Protein AF-0000000074832351 (afdb_homodimer)

Sequence (742 aa):
MAEGQVRDLWKEARELGLGISGEVERLESPPSPLVFLRDFVAANKPCIISRAATLHWPAVARSLWSDDSYLCQALDGCDVSVHLTPHGRADSLVPIPPGAPGDAPRGLCFASAFVRTMEFQEALRIIYSTGSPSSPVVAYAQQQNDCFRAEYSALSADVEPHIPWATEALGCLPEAVNLWIGNGRSETSFHKDHYENLYVVVTGEKHFLLLPPTEVHRLYVRSYPAAQYVTSSSSEMGELKLEMVEPKILVPWCSVDPYPPSPEVMADQRTSFPLYFNGPKPFQCTVKAGEILYLPSMWLHHVSQTPDSNGRTIAINYWYDMVFDIKYAYFNFLQSISFSHCTNEPSRMICNSCDVSDLSGDSELESTRKGMAEGQVRDLWKEARELGLGISGEVERLESPPSPLVFLRDFVAANKPCIISRAATLHWPAVARSLWSDDSYLCQALDGCDVSVHLTPHGRADSLVPIPPGAPGDAPRGLCFASAFVRTMEFQEALRIIYSTGSPSSPVVAYAQQQNDCFRAEYSALSADVEPHIPWATEALGCLPEAVNLWIGNGRSETSFHKDHYENLYVVVTGEKHFLLLPPTEVHRLYVRSYPAAQYVTSSSSEMGELKLEMVEPKILVPWCSVDPYPPSPEVMADQRTSFPLYFNGPKPFQCTVKAGEILYLPSMWLHHVSQTPDSNGRTIAINYWYDMVFDIKYAYFNFLQSISFSHCTNEPSRMICNSCDVSDLSGDSELESTRKG

Radius of gyration: 32.45 Å; Cα contacts (8 Å, |Δi|>4): 1557; chains: 2; bounding box: 67×102×107 Å

Nearest PDB structures (foldseek):
  5nfn-assembly1_B  TM=9.371E-01  e=6.392E-35  Homo sapiens
  4qu2-assembly1_A  TM=9.379E-01  e=4.381E-34  Mus musculus
  5nfo-assembly1_A  TM=9.381E-01  e=9.576E-34  Homo sapiens
  4qsz-assembly2_B  TM=9.176E-01  e=1.316E-34  Escherichia coli K-12
  4qsz-assembly3_A  TM=9.232E-01  e=8.490E-34  Escherichia coli K-12

Solvent-accessible surface area (backbone atoms only — not comparable to full-atom valu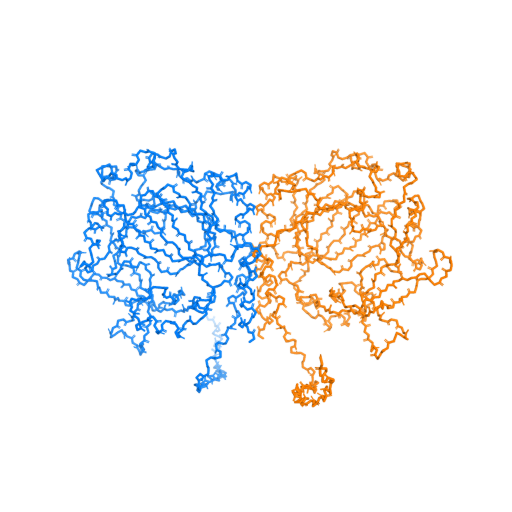es): 39631 Å² total; per-residue (Å²): 119,56,57,64,51,46,53,50,31,44,50,42,34,22,70,54,61,59,47,84,83,28,57,61,50,74,35,78,47,68,59,54,30,56,54,43,35,52,66,20,60,52,38,61,38,53,35,34,30,30,38,68,65,32,51,85,23,45,32,48,60,66,42,41,77,76,32,65,67,56,48,40,60,58,36,59,93,29,52,39,54,34,32,35,26,66,72,19,45,59,48,34,77,40,71,58,57,88,86,53,83,66,90,66,65,101,43,58,21,36,33,36,46,26,74,44,77,39,45,38,60,56,50,55,51,46,22,52,62,23,44,42,88,82,38,67,37,19,37,28,31,59,50,84,74,27,31,27,68,73,45,42,49,74,52,50,84,32,44,71,96,59,55,66,46,57,30,63,34,72,69,48,70,58,75,28,36,28,44,34,44,26,15,52,52,34,31,35,52,46,44,62,48,80,23,36,29,44,38,29,24,54,36,27,34,40,36,38,39,36,39,58,56,78,47,52,74,38,32,51,66,40,77,20,45,35,26,33,34,39,74,71,48,98,49,90,83,52,60,72,37,76,40,76,44,81,77,81,42,74,42,79,41,50,66,56,67,95,73,52,93,38,72,68,53,37,54,51,45,43,69,74,37,42,60,39,71,71,40,77,73,59,30,45,48,71,41,41,52,31,16,31,35,39,42,39,52,45,32,32,35,28,40,41,39,44,38,34,96,86,44,36,23,36,33,40,34,38,31,25,75,53,81,60,29,50,65,52,27,47,49,54,41,57,68,68,56,73,64,75,70,79,62,84,68,82,76,81,76,81,70,79,71,81,73,78,71,79,77,70,80,71,82,78,78,78,70,91,81,79,135,120,56,56,65,52,46,53,50,32,44,50,43,33,23,68,55,61,59,48,84,81,26,56,61,52,74,34,79,46,69,60,53,28,57,54,42,35,52,67,20,60,53,39,60,37,53,34,34,30,30,37,69,66,34,51,83,23,44,33,48,59,64,42,42,78,74,33,66,67,55,48,41,60,59,36,58,91,30,53,36,55,35,32,35,23,64,73,20,42,47,53,35,76,41,70,58,58,88,86,54,84,67,89,67,66,102,44,60,20,36,33,36,40,27,74,45,78,40,43,39,60,58,50,55,51,46,22,51,62,24,43,41,89,81,36,67,38,18,37,28,31,59,50,84,77,28,32,28,68,75,44,43,49,73,52,50,84,32,43,70,95,61,58,66,45,57,30,62,35,71,70,48,70,57,75,29,35,29,46,35,42,25,15,53,50,33,33,41,51,46,44,62,47,80,22,38,30,43,37,31,24,53,36,26,33,40,37,39,40,37,43,57,57,79,47,51,76,36,31,50,67,42,77,20,45,35,27,34,33,39,74,70,48,97,49,91,86,51,59,70,38,76,40,75,45,82,77,80,42,76,42,78,40,52,65,58,66,94,73,52,92,39,72,67,52,37,54,50,45,43,68,76,36,43,60,42,70,74,40,77,74,60,28,44,48,72,41,41,52,32,16,32,36,39,43,40,52,46,32,32,35,28,40,38,38,44,38,33,98,87,42,36,24,36,34,41,35,37,32,24,75,54,80,60,29,50,65,51,28,47,49,54,41,58,70,67,56,73,63,77,69,80,62,83,67,82,73,80,77,79,72,77,70,80,71,77,69,77,75,67,74,66,78,73,78,67,81,81,75,78,128

Structure (mmCIF, N/CA/C/O backbone):
data_AF-0000000074832351-model_v1
#
loop_
_entity.id
_entity.type
_entity.pdbx_description
1 polymer 'JmjC domain-containing protein'
#
loop_
_atom_site.group_PDB
_atom_site.id
_atom_site.type_symbol
_atom_site.label_atom_id
_atom_site.label_alt_id
_atom_site.label_comp_id
_atom_site.label_asym_id
_atom_site.label_entity_id
_atom_site.label_seq_id
_atom_site.pdbx_PDB_ins_code
_atom_site.Cartn_x
_atom_site.Cartn_y
_atom_site.Cartn_z
_atom_site.occupancy
_atom_site.B_iso_or_equiv
_atom_site.auth_seq_id
_atom_site.auth_comp_id
_atom_site.auth_asym_id
_atom_site.auth_atom_id
_atom_site.pdbx_PDB_model_num
ATOM 1 N N . MET A 1 1 ? -24.375 -2.4 9.727 1 53.94 1 MET A N 1
ATOM 2 C CA . MET A 1 1 ? -23.516 -3.457 9.211 1 53.94 1 MET A CA 1
ATOM 3 C C . MET A 1 1 ? -22.141 -2.906 8.844 1 53.94 1 MET A C 1
ATOM 5 O O . MET A 1 1 ? -21.109 -3.467 9.242 1 53.94 1 MET A O 1
ATOM 9 N N . ALA A 1 2 ? -22.109 -1.606 8.375 1 73.94 2 ALA A N 1
ATOM 10 C CA . ALA A 1 2 ? -20.891 -1.043 7.797 1 73.94 2 ALA A CA 1
ATOM 11 C C . ALA A 1 2 ? -19.984 -0.457 8.875 1 73.94 2 ALA A C 1
ATOM 13 O O . ALA A 1 2 ? -18.766 -0.56 8.789 1 73.94 2 ALA A O 1
ATOM 14 N N . GLU A 1 3 ? -20.609 -0.397 10.148 1 82.5 3 GLU A N 1
ATOM 15 C CA . GLU A 1 3 ? -19.781 0.257 11.148 1 82.5 3 GLU A CA 1
ATOM 16 C C . GLU A 1 3 ? -18.828 -0.738 11.812 1 82.5 3 GLU A C 1
ATOM 18 O O . GLU A 1 3 ? -17.672 -0.419 12.07 1 82.5 3 GLU A O 1
ATOM 23 N N . GLY A 1 4 ? -19.328 -1.96 12.125 1 87.06 4 GLY A N 1
ATOM 24 C CA . GLY A 1 4 ? -18.484 -2.988 12.703 1 87.06 4 GLY A CA 1
ATOM 25 C C . GLY A 1 4 ? -17.281 -3.316 11.844 1 87.06 4 GLY A C 1
ATOM 26 O O . GLY A 1 4 ? -16.172 -3.461 12.352 1 87.06 4 GLY A O 1
ATOM 27 N N . GLN A 1 5 ? -17.5 -3.357 10.633 1 90.12 5 GLN A N 1
ATOM 28 C CA . GLN A 1 5 ? -16.438 -3.686 9.695 1 90.12 5 GLN A CA 1
ATOM 29 C C . GLN A 1 5 ? -15.391 -2.572 9.633 1 90.12 5 GLN A C 1
ATOM 31 O O . GLN A 1 5 ? -14.195 -2.84 9.523 1 90.12 5 GLN A O 1
ATOM 36 N N . VAL A 1 6 ? -15.875 -1.4 9.766 1 91.94 6 VAL A N 1
ATOM 37 C CA . VAL A 1 6 ? -14.969 -0.261 9.719 1 91.94 6 VAL A CA 1
ATOM 38 C C . VAL A 1 6 ? -14.133 -0.216 11 1 91.94 6 VAL A C 1
ATOM 40 O O . VAL A 1 6 ? -12.93 0.064 10.961 1 91.94 6 VAL A O 1
ATOM 43 N N . ARG A 1 7 ? -14.75 -0.499 12.094 1 93.88 7 ARG A N 1
ATOM 44 C CA . ARG A 1 7 ? -14.016 -0.536 13.352 1 93.88 7 ARG A CA 1
ATOM 45 C C . ARG A 1 7 ? -12.977 -1.652 13.352 1 93.88 7 ARG A C 1
ATOM 47 O O . ARG A 1 7 ? -11.883 -1.494 13.898 1 93.88 7 ARG A O 1
ATOM 54 N N . ASP A 1 8 ? -13.344 -2.764 12.766 1 94.69 8 ASP A N 1
ATOM 55 C CA . ASP A 1 8 ? -12.383 -3.85 12.609 1 94.69 8 ASP A CA 1
ATOM 56 C C . ASP A 1 8 ? -11.195 -3.416 11.75 1 94.69 8 ASP A C 1
ATOM 58 O O . ASP A 1 8 ? -10.055 -3.807 12.016 1 94.69 8 ASP A O 1
ATOM 62 N N . LEU A 1 9 ? -11.5 -2.658 10.734 1 96 9 LEU A N 1
ATOM 63 C CA . LEU A 1 9 ? -10.445 -2.115 9.875 1 96 9 LEU A CA 1
ATOM 64 C C . LEU A 1 9 ? -9.5 -1.23 10.672 1 96 9 LEU A C 1
ATOM 66 O O . LEU A 1 9 ? -8.281 -1.331 10.531 1 96 9 LEU A O 1
ATOM 70 N N . TRP A 1 10 ? -10.078 -0.337 11.57 1 96.06 10 TRP A N 1
ATOM 71 C CA . TRP A 1 10 ? -9.25 0.516 12.422 1 96.06 10 TRP A CA 1
ATOM 72 C C . TRP A 1 10 ? -8.289 -0.319 13.258 1 96.06 10 TRP A C 1
ATOM 74 O O . TRP A 1 10 ? -7.082 -0.067 13.273 1 96.06 10 TRP A O 1
ATOM 84 N N . LYS A 1 11 ? -8.852 -1.286 13.844 1 95.75 11 LYS A N 1
ATOM 85 C CA . LYS A 1 11 ? -8.102 -2.143 14.758 1 95.75 11 LYS A CA 1
ATOM 86 C C . LYS A 1 11 ? -7 -2.9 14.023 1 95.75 11 LYS A C 1
ATOM 88 O O . LYS A 1 11 ? -5.855 -2.947 14.484 1 95.75 11 LYS A O 1
ATOM 93 N N . GLU A 1 12 ? -7.34 -3.438 12.969 1 96.38 12 GLU A N 1
ATOM 94 C CA . GLU A 1 12 ? -6.387 -4.246 12.211 1 96.38 12 GLU A CA 1
ATOM 95 C C . GLU A 1 12 ? -5.223 -3.402 11.711 1 96.38 12 GLU A C 1
ATOM 97 O O . GLU A 1 12 ? -4.062 -3.812 11.805 1 96.38 12 GLU A O 1
ATOM 102 N N . ALA A 1 13 ? -5.535 -2.273 11.148 1 96.19 13 ALA A N 1
ATOM 103 C CA . ALA A 1 13 ? -4.477 -1.397 10.648 1 96.19 13 ALA A CA 1
ATOM 104 C C . ALA A 1 13 ? -3.502 -1.026 11.766 1 96.19 13 ALA A C 1
ATOM 106 O O . ALA A 1 13 ? -2.287 -1.009 11.555 1 96.19 13 ALA A O 1
ATOM 107 N N . ARG A 1 14 ? -3.977 -0.75 12.922 1 96.31 14 ARG A N 1
ATOM 108 C CA . ARG A 1 14 ? -3.143 -0.378 14.062 1 96.31 14 ARG A CA 1
ATOM 109 C C . ARG A 1 14 ? -2.334 -1.571 14.562 1 96.31 14 ARG A C 1
ATOM 111 O O . ARG A 1 14 ? -1.138 -1.447 14.828 1 96.31 14 ARG A O 1
ATOM 118 N N . GLU A 1 15 ? -2.928 -2.701 14.586 1 94.69 15 GLU A N 1
ATOM 119 C CA . GLU A 1 15 ? -2.281 -3.893 15.125 1 94.69 15 GLU A CA 1
ATOM 120 C C . GLU A 1 15 ? -1.217 -4.422 14.164 1 94.69 15 GLU A C 1
ATOM 122 O O . GLU A 1 15 ? -0.207 -4.98 14.602 1 94.69 15 GLU A O 1
ATOM 127 N N . LEU A 1 16 ? -1.423 -4.309 12.945 1 91.12 16 LEU A N 1
ATOM 128 C CA . LEU A 1 16 ? -0.526 -4.891 11.945 1 91.12 16 LEU A CA 1
ATOM 129 C C . LEU A 1 16 ? 0.753 -4.066 11.828 1 91.12 16 LEU A C 1
ATOM 131 O O . LEU A 1 16 ? 1.849 -4.625 11.734 1 91.12 16 LEU A O 1
ATOM 135 N N . GLY A 1 17 ? 0.599 -2.742 11.906 1 89 17 GLY A N 1
ATOM 136 C CA . GLY A 1 17 ? 1.819 -2.033 11.555 1 89 17 GLY A CA 1
ATOM 137 C C . GLY A 1 17 ? 1.937 -0.678 12.219 1 89 17 GLY A C 1
ATOM 138 O O . GLY A 1 17 ? 3.043 -0.205 12.492 1 89 17 GLY A O 1
ATOM 139 N N . LEU A 1 18 ? 0.911 -0.082 12.516 1 93.5 18 LEU A N 1
ATOM 140 C CA . LEU A 1 18 ? 0.971 1.302 12.969 1 93.5 18 LEU A CA 1
ATOM 141 C C . LEU A 1 18 ? 1.204 1.365 14.477 1 93.5 18 LEU A C 1
ATOM 143 O O . LEU A 1 18 ? 1.721 2.361 14.984 1 93.5 18 LEU A O 1
ATOM 147 N N . GLY A 1 19 ? 0.776 0.333 15.219 1 91.31 19 GLY A N 1
ATOM 148 C CA . GLY A 1 19 ? 0.874 0.318 16.672 1 91.31 19 GLY A CA 1
ATOM 149 C C . GLY A 1 19 ? -0.404 0.761 17.359 1 91.31 19 GLY A C 1
ATOM 150 O O . GLY A 1 19 ? -1.169 1.556 16.797 1 91.31 19 GLY A O 1
ATOM 151 N N . ILE A 1 20 ? -0.54 0.325 18.594 1 89.56 20 ILE A N 1
ATOM 152 C CA . ILE A 1 20 ? -1.771 0.613 19.328 1 89.56 20 ILE A CA 1
ATOM 153 C C . ILE A 1 20 ? -1.503 1.665 20.406 1 89.56 20 ILE A C 1
ATOM 155 O O . ILE A 1 20 ? -2.436 2.176 21.031 1 89.56 20 ILE A O 1
ATOM 159 N N . SER A 1 21 ? -0.298 2.105 20.531 1 88.88 21 SER A N 1
ATOM 160 C CA . SER A 1 21 ? 0.074 3.02 21.594 1 88.88 21 SER A CA 1
ATOM 161 C C . SER A 1 21 ? -0.349 4.449 21.281 1 88.88 21 SER A C 1
ATOM 163 O O . SER A 1 21 ? -0.465 5.285 22.188 1 88.88 21 SER A O 1
ATOM 165 N N . GLY A 1 22 ? -0.481 4.711 20.062 1 92 22 GLY A N 1
ATOM 166 C CA . GLY A 1 22 ? -0.768 6.078 19.672 1 92 22 GLY A CA 1
ATOM 167 C C . GLY A 1 22 ? 0.48 6.926 19.5 1 92 22 GLY A C 1
ATOM 168 O O . GLY A 1 22 ? 0.392 8.141 19.312 1 92 22 GLY A O 1
ATOM 169 N N . GLU A 1 23 ? 1.606 6.305 19.531 1 95.56 23 GLU A N 1
ATOM 170 C CA . GLU A 1 23 ? 2.877 7 19.359 1 95.56 23 GLU A CA 1
ATOM 171 C C . GLU A 1 23 ? 3.408 6.844 17.938 1 95.56 23 GLU A C 1
ATOM 173 O O . GLU A 1 23 ? 3.066 5.883 17.234 1 95.56 23 GLU A O 1
ATOM 178 N N . VAL A 1 24 ? 4.207 7.766 17.562 1 98.06 24 VAL A N 1
ATOM 179 C CA . VAL A 1 24 ? 4.863 7.73 16.25 1 98.06 24 VAL A CA 1
ATOM 180 C C . VAL A 1 24 ? 6.305 7.25 16.406 1 98.06 24 VAL A C 1
ATOM 182 O O . VAL A 1 24 ? 7.023 7.711 17.297 1 98.06 24 VAL A O 1
ATOM 185 N N . GLU A 1 25 ? 6.727 6.359 15.594 1 97.75 25 GLU A N 1
ATOM 186 C CA . GLU A 1 25 ? 8.078 5.797 15.648 1 97.75 25 GLU A CA 1
ATOM 187 C C . GLU A 1 25 ? 9.133 6.883 15.461 1 97.75 25 GLU A C 1
ATOM 189 O O . GLU A 1 25 ? 8.984 7.754 14.602 1 97.75 25 GLU A O 1
ATOM 194 N N . ARG A 1 26 ? 10.219 6.836 16.281 1 98.44 26 ARG A N 1
ATOM 195 C CA . ARG A 1 26 ? 11.312 7.805 16.219 1 98.44 26 ARG A CA 1
ATOM 196 C C . ARG A 1 26 ? 12.602 7.145 15.75 1 98.44 26 ARG A C 1
ATOM 198 O O . ARG A 1 26 ? 12.969 6.07 16.234 1 98.44 26 ARG A O 1
ATOM 205 N N . LEU A 1 27 ? 13.211 7.754 14.781 1 98.69 27 LEU A N 1
ATOM 206 C CA . LEU A 1 27 ? 14.492 7.297 14.273 1 98.69 27 LEU A CA 1
ATOM 207 C C . LEU A 1 27 ? 15.625 8.195 14.766 1 98.69 27 LEU A C 1
ATOM 209 O O . LEU A 1 27 ? 15.516 9.422 14.703 1 98.69 27 LEU A O 1
ATOM 213 N N . GLU A 1 28 ? 16.734 7.625 15.102 1 98 28 GLU A N 1
ATOM 214 C CA . GLU A 1 28 ? 17.859 8.367 15.664 1 98 28 GLU A CA 1
ATOM 215 C C . GLU A 1 28 ? 18.672 9.039 14.562 1 98 28 GLU A C 1
ATOM 217 O O . GLU A 1 28 ? 19.406 10 14.828 1 98 28 GLU A O 1
ATOM 222 N N . SER A 1 29 ? 18.578 8.477 13.43 1 97.88 29 SER A N 1
ATOM 223 C CA . SER A 1 29 ? 19.297 9.008 12.273 1 97.88 29 SER A CA 1
ATOM 224 C C . SER A 1 29 ? 18.469 8.844 11 1 97.88 29 SER A C 1
ATOM 226 O O . SER A 1 29 ? 17.5 8.094 10.969 1 97.88 29 SER A O 1
ATOM 228 N N . PRO A 1 30 ? 18.859 9.609 9.977 1 98.06 30 PRO A N 1
ATOM 229 C CA . PRO A 1 30 ? 18.141 9.438 8.711 1 98.06 30 PRO A CA 1
ATOM 230 C C . PRO A 1 30 ? 18.219 8.008 8.18 1 98.06 30 PRO A C 1
ATOM 232 O O . PRO A 1 30 ? 19.297 7.398 8.195 1 98.06 30 PRO A O 1
ATOM 235 N N . PRO A 1 31 ? 17.156 7.535 7.727 1 98.5 31 PRO A N 1
ATOM 236 C CA . PRO A 1 31 ? 17.203 6.211 7.102 1 98.5 31 PRO A CA 1
ATOM 237 C C . PRO A 1 31 ? 17.844 6.23 5.715 1 98.5 31 PRO A C 1
ATOM 239 O O . PRO A 1 31 ? 17.938 7.289 5.09 1 98.5 31 PRO A O 1
ATOM 242 N N . SER A 1 32 ? 18.344 5.047 5.277 1 98.31 32 SER A N 1
ATOM 243 C CA . SER A 1 32 ? 18.672 4.926 3.863 1 98.31 32 SER A CA 1
ATOM 244 C C . SER A 1 32 ? 17.422 5.055 2.988 1 98.31 32 SER A C 1
ATOM 246 O O . SER A 1 32 ? 16.312 4.848 3.461 1 98.31 32 SER A O 1
ATOM 248 N N . PRO A 1 33 ? 17.625 5.398 1.726 1 98.62 33 PRO A N 1
ATOM 249 C CA . PRO A 1 33 ? 16.469 5.465 0.829 1 98.62 33 PRO A CA 1
ATOM 250 C C . PRO A 1 33 ? 15.648 4.172 0.819 1 98.62 33 PRO A C 1
ATOM 252 O O . PRO A 1 33 ? 14.414 4.215 0.833 1 98.62 33 PRO A O 1
ATOM 255 N N . LEU A 1 34 ? 16.266 3.084 0.844 1 98.5 34 LEU A N 1
ATOM 256 C CA . LEU A 1 34 ? 15.586 1.79 0.792 1 98.5 34 LEU A CA 1
ATOM 257 C C . LEU A 1 34 ? 14.773 1.55 2.059 1 98.5 34 LEU A C 1
ATOM 259 O O . LEU A 1 34 ? 13.625 1.11 1.986 1 98.5 34 LEU A O 1
ATOM 263 N N . VAL A 1 35 ? 15.367 1.8 3.16 1 98.31 35 VAL A N 1
ATOM 264 C CA . VAL A 1 35 ? 14.68 1.603 4.434 1 98.31 35 VAL A CA 1
ATOM 265 C C . VAL A 1 35 ? 13.492 2.559 4.539 1 98.31 35 VAL A C 1
ATOM 267 O O . VAL A 1 35 ? 12.406 2.16 4.953 1 98.31 35 VAL A O 1
ATOM 270 N N . PHE A 1 36 ? 13.688 3.812 4.184 1 98.75 36 PHE A N 1
ATOM 271 C CA . PHE A 1 36 ? 12.617 4.805 4.199 1 98.75 36 PHE A CA 1
ATOM 272 C C . PHE A 1 36 ? 11.453 4.359 3.318 1 98.75 36 PHE A C 1
ATOM 274 O O . PHE A 1 36 ? 10.297 4.406 3.742 1 98.75 36 PHE A O 1
ATOM 281 N N . LEU A 1 37 ? 11.805 3.926 2.113 1 98.62 37 LEU A N 1
ATOM 282 C CA . LEU A 1 37 ? 10.789 3.496 1.161 1 98.62 37 LEU A CA 1
ATOM 283 C C . LEU A 1 37 ? 10.078 2.244 1.656 1 98.62 37 LEU A C 1
ATOM 285 O O . LEU A 1 37 ? 8.844 2.174 1.634 1 98.62 37 LEU A O 1
ATOM 289 N N . ARG A 1 38 ? 10.75 1.279 2.115 1 97.94 38 ARG A N 1
ATOM 290 C CA . ARG A 1 38 ? 10.211 -0.027 2.484 1 97.94 38 ARG A CA 1
ATOM 291 C C . ARG A 1 38 ? 9.383 0.06 3.76 1 97.94 38 ARG A C 1
ATOM 293 O O . ARG A 1 38 ? 8.25 -0.423 3.805 1 97.94 38 ARG A O 1
ATOM 300 N N . ASP A 1 39 ? 9.898 0.746 4.793 1 97.38 39 ASP A N 1
ATOM 301 C CA . ASP A 1 39 ? 9.344 0.618 6.137 1 97.38 39 ASP A CA 1
ATOM 302 C C . ASP A 1 39 ? 8.336 1.728 6.422 1 97.38 39 ASP A C 1
ATOM 304 O O . ASP A 1 39 ? 7.539 1.626 7.359 1 97.38 39 ASP A O 1
ATOM 308 N N . PHE A 1 40 ? 8.359 2.752 5.617 1 98.19 40 PHE A N 1
ATOM 309 C CA . PHE A 1 40 ? 7.512 3.883 5.973 1 98.19 40 PHE A CA 1
ATOM 310 C C . PHE A 1 40 ? 6.629 4.285 4.797 1 98.19 40 PHE A C 1
ATOM 312 O O . PHE A 1 40 ? 5.402 4.281 4.906 1 98.19 40 PHE A O 1
ATOM 319 N N . VAL A 1 41 ? 7.223 4.547 3.621 1 98.31 41 VAL A N 1
ATOM 320 C CA . VAL A 1 41 ? 6.422 4.988 2.486 1 98.31 41 VAL A CA 1
ATOM 321 C C . VAL A 1 41 ? 5.492 3.859 2.039 1 98.31 41 VAL A C 1
ATOM 323 O O . VAL A 1 41 ? 4.277 4.047 1.952 1 98.31 41 VAL A O 1
ATOM 326 N N . ALA A 1 42 ? 6.051 2.637 1.78 1 96.81 42 ALA A N 1
ATOM 327 C CA . ALA A 1 42 ? 5.262 1.502 1.312 1 96.81 42 ALA A CA 1
ATOM 328 C C . ALA A 1 42 ? 4.223 1.09 2.352 1 96.81 42 ALA A C 1
ATOM 330 O O . ALA A 1 42 ? 3.105 0.7 2.004 1 96.81 42 ALA A O 1
ATOM 331 N N . ALA A 1 43 ? 4.578 1.21 3.58 1 96.06 43 ALA A N 1
ATOM 332 C CA . ALA A 1 43 ? 3.699 0.815 4.676 1 96.06 43 ALA A CA 1
ATOM 333 C C . ALA A 1 43 ? 2.736 1.941 5.039 1 96.06 43 ALA A C 1
ATOM 335 O O . ALA A 1 43 ? 1.852 1.764 5.879 1 96.06 43 ALA A O 1
ATOM 336 N N . ASN A 1 44 ? 2.895 3.107 4.465 1 97.44 44 ASN A N 1
ATOM 337 C CA . ASN A 1 44 ? 2.104 4.289 4.793 1 97.44 44 ASN A CA 1
ATOM 338 C C . ASN A 1 44 ? 2.111 4.57 6.293 1 97.44 44 ASN A C 1
ATOM 340 O O . ASN A 1 44 ? 1.054 4.727 6.906 1 97.44 44 ASN A O 1
ATOM 344 N N . LYS A 1 45 ? 3.301 4.645 6.836 1 97.94 45 LYS A N 1
ATOM 345 C CA . LYS A 1 45 ? 3.514 4.785 8.273 1 97.94 45 LYS A CA 1
ATOM 346 C C . LYS A 1 45 ? 4.352 6.02 8.586 1 97.94 45 LYS A C 1
ATOM 348 O O . LYS A 1 45 ? 5.461 6.176 8.07 1 97.94 45 LYS A O 1
ATOM 353 N N . PRO A 1 46 ? 3.846 6.902 9.469 1 98.69 46 PRO A N 1
ATOM 354 C CA . PRO A 1 46 ? 4.633 8.086 9.82 1 98.69 46 PRO A CA 1
ATOM 355 C C . PRO A 1 46 ? 5.828 7.754 10.711 1 98.69 46 PRO A C 1
ATOM 357 O O . PRO A 1 46 ? 5.824 6.727 11.398 1 98.69 46 PRO A O 1
ATOM 360 N N . CYS A 1 47 ? 6.789 8.625 10.695 1 98.81 47 CYS A N 1
ATOM 361 C CA . CYS A 1 47 ? 7.922 8.539 11.617 1 98.81 47 CYS A CA 1
ATOM 362 C C . CYS A 1 47 ? 8.547 9.906 11.844 1 98.81 47 CYS A C 1
ATOM 364 O O . CYS A 1 47 ? 8.312 10.836 11.07 1 98.81 47 CYS A O 1
ATOM 366 N N . ILE A 1 48 ? 9.227 10.055 12.93 1 98.88 48 ILE A N 1
ATOM 367 C CA . ILE A 1 48 ? 9.984 11.258 13.234 1 98.88 48 ILE A CA 1
ATOM 368 C C . ILE A 1 48 ? 11.484 10.961 13.164 1 98.88 48 ILE A C 1
ATOM 370 O O . ILE A 1 48 ? 11.961 10.008 13.781 1 98.88 48 ILE A O 1
ATOM 374 N N . ILE A 1 49 ? 12.188 11.688 12.383 1 98.88 49 ILE A N 1
ATOM 375 C CA . ILE A 1 49 ? 13.641 11.57 12.273 1 98.88 49 ILE A CA 1
ATOM 376 C C . ILE A 1 49 ? 14.312 12.617 13.164 1 98.88 49 ILE A C 1
ATOM 378 O O . ILE A 1 49 ? 13.945 13.789 13.133 1 98.88 49 ILE A O 1
ATOM 382 N N . SER A 1 50 ? 15.336 12.258 13.82 1 98.25 50 SER A N 1
ATOM 383 C CA . SER A 1 50 ? 15.992 13.125 14.789 1 98.25 50 SER A CA 1
ATOM 384 C C . SER A 1 50 ? 16.703 14.289 14.102 1 98.25 50 SER A C 1
ATOM 386 O O . SER A 1 50 ? 16.828 14.312 12.883 1 98.25 50 SER A O 1
ATOM 388 N N . ARG A 1 51 ? 17.172 15.164 14.922 1 97.12 51 ARG A N 1
ATOM 389 C CA . ARG A 1 51 ? 17.828 16.375 14.461 1 97.12 51 ARG A CA 1
ATOM 390 C C . ARG A 1 51 ? 19.125 16.047 13.727 1 97.12 51 ARG A C 1
ATOM 392 O O . ARG A 1 51 ? 19.688 16.891 13.023 1 97.12 51 ARG A O 1
ATOM 399 N N . ALA A 1 52 ? 19.609 14.828 13.844 1 96.88 52 ALA A N 1
ATOM 400 C CA . ALA A 1 52 ? 20.797 14.398 13.102 1 96.88 52 ALA A CA 1
ATOM 401 C C . ALA A 1 52 ? 20.609 14.617 11.602 1 96.88 52 ALA A C 1
ATOM 403 O O . ALA A 1 52 ? 21.578 14.82 10.875 1 96.88 52 ALA A O 1
ATOM 404 N N . ALA A 1 53 ? 19.406 14.672 11.18 1 97.44 53 ALA A N 1
ATOM 405 C CA . ALA A 1 53 ? 19.094 14.797 9.758 1 97.44 53 ALA A CA 1
ATOM 406 C C . ALA A 1 53 ? 19.297 16.234 9.273 1 97.44 53 ALA A C 1
ATOM 408 O O . ALA A 1 53 ? 19.453 16.469 8.078 1 97.44 53 ALA A O 1
ATOM 409 N N . THR A 1 54 ? 19.375 17.219 10.172 1 98.31 54 THR A N 1
ATOM 410 C CA . THR A 1 54 ? 19.359 18.609 9.734 1 98.31 54 THR A CA 1
ATOM 411 C C . THR A 1 54 ? 20.5 19.391 10.383 1 98.31 54 THR A C 1
ATOM 413 O O . THR A 1 54 ? 20.594 20.609 10.227 1 98.31 54 THR A O 1
ATOM 416 N N . LEU A 1 55 ? 21.328 18.766 11.023 1 96.81 55 LEU A N 1
ATOM 417 C CA . LEU A 1 55 ? 22.406 19.406 11.773 1 96.81 55 LEU A CA 1
ATOM 418 C C . LEU A 1 55 ? 23.344 20.156 10.836 1 96.81 55 LEU A C 1
ATOM 420 O O . LEU A 1 55 ? 24.078 21.047 11.266 1 96.81 55 LEU A O 1
ATOM 424 N N . HIS A 1 56 ? 23.375 19.812 9.617 1 97.44 56 HIS A N 1
ATOM 425 C CA . HIS A 1 56 ? 24.281 20.453 8.672 1 97.44 56 HIS A CA 1
ATOM 426 C C . HIS A 1 56 ? 23.625 21.672 8.039 1 97.44 56 HIS A C 1
ATOM 428 O O . HIS A 1 56 ? 24.266 22.422 7.297 1 97.44 56 HIS A O 1
ATOM 434 N N . TRP A 1 57 ? 22.328 21.922 8.273 1 98.56 57 TRP A N 1
ATOM 435 C CA . TRP A 1 57 ? 21.656 23.125 7.785 1 98.56 57 TRP A CA 1
ATOM 436 C C . TRP A 1 57 ? 22.094 24.359 8.57 1 98.56 57 TRP A C 1
ATOM 438 O O . TRP A 1 57 ? 21.969 24.391 9.797 1 98.56 57 TRP A O 1
ATOM 448 N N . PRO A 1 58 ? 22.516 25.406 7.938 1 98.5 58 PRO A N 1
ATOM 449 C CA . PRO A 1 58 ? 22.844 26.625 8.672 1 98.5 58 PRO A CA 1
ATOM 450 C C . PRO A 1 58 ? 21.672 27.141 9.508 1 98.5 58 PRO A C 1
ATOM 452 O O . PRO A 1 58 ? 21.875 27.688 10.594 1 98.5 58 PRO A O 1
ATOM 455 N N . ALA A 1 59 ? 20.453 26.969 9.031 1 98.56 59 ALA A N 1
ATOM 456 C CA . ALA A 1 59 ? 19.281 27.391 9.773 1 98.56 59 ALA A CA 1
ATOM 457 C C . ALA A 1 59 ? 19.203 26.719 11.141 1 98.56 59 ALA A C 1
ATOM 459 O O . ALA A 1 59 ? 18.734 27.312 12.117 1 98.56 59 ALA A O 1
ATOM 460 N N . VAL A 1 60 ? 19.703 25.453 11.211 1 97.56 60 VAL A N 1
ATOM 461 C CA . VAL A 1 60 ? 19.625 24.656 12.43 1 97.56 60 VAL A CA 1
ATOM 462 C C . VAL A 1 60 ? 20.969 24.719 13.172 1 97.56 60 VAL A C 1
ATOM 464 O O . VAL A 1 60 ? 21.016 25.078 14.352 1 97.56 60 VAL A O 1
ATOM 467 N N . ALA A 1 61 ? 22.047 24.5 12.445 1 96.62 61 ALA A N 1
ATOM 468 C CA . ALA A 1 61 ? 23.391 24.406 13.031 1 96.62 61 ALA A CA 1
ATOM 469 C C . ALA A 1 61 ? 23.781 25.734 13.688 1 96.62 61 ALA A C 1
ATOM 471 O O . ALA A 1 61 ? 24.391 25.734 14.766 1 96.62 61 ALA A O 1
ATOM 472 N N . ARG A 1 62 ? 23.438 26.812 13.07 1 96.88 62 ARG A N 1
ATOM 473 C CA . ARG A 1 62 ? 23.812 28.141 13.555 1 96.88 62 ARG A CA 1
ATOM 474 C C . ARG A 1 62 ? 22.594 28.906 14.062 1 96.88 62 ARG A C 1
ATOM 476 O O . ARG A 1 62 ? 22.688 30.094 14.359 1 96.88 62 ARG A O 1
ATOM 483 N N . SER A 1 63 ? 21.469 28.25 14.125 1 96.25 63 SER A N 1
ATOM 484 C CA . SER A 1 63 ? 20.219 28.844 14.594 1 96.25 63 SER A CA 1
ATOM 485 C C . SER A 1 63 ? 19.922 30.156 13.883 1 96.25 63 SER A C 1
ATOM 487 O O . SER A 1 63 ? 19.5 31.125 14.508 1 96.25 63 SER A O 1
ATOM 489 N N . LEU A 1 64 ? 20.172 30.172 12.594 1 97.31 64 LEU A N 1
ATOM 490 C CA . LEU A 1 64 ? 20.031 31.406 11.828 1 97.31 64 LEU A CA 1
ATOM 491 C C . LEU A 1 64 ? 18.578 31.875 11.828 1 97.31 64 LEU A C 1
ATOM 493 O O . LEU A 1 64 ? 18.312 33.062 11.82 1 97.31 64 LEU A O 1
ATOM 497 N N . TRP A 1 65 ? 17.641 30.969 11.805 1 97.88 65 TRP A N 1
ATOM 498 C CA . TRP A 1 65 ? 16.234 31.328 11.68 1 97.88 65 TRP A CA 1
ATOM 499 C C . TRP A 1 65 ? 15.648 31.703 13.039 1 97.88 65 TRP A C 1
ATOM 501 O O . TRP A 1 65 ? 14.484 32.094 13.125 1 97.88 65 TRP A O 1
ATOM 511 N N . SER A 1 66 ? 16.438 31.656 14.086 1 96.19 66 SER A N 1
ATOM 512 C CA . SER A 1 66 ? 16.031 32.188 15.391 1 96.19 66 SER A CA 1
ATOM 513 C C . SER A 1 66 ? 16.422 33.625 15.555 1 96.19 66 SER A C 1
ATOM 515 O O . SER A 1 66 ? 16.031 34.281 16.531 1 96.19 66 SER A O 1
ATOM 517 N N . ASP A 1 67 ? 17.156 34.125 14.641 1 97.25 67 ASP A N 1
ATOM 518 C CA . ASP A 1 67 ? 17.625 35.5 14.656 1 97.25 67 ASP A CA 1
ATOM 519 C C . ASP A 1 67 ? 16.766 36.375 13.742 1 97.25 67 ASP A C 1
ATOM 521 O O . ASP A 1 67 ? 16.969 36.406 12.523 1 97.25 67 ASP A O 1
ATOM 525 N N . ASP A 1 68 ? 16 37.25 14.352 1 97.38 68 ASP A N 1
ATOM 526 C CA . ASP A 1 68 ? 15.102 38.125 13.586 1 97.38 68 ASP A CA 1
ATOM 527 C C . ASP A 1 68 ? 15.891 39.094 12.711 1 97.38 68 ASP A C 1
ATOM 529 O O . ASP A 1 68 ? 15.461 39.438 11.602 1 97.38 68 ASP A O 1
ATOM 533 N N . SER A 1 69 ? 16.953 39.562 13.266 1 97.69 69 SER A N 1
ATOM 534 C CA . SER A 1 69 ? 17.766 40.5 12.5 1 97.69 69 SER A CA 1
ATOM 535 C C . SER A 1 69 ? 18.297 39.844 11.227 1 97.69 69 SER A C 1
ATOM 537 O O . SER A 1 69 ? 18.312 40.469 10.164 1 97.69 69 SER A O 1
ATOM 539 N N . TYR A 1 70 ? 18.766 38.625 11.352 1 98.31 70 TYR A N 1
ATOM 540 C CA . TYR A 1 70 ? 19.25 37.906 10.188 1 98.31 70 TYR A CA 1
ATOM 541 C C . TYR A 1 70 ? 18.141 37.719 9.156 1 98.31 70 TYR A C 1
ATOM 543 O O . TYR A 1 70 ? 18.344 38 7.965 1 98.31 70 TYR A O 1
ATOM 551 N N . LEU A 1 71 ? 16.969 37.312 9.617 1 98.44 71 LEU A N 1
ATOM 552 C CA . LEU A 1 71 ? 15.859 37.062 8.711 1 98.44 71 LEU A CA 1
ATOM 553 C C . LEU A 1 71 ? 15.438 38.344 7.992 1 98.44 71 LEU A C 1
ATOM 555 O O . LEU A 1 71 ? 15.234 38.344 6.777 1 98.44 71 LEU A O 1
ATOM 559 N N . CYS A 1 72 ? 15.344 39.438 8.711 1 98.19 72 CYS A N 1
ATOM 560 C CA . CYS A 1 72 ? 14.922 40.688 8.133 1 98.19 72 CYS A CA 1
ATOM 561 C C . CYS A 1 72 ? 15.945 41.188 7.125 1 98.19 72 CYS A C 1
ATOM 563 O O . CYS A 1 72 ? 15.578 41.781 6.102 1 98.19 72 CYS A O 1
ATOM 565 N N . GLN A 1 73 ? 17.156 41 7.469 1 98.44 73 GLN A N 1
ATOM 566 C CA . GLN A 1 73 ? 18.203 41.406 6.535 1 98.44 73 GLN A CA 1
ATOM 567 C C . GLN A 1 73 ? 18.188 40.531 5.273 1 98.44 73 GLN A C 1
ATOM 569 O O . GLN A 1 73 ? 18.234 41.062 4.156 1 98.44 73 GLN A O 1
ATOM 574 N N . ALA A 1 74 ? 18.141 39.25 5.41 1 98.38 74 ALA A N 1
ATOM 575 C CA . ALA A 1 74 ? 18.156 38.312 4.285 1 98.38 74 ALA A CA 1
ATOM 576 C C . ALA A 1 74 ? 16.953 38.531 3.375 1 98.38 74 ALA A C 1
ATOM 578 O O . ALA A 1 74 ? 17.047 38.406 2.154 1 98.38 74 ALA A O 1
ATOM 579 N N . LEU A 1 75 ? 15.82 38.906 3.957 1 98.62 75 LEU A N 1
ATOM 580 C CA . LEU A 1 75 ? 14.586 39 3.195 1 98.62 75 LEU A CA 1
ATOM 581 C C . LEU A 1 75 ? 14.195 40.469 2.992 1 98.62 75 LEU A C 1
ATOM 583 O O . LEU A 1 75 ? 13.023 40.781 2.779 1 98.62 75 LEU A O 1
ATOM 587 N N . ASP A 1 76 ? 15.156 41.281 3.15 1 97.69 76 ASP A N 1
ATOM 588 C CA . ASP A 1 76 ? 14.906 42.719 2.924 1 97.69 76 ASP A CA 1
ATOM 589 C C . ASP A 1 76 ? 14.383 42.969 1.511 1 97.69 76 ASP A C 1
ATOM 591 O O . ASP A 1 76 ? 14.977 42.5 0.534 1 97.69 76 ASP A O 1
ATOM 595 N N . GLY A 1 77 ? 13.234 43.656 1.452 1 95.62 77 GLY A N 1
ATOM 596 C CA . GLY A 1 77 ? 12.656 43.969 0.162 1 95.62 77 GLY A CA 1
ATOM 597 C C . GLY A 1 77 ? 11.812 42.875 -0.421 1 95.62 77 GLY A C 1
ATOM 598 O O . GLY A 1 77 ? 11.266 43 -1.517 1 95.62 77 GLY A O 1
ATOM 599 N N . CYS A 1 78 ? 11.688 41.719 0.244 1 97.25 78 CYS A N 1
ATOM 600 C CA . CYS A 1 78 ? 10.891 40.594 -0.235 1 97.25 78 CYS A CA 1
ATOM 601 C C . CYS A 1 78 ? 9.461 40.688 0.296 1 97.25 78 CYS A C 1
ATOM 603 O O . CYS A 1 78 ? 9.25 40.938 1.483 1 97.25 78 CYS A O 1
ATOM 605 N N . ASP A 1 79 ? 8.547 40.5 -0.609 1 98.12 79 ASP A N 1
ATOM 606 C CA . ASP A 1 79 ? 7.141 40.438 -0.225 1 98.12 79 ASP A CA 1
ATOM 607 C C . ASP A 1 79 ? 6.711 39 0.073 1 98.12 79 ASP A C 1
ATOM 609 O O . ASP A 1 79 ? 7.121 38.062 -0.619 1 98.12 79 ASP A O 1
ATOM 613 N N . VAL A 1 80 ? 5.906 38.875 1.121 1 98.5 80 VAL A N 1
ATOM 614 C CA . VAL A 1 80 ? 5.402 37.562 1.51 1 98.5 80 VAL A CA 1
ATOM 615 C C . VAL A 1 80 ? 3.893 37.625 1.728 1 98.5 80 VAL A C 1
ATOM 617 O O . VAL A 1 80 ? 3.33 38.719 1.889 1 98.5 80 VAL A O 1
ATOM 620 N N . SER A 1 81 ? 3.25 36.469 1.656 1 98.31 81 SER A N 1
ATOM 621 C CA . SER A 1 81 ? 1.81 36.344 1.865 1 98.31 81 SER A CA 1
ATOM 622 C C . SER A 1 81 ? 1.484 36.031 3.318 1 98.31 81 SER A C 1
ATOM 624 O O . SER A 1 81 ? 1.999 35.031 3.871 1 98.31 81 SER A O 1
ATOM 626 N N . VAL A 1 82 ? 0.643 36.844 3.92 1 97.31 82 VAL A N 1
ATOM 627 C CA . VAL A 1 82 ? 0.224 36.625 5.301 1 97.31 82 VAL A CA 1
ATOM 628 C C . VAL A 1 82 ? -1.276 36.344 5.348 1 97.31 82 VAL A C 1
ATOM 630 O O . VAL A 1 82 ? -2.074 37.125 4.797 1 97.31 82 VAL A O 1
ATOM 633 N N . HIS A 1 83 ? -1.623 35.25 5.949 1 97.12 83 HIS A N 1
ATOM 634 C CA . HIS A 1 83 ? -3.012 34.844 6.125 1 97.12 83 HIS A CA 1
ATOM 635 C C . HIS A 1 83 ? -3.57 35.344 7.457 1 97.12 83 HIS A C 1
ATOM 637 O O . HIS A 1 83 ? -3.023 35.031 8.516 1 97.12 83 HIS A O 1
ATOM 643 N N . LEU A 1 84 ? -4.645 36.094 7.461 1 96.12 84 LEU A N 1
ATOM 644 C CA . LEU A 1 84 ? -5.242 36.688 8.648 1 96.12 84 LEU A CA 1
ATOM 645 C C . LEU A 1 84 ? -6.594 36.062 8.961 1 96.12 84 LEU A C 1
ATOM 647 O O . LEU A 1 84 ? -7.453 35.969 8.078 1 96.12 84 LEU A O 1
ATOM 651 N N . THR A 1 85 ? -6.734 35.562 10.109 1 96 85 THR A N 1
ATOM 652 C CA . THR A 1 85 ? -7.98 35 10.625 1 96 85 THR A CA 1
ATOM 653 C C . THR A 1 85 ? -8.25 35.5 12.047 1 96 85 THR A C 1
ATOM 655 O O . THR A 1 85 ? -7.332 35.969 12.734 1 96 85 THR A O 1
ATOM 658 N N . PRO A 1 86 ? -9.5 35.406 12.484 1 93.31 86 PRO A N 1
ATOM 659 C CA . PRO A 1 86 ? -9.781 35.875 13.836 1 93.31 86 PRO A CA 1
ATOM 660 C C . PRO A 1 86 ? -9.195 34.969 14.914 1 93.31 86 PRO A C 1
ATOM 662 O O . PRO A 1 86 ? -8.922 35.406 16.031 1 93.31 86 PRO A O 1
ATOM 665 N N . HIS A 1 87 ? -8.938 33.688 14.594 1 91.44 87 HIS A N 1
ATOM 666 C CA . HIS A 1 87 ? -8.617 32.75 15.664 1 91.44 87 HIS A CA 1
ATOM 667 C C . HIS A 1 87 ? -7.383 31.938 15.312 1 91.44 87 HIS A C 1
ATOM 669 O O . HIS A 1 87 ? -7.051 30.984 16.031 1 91.44 87 HIS A O 1
ATOM 675 N N . GLY A 1 88 ? -6.746 32.156 14.211 1 93.88 88 GLY A N 1
ATOM 676 C CA . GLY A 1 88 ? -5.48 31.5 13.906 1 93.88 88 GLY A CA 1
ATOM 677 C C . GLY A 1 88 ? -5.641 30.281 13.016 1 93.88 88 GLY A C 1
ATOM 678 O O . GLY A 1 88 ? -4.652 29.672 12.602 1 93.88 88 GLY A O 1
ATOM 679 N N . ARG A 1 89 ? -6.832 29.859 12.695 1 91.44 89 ARG A N 1
ATOM 680 C CA . ARG A 1 89 ? -7.094 28.688 11.867 1 91.44 89 ARG A CA 1
ATOM 681 C C . ARG A 1 89 ? -7.355 29.094 10.414 1 91.44 89 ARG A C 1
ATOM 683 O O . ARG A 1 89 ? -8.453 29.547 10.086 1 91.44 89 ARG A O 1
ATOM 690 N N . ALA A 1 90 ? -6.195 28.797 9.664 1 79.5 90 ALA A N 1
ATOM 691 C CA . ALA A 1 90 ? -6.387 29.047 8.234 1 79.5 90 ALA A CA 1
ATOM 692 C C . ALA A 1 90 ? -7.098 27.875 7.57 1 79.5 90 ALA A C 1
ATOM 694 O O . ALA A 1 90 ? -6.68 26.719 7.715 1 79.5 90 ALA A O 1
ATOM 695 N N . ASP A 1 91 ? -8.312 27.938 7.105 1 87.81 91 ASP A N 1
ATOM 696 C CA . ASP A 1 91 ? -9.18 26.906 6.535 1 87.81 91 ASP A CA 1
ATOM 697 C C . ASP A 1 91 ? -9.867 26.094 7.629 1 87.81 91 ASP A C 1
ATOM 699 O O . ASP A 1 91 ? -9.32 25.094 8.102 1 87.81 91 ASP A O 1
ATOM 703 N N . SER A 1 92 ? -10.82 26.406 8.047 1 93 92 SER A N 1
ATOM 704 C CA . SER A 1 92 ? -11.57 25.75 9.117 1 93 92 SER A CA 1
ATOM 705 C C . SER A 1 92 ? -13.078 25.953 8.945 1 93 92 SER A C 1
ATOM 707 O O . SER A 1 92 ? -13.508 26.75 8.109 1 93 92 SER A O 1
ATOM 709 N N . LEU A 1 93 ? -13.727 25.203 9.727 1 94.62 93 LEU A N 1
ATOM 710 C CA . LEU A 1 93 ? -15.172 25.359 9.758 1 94.62 93 LEU A CA 1
ATOM 711 C C . LEU A 1 93 ? -15.578 26.391 10.812 1 94.62 93 LEU A C 1
ATOM 713 O O . LEU A 1 93 ? -15.078 26.359 11.938 1 94.62 93 LEU A O 1
ATOM 717 N N . VAL A 1 94 ? -16.438 27.281 10.414 1 93.75 94 VAL A N 1
ATOM 718 C CA . VAL A 1 94 ? -16.984 28.281 11.328 1 93.75 94 VAL A CA 1
ATOM 719 C C . VAL A 1 94 ? -18.469 28.484 11.047 1 93.75 94 VAL A C 1
ATOM 721 O O . VAL A 1 94 ? -18.969 28.109 9.977 1 93.75 94 VAL A O 1
ATOM 724 N N . PRO A 1 95 ? -19.172 29 12.016 1 91.62 95 PRO A N 1
ATOM 725 C CA . PRO A 1 95 ? -20.594 29.25 11.781 1 91.62 95 PRO A CA 1
ATOM 726 C C . PRO A 1 95 ? -20.844 30.203 10.609 1 91.62 95 PRO A C 1
ATOM 728 O O . PRO A 1 95 ? -20.094 31.172 10.43 1 91.62 95 PRO A O 1
ATOM 731 N N . ILE A 1 96 ? -21.828 29.906 9.875 1 92.62 96 ILE A N 1
ATOM 732 C CA . ILE A 1 96 ? -22.25 30.812 8.805 1 92.62 96 ILE A CA 1
ATOM 733 C C . ILE A 1 96 ? -22.703 32.156 9.406 1 92.62 96 ILE A C 1
ATOM 735 O O . ILE A 1 96 ? -23.438 32.188 10.398 1 92.62 96 ILE A O 1
ATOM 739 N N . PRO A 1 97 ? -22.203 33.219 8.805 1 88.12 97 PRO A N 1
ATOM 740 C CA . PRO A 1 97 ? -22.562 34.5 9.375 1 88.12 97 PRO A CA 1
ATOM 741 C C . PRO A 1 97 ? -24.062 34.812 9.258 1 88.12 97 PRO A C 1
ATOM 743 O O . PRO A 1 97 ? -24.703 34.375 8.305 1 88.12 97 PRO A O 1
ATOM 746 N N . PRO A 1 98 ? -24.484 35.562 10.297 1 81.19 98 PRO A N 1
ATOM 747 C CA . PRO A 1 98 ? -25.875 35.969 10.211 1 81.19 98 PRO A CA 1
ATOM 748 C C . PRO A 1 98 ? -26.188 36.781 8.938 1 81.19 98 PRO A C 1
ATOM 750 O O . PRO A 1 98 ? -25.359 37.562 8.492 1 81.19 98 PRO A O 1
ATOM 753 N N . GLY A 1 99 ? -27.406 36.625 8.266 1 75.31 99 GLY A N 1
ATOM 754 C CA . GLY A 1 99 ? -27.859 37.375 7.109 1 75.31 99 GLY A CA 1
ATOM 755 C C . GLY A 1 99 ? -27.391 36.781 5.793 1 75.31 99 GLY A C 1
ATOM 756 O O . GLY A 1 99 ? -27.594 37.375 4.73 1 75.31 99 GLY A O 1
ATOM 757 N N . ALA A 1 100 ? -26.562 35.812 5.891 1 70.38 100 ALA A N 1
ATOM 758 C CA . ALA A 1 100 ? -26.172 35.188 4.645 1 70.38 100 ALA A CA 1
ATOM 759 C C . ALA A 1 100 ? -27.391 34.781 3.824 1 70.38 100 ALA A C 1
ATOM 761 O O . ALA A 1 100 ? -28.438 34.438 4.379 1 70.38 100 ALA A O 1
ATOM 762 N N . PRO A 1 101 ? -27.297 35.188 2.418 1 63.78 101 PRO A N 1
ATOM 763 C CA . PRO A 1 101 ? -28.453 34.844 1.584 1 63.78 101 PRO A CA 1
ATOM 764 C C . PRO A 1 101 ? -28.812 33.344 1.646 1 63.78 101 PRO A C 1
ATOM 766 O O . PRO A 1 101 ? -27.922 32.5 1.782 1 63.78 101 PRO A O 1
ATOM 769 N N . GLY A 1 102 ? -30.125 33.125 1.521 1 55.25 102 GLY A N 1
ATOM 770 C CA . GLY A 1 102 ? -30.703 31.797 1.458 1 55.25 102 GLY A CA 1
ATOM 771 C C . GLY A 1 102 ? -31.016 31.219 2.824 1 55.25 102 GLY A C 1
ATOM 772 O O . GLY A 1 102 ? -30.688 31.812 3.85 1 55.25 102 GLY A O 1
ATOM 773 N N . ASP A 1 103 ? -32.031 30.469 2.955 1 48.72 103 ASP A N 1
ATOM 774 C CA . ASP A 1 103 ? -32.531 29.781 4.148 1 48.72 103 ASP A CA 1
ATOM 775 C C . ASP A 1 103 ? -31.391 29.062 4.867 1 48.72 103 ASP A C 1
ATOM 777 O O . ASP A 1 103 ? -31.438 27.844 5.039 1 48.72 103 ASP A O 1
ATOM 781 N N . ALA A 1 104 ? -30.219 29.609 4.727 1 48.97 104 ALA A N 1
ATOM 782 C CA . ALA A 1 104 ? -29.203 28.734 5.281 1 48.97 104 ALA A CA 1
ATOM 783 C C . ALA A 1 104 ? -29.375 28.578 6.789 1 48.97 104 ALA A C 1
ATOM 785 O O . ALA A 1 104 ? -29.391 29.562 7.523 1 48.97 104 ALA A O 1
ATOM 786 N N . PRO A 1 105 ? -30.172 27.672 7.27 1 50.56 105 PRO A N 1
ATOM 787 C CA . PRO A 1 105 ? -30.156 27.359 8.703 1 50.56 105 PRO A CA 1
ATOM 788 C C . PRO A 1 105 ? -28.781 27.531 9.32 1 50.56 105 PRO A C 1
ATOM 790 O O . PRO A 1 105 ? -27.781 27.656 8.602 1 50.56 105 PRO A O 1
ATOM 793 N N . ARG A 1 106 ? -28.75 27.375 10.836 1 63.06 106 ARG A N 1
ATOM 794 C CA . ARG A 1 106 ? -27.703 27.156 11.828 1 63.06 106 ARG A CA 1
ATOM 795 C C . ARG A 1 106 ? -26.688 26.125 11.344 1 63.06 106 ARG A C 1
ATOM 797 O O . ARG A 1 106 ? -27.016 24.938 11.25 1 63.06 106 ARG A O 1
ATOM 804 N N . GLY A 1 107 ? -25.719 26.594 10.359 1 86.06 107 GLY A N 1
ATOM 805 C CA . GLY A 1 107 ? -24.75 25.625 9.867 1 86.06 107 GLY A CA 1
ATOM 806 C C . GLY A 1 107 ? -23.328 26.141 9.836 1 86.06 107 GLY A C 1
ATOM 807 O O . GLY A 1 107 ? -23.047 27.203 10.406 1 86.06 107 GLY A O 1
ATOM 808 N N . LEU A 1 108 ? -22.453 25.312 9.406 1 93.38 108 LEU A N 1
ATOM 809 C CA . LEU A 1 108 ? -21.031 25.641 9.312 1 93.38 108 LEU A CA 1
ATOM 810 C C . LEU A 1 108 ? -20.625 25.906 7.871 1 93.38 108 LEU A C 1
ATOM 812 O O . LEU A 1 108 ? -21.297 25.469 6.938 1 93.38 108 LEU A O 1
ATOM 816 N N . CYS A 1 109 ? -19.672 26.75 7.68 1 95.31 109 CYS A N 1
ATOM 817 C CA . CYS A 1 109 ? -19.047 26.984 6.387 1 95.31 109 CYS A CA 1
ATOM 818 C C . CYS A 1 109 ? -17.531 26.797 6.48 1 95.31 109 CYS A C 1
ATOM 820 O O . CYS A 1 109 ? -16.969 26.828 7.574 1 95.31 109 CYS A O 1
ATOM 822 N N . PHE A 1 110 ? -16.969 26.516 5.32 1 96.81 110 PHE A N 1
ATOM 823 C CA . PHE A 1 110 ? -15.516 26.484 5.203 1 96.81 110 PHE A CA 1
ATOM 824 C C . PHE A 1 110 ? -14.953 27.891 5.02 1 96.81 110 PHE A C 1
ATOM 826 O O . PHE A 1 110 ? -15.156 28.516 3.975 1 96.81 110 PHE A O 1
ATOM 833 N N . ALA A 1 111 ? -14.219 28.375 5.953 1 96.19 111 ALA A N 1
ATOM 834 C CA . ALA A 1 111 ? -13.719 29.75 5.941 1 96.19 111 ALA A CA 1
ATOM 835 C C . ALA A 1 111 ? -12.242 29.797 5.559 1 96.19 111 ALA A C 1
ATOM 837 O O . ALA A 1 111 ? -11.406 29.188 6.227 1 96.19 111 ALA A O 1
ATOM 838 N N . SER A 1 112 ? -11.93 30.5 4.508 1 95.94 112 SER A N 1
ATOM 839 C CA . SER A 1 112 ? -10.539 30.766 4.152 1 95.94 112 SER A CA 1
ATOM 840 C C . SER A 1 112 ? -10.07 32.094 4.695 1 95.94 112 SER A C 1
ATOM 842 O O . SER A 1 112 ? -10.883 33 4.957 1 95.94 112 SER A O 1
ATOM 844 N N . ALA A 1 113 ? -8.844 32.281 4.848 1 96.38 113 ALA A N 1
ATOM 845 C CA . ALA A 1 113 ? -8.234 33.438 5.473 1 96.38 113 ALA A CA 1
ATOM 846 C C . ALA A 1 113 ? -8.281 34.656 4.539 1 96.38 113 ALA A C 1
ATOM 848 O O . ALA A 1 113 ? -8.438 34.5 3.324 1 96.38 113 ALA A O 1
ATOM 849 N N . PHE A 1 114 ? -8.211 35.844 5.125 1 95.62 114 PHE A N 1
ATOM 850 C CA . PHE A 1 114 ? -7.863 37.031 4.375 1 95.62 114 PHE A CA 1
ATOM 851 C C . PHE A 1 114 ? -6.363 37.094 4.113 1 95.62 114 PHE A C 1
ATOM 853 O O . PHE A 1 114 ? -5.562 37.094 5.051 1 95.62 114 PHE A O 1
ATOM 860 N N . VAL A 1 115 ? -5.969 37.156 2.861 1 95.75 115 VAL A N 1
ATOM 861 C CA . VAL A 1 115 ? -4.551 37.094 2.527 1 95.75 115 VAL A CA 1
ATOM 862 C C . VAL A 1 115 ? -4.047 38.469 2.104 1 95.75 115 VAL A C 1
ATOM 864 O O . VAL A 1 115 ? -4.641 39.125 1.237 1 95.75 115 VAL A O 1
ATOM 867 N N . ARG A 1 116 ? -2.967 38.906 2.701 1 94.75 116 ARG A N 1
ATOM 868 C CA . ARG A 1 116 ? -2.307 40.156 2.342 1 94.75 116 ARG A CA 1
ATOM 869 C C . ARG A 1 116 ? -0.843 39.906 1.986 1 94.75 116 ARG A C 1
ATOM 871 O O . ARG A 1 116 ? -0.16 39.125 2.639 1 94.75 116 ARG A O 1
ATOM 878 N N . THR A 1 117 ? -0.442 40.594 0.948 1 96.88 117 THR A N 1
ATOM 879 C CA . THR A 1 117 ? 0.976 40.594 0.604 1 96.88 117 THR A CA 1
ATOM 880 C C . THR A 1 117 ? 1.669 41.812 1.22 1 96.88 117 THR A C 1
ATOM 882 O O . THR A 1 117 ? 1.151 42.938 1.155 1 96.88 117 THR A O 1
ATOM 885 N N . MET A 1 118 ? 2.834 41.625 1.824 1 97.19 118 MET A N 1
ATOM 886 C CA . MET A 1 118 ? 3.555 42.719 2.469 1 97.19 118 MET A CA 1
ATOM 887 C C . MET A 1 118 ? 5.039 42.406 2.586 1 97.19 118 MET A C 1
ATOM 889 O O . MET A 1 118 ? 5.453 41.25 2.359 1 97.19 118 MET A O 1
ATOM 893 N N . GLU A 1 119 ? 5.734 43.406 2.945 1 97.94 119 GLU A N 1
ATOM 894 C CA . GLU A 1 119 ? 7.164 43.188 3.168 1 97.94 119 GLU A CA 1
ATOM 895 C C . GLU A 1 119 ? 7.41 42.281 4.363 1 97.94 119 GLU A C 1
ATOM 897 O O . GLU A 1 119 ? 6.711 42.375 5.371 1 97.94 119 GLU A O 1
ATOM 902 N N . PHE A 1 120 ? 8.461 41.531 4.281 1 98.56 120 PHE A N 1
ATOM 903 C CA . PHE A 1 120 ? 8.703 40.5 5.281 1 98.56 120 PHE A CA 1
ATOM 904 C C . PHE A 1 120 ? 8.812 41.094 6.672 1 98.56 120 PHE A C 1
ATOM 906 O O . PHE A 1 120 ? 8.281 40.562 7.641 1 98.56 120 PHE A O 1
ATOM 913 N N . GLN A 1 121 ? 9.547 42.188 6.832 1 97.81 121 GLN A N 1
ATOM 914 C CA . GLN A 1 121 ? 9.719 42.812 8.141 1 97.81 121 GLN A CA 1
ATOM 915 C C . GLN A 1 121 ? 8.367 43.156 8.758 1 97.81 121 GLN A C 1
ATOM 917 O O . GLN A 1 121 ? 8.156 42.969 9.953 1 97.81 121 GLN A O 1
ATOM 922 N N . GLU A 1 122 ? 7.527 43.688 7.945 1 97.31 122 GLU A N 1
ATOM 923 C CA . GLU A 1 122 ? 6.18 44 8.406 1 97.31 122 GLU A CA 1
ATOM 924 C C . GLU A 1 122 ? 5.41 42.75 8.773 1 97.31 122 GLU A C 1
ATOM 926 O O . GLU A 1 122 ? 4.695 42.719 9.781 1 97.31 122 GLU A O 1
ATOM 931 N N . ALA A 1 123 ? 5.527 41.719 7.977 1 97.88 123 ALA A N 1
ATOM 932 C CA . ALA A 1 123 ? 4.867 40.469 8.242 1 97.88 123 ALA A CA 1
ATOM 933 C C . ALA A 1 123 ? 5.289 39.906 9.594 1 97.88 123 ALA A C 1
ATOM 935 O O . ALA A 1 123 ? 4.441 39.469 10.391 1 97.88 123 ALA A O 1
ATOM 936 N N . LEU A 1 124 ? 6.609 39.906 9.797 1 97.75 124 LEU A N 1
ATOM 937 C CA . LEU A 1 124 ? 7.137 39.375 11.055 1 97.75 124 LEU A CA 1
ATOM 938 C C . LEU A 1 124 ? 6.586 40.156 12.242 1 97.75 124 LEU A C 1
ATOM 940 O O . LEU A 1 124 ? 6.215 39.562 13.258 1 97.75 124 LEU A O 1
ATOM 944 N N . ARG A 1 125 ? 6.523 41.469 12.125 1 96.5 125 ARG A N 1
ATOM 945 C CA . ARG A 1 125 ? 5.992 42.312 13.18 1 96.5 125 ARG A CA 1
ATOM 946 C C . ARG A 1 125 ? 4.539 41.969 13.484 1 96.5 125 ARG A C 1
ATOM 948 O O . ARG A 1 125 ? 4.148 41.875 14.656 1 96.5 125 ARG A O 1
ATOM 955 N N . ILE A 1 126 ? 3.76 41.812 12.492 1 95.88 126 ILE A N 1
ATOM 956 C CA . ILE A 1 126 ? 2.338 41.562 12.672 1 95.88 126 ILE A CA 1
ATOM 957 C C . ILE A 1 126 ? 2.145 40.156 13.273 1 95.88 126 ILE A C 1
ATOM 959 O O . ILE A 1 126 ? 1.261 39.969 14.109 1 95.88 126 ILE A O 1
ATOM 963 N N . ILE A 1 127 ? 2.916 39.219 12.883 1 97.12 127 ILE A N 1
ATOM 964 C CA . ILE A 1 127 ? 2.842 37.875 13.445 1 97.12 127 ILE A CA 1
ATOM 965 C C . ILE A 1 127 ? 3.107 37.938 14.945 1 97.12 127 ILE A C 1
ATOM 967 O O . ILE A 1 127 ? 2.381 37.312 15.734 1 97.12 127 ILE A O 1
ATOM 971 N N . TYR A 1 128 ? 4.086 38.719 15.383 1 96.69 128 TYR A N 1
ATOM 972 C CA . TYR A 1 128 ? 4.395 38.875 16.797 1 96.69 128 TYR A CA 1
ATOM 973 C C . TYR A 1 128 ? 3.254 39.562 17.547 1 96.69 128 TYR A C 1
ATOM 975 O O . TYR A 1 128 ? 2.812 39.062 18.594 1 96.69 128 TYR A O 1
ATOM 983 N N . SER A 1 129 ? 2.783 40.594 16.969 1 94.94 129 SER A N 1
ATOM 984 C CA . SER A 1 129 ? 1.799 41.406 17.672 1 94.94 129 SER A CA 1
ATOM 985 C C . SER A 1 129 ? 0.474 40.656 17.828 1 94.94 129 SER A C 1
ATOM 987 O O . SER A 1 129 ? -0.25 40.844 18.797 1 94.94 129 SER A O 1
ATOM 989 N N . THR A 1 130 ? 0.208 39.812 16.938 1 95.19 130 THR A N 1
ATOM 990 C CA . THR A 1 130 ? -1.087 39.156 16.953 1 95.19 130 THR A CA 1
ATOM 991 C C . THR A 1 130 ? -1.015 37.844 17.734 1 95.19 130 THR A C 1
ATOM 993 O O . THR A 1 130 ? -2.002 37.125 17.828 1 95.19 130 THR A O 1
ATOM 996 N N . GLY A 1 131 ? 0.127 37.562 18.281 1 94.44 131 GLY A N 1
ATOM 997 C CA . GLY A 1 131 ? 0.278 36.406 19.156 1 94.44 131 GLY A CA 1
ATOM 998 C C . GLY A 1 131 ? -0.426 36.562 20.484 1 94.44 131 GLY A C 1
ATOM 999 O O . GLY A 1 131 ? -0.661 35.594 21.188 1 94.44 131 GLY A O 1
ATOM 1000 N N . SER A 1 132 ? -0.729 37.75 20.797 1 92.19 132 SER A N 1
ATOM 1001 C CA . SER A 1 132 ? -1.439 38.031 22.031 1 92.19 132 SER A CA 1
ATOM 1002 C C . SER A 1 132 ? -2.889 37.562 21.953 1 92.19 132 SER A C 1
ATOM 1004 O O . SER A 1 132 ? -3.566 37.781 20.953 1 92.19 132 SER A O 1
ATOM 1006 N N . PRO A 1 133 ? -3.344 36.938 23.047 1 90.31 133 PRO A N 1
ATOM 1007 C CA . PRO A 1 133 ? -4.738 36.5 23.047 1 90.31 133 PRO A CA 1
ATOM 1008 C C . PRO A 1 133 ? -5.73 37.656 22.906 1 90.31 133 PRO A C 1
ATOM 1010 O O . PRO A 1 133 ? -6.891 37.438 22.562 1 90.31 133 PRO A O 1
ATOM 1013 N N . SER A 1 134 ? -5.309 38.812 23.125 1 91.25 134 SER A N 1
ATOM 1014 C CA . SER A 1 134 ? -6.199 39.969 23.062 1 91.25 134 SER A CA 1
ATOM 1015 C C . SER A 1 134 ? -6.348 40.5 21.641 1 91.25 134 SER A C 1
ATOM 1017 O O . SER A 1 134 ? -7.246 41.281 21.359 1 91.25 134 SER A O 1
ATOM 1019 N N . SER A 1 135 ? -5.457 40.094 20.797 1 91.94 135 SER A N 1
ATOM 1020 C CA . SER A 1 135 ? -5.543 40.531 19.406 1 91.94 135 SER A CA 1
ATOM 1021 C C . SER A 1 135 ? -6.773 39.938 18.719 1 91.94 135 SER A C 1
ATOM 1023 O O . SER A 1 135 ? -7.043 38.75 18.828 1 91.94 135 SER A O 1
ATOM 1025 N N . PRO A 1 136 ? -7.504 40.781 18 1 92.06 136 PRO A N 1
ATOM 1026 C CA . PRO A 1 136 ? -8.695 40.281 17.297 1 92.06 136 PRO A CA 1
ATOM 1027 C C . PRO A 1 136 ? -8.359 39.5 16.031 1 92.06 136 PRO A C 1
ATOM 1029 O O . PRO A 1 136 ? -9.242 38.906 15.414 1 92.06 136 PRO A O 1
ATOM 1032 N N . VAL A 1 137 ? -7.148 39.594 15.648 1 93.94 137 VAL A N 1
ATOM 1033 C CA . VAL A 1 137 ? -6.703 38.906 14.43 1 93.94 137 VAL A CA 1
ATOM 1034 C C . VAL A 1 137 ? -5.434 38.125 14.719 1 93.94 137 VAL A C 1
ATOM 1036 O O . VAL A 1 137 ? -4.699 38.406 15.664 1 93.94 137 VAL A O 1
ATOM 1039 N N . VAL A 1 138 ? -5.242 37.062 14.016 1 96.19 138 VAL A N 1
ATOM 1040 C CA . VAL A 1 138 ? -4.035 36.25 14.086 1 96.19 138 VAL A CA 1
ATOM 1041 C C . VAL A 1 138 ? -3.389 36.188 12.703 1 96.19 138 VAL A C 1
ATOM 1043 O O . VAL A 1 138 ? -4.047 35.812 11.719 1 96.19 138 VAL A O 1
ATOM 1046 N N . ALA A 1 139 ? -2.127 36.531 12.609 1 96.56 139 ALA A N 1
ATOM 1047 C CA . ALA A 1 139 ? -1.365 36.469 11.367 1 96.56 139 ALA A CA 1
ATOM 1048 C C . ALA A 1 139 ? -0.55 35.188 11.273 1 96.56 139 ALA A C 1
ATOM 1050 O O . ALA A 1 139 ? 0.071 34.781 12.258 1 96.56 139 ALA A O 1
ATOM 1051 N N . TYR A 1 140 ? -0.59 34.562 10.172 1 97.75 140 TYR A N 1
ATOM 1052 C CA . TYR A 1 140 ? 0.116 33.312 9.898 1 97.75 140 TYR A CA 1
ATOM 1053 C C . TYR A 1 140 ? 0.641 33.312 8.461 1 97.75 140 TYR A C 1
ATOM 1055 O O . TYR A 1 140 ? -0.14 33.312 7.508 1 97.75 140 TYR A O 1
ATOM 1063 N N . ALA A 1 141 ? 1.983 33.344 8.273 1 98 141 ALA A N 1
ATOM 1064 C CA . ALA A 1 141 ? 2.545 33.125 6.938 1 98 141 ALA A CA 1
ATOM 1065 C C . ALA A 1 141 ? 2.504 31.656 6.551 1 98 141 ALA A C 1
ATOM 1067 O O . ALA A 1 141 ? 3.406 30.891 6.898 1 98 141 ALA A O 1
ATOM 1068 N N . GLN A 1 142 ? 1.482 31.281 5.801 1 96 142 GLN A N 1
ATOM 1069 C CA . GLN A 1 142 ? 1.227 29.859 5.555 1 96 142 GLN A CA 1
ATOM 1070 C C . GLN A 1 142 ? 0.764 29.625 4.117 1 96 142 GLN A C 1
ATOM 1072 O O . GLN A 1 142 ? -0.092 28.781 3.867 1 96 142 GLN A O 1
ATOM 1077 N N . GLN A 1 143 ? 1.251 30.469 3.197 1 95.44 143 GLN A N 1
ATOM 1078 C CA . GLN A 1 143 ? 0.941 30.234 1.792 1 95.44 143 GLN A CA 1
ATOM 1079 C C . GLN A 1 143 ? 1.411 28.844 1.353 1 95.44 143 GLN A C 1
ATOM 1081 O O . GLN A 1 143 ? 2.551 28.453 1.618 1 95.44 143 GLN A O 1
ATOM 1086 N N . GLN A 1 144 ? 0.453 28.094 0.748 1 92.81 144 GLN A N 1
ATOM 1087 C CA . GLN A 1 144 ? 0.75 26.703 0.404 1 92.81 144 GLN A CA 1
ATOM 1088 C C . GLN A 1 144 ? 0.819 26.516 -1.109 1 92.81 144 GLN A C 1
ATOM 1090 O O . GLN A 1 144 ? -0.028 25.844 -1.694 1 92.81 144 GLN A O 1
ATOM 1095 N N . ASN A 1 145 ? 1.652 26.953 -1.791 1 95 145 ASN A N 1
ATOM 1096 C CA . ASN A 1 145 ? 1.824 26.828 -3.234 1 95 145 ASN A CA 1
ATOM 1097 C C . ASN A 1 145 ? 3.271 27.078 -3.65 1 95 145 ASN A C 1
ATOM 1099 O O . ASN A 1 145 ? 3.539 27.938 -4.496 1 95 145 ASN A O 1
ATOM 1103 N N . ASP A 1 146 ? 4.121 26.422 -2.932 1 98.38 146 ASP A N 1
ATOM 1104 C CA . ASP A 1 146 ? 5.551 26.516 -3.211 1 98.38 146 ASP A CA 1
ATOM 1105 C C . ASP A 1 146 ? 6.109 27.875 -2.801 1 98.38 146 ASP A C 1
ATOM 1107 O O . ASP A 1 146 ? 6.949 28.438 -3.502 1 98.38 146 ASP A O 1
ATOM 1111 N N . CYS A 1 147 ? 5.699 28.406 -1.729 1 98.44 147 CYS A N 1
ATOM 1112 C CA . CYS A 1 147 ? 6.004 29.781 -1.326 1 98.44 147 CYS A CA 1
ATOM 1113 C C . CYS A 1 147 ? 7.48 29.922 -0.983 1 98.44 147 CYS A C 1
ATOM 1115 O O . CYS A 1 147 ? 8.039 31.016 -1.079 1 98.44 147 CYS A O 1
ATOM 1117 N N . PHE A 1 148 ? 8.156 28.875 -0.567 1 98.69 148 PHE A N 1
ATOM 1118 C CA . PHE A 1 148 ? 9.562 29.016 -0.229 1 98.69 148 PHE A CA 1
ATOM 1119 C C . PHE A 1 148 ? 10.367 29.5 -1.434 1 98.69 148 PHE A C 1
ATOM 1121 O O . PHE A 1 148 ? 11.164 30.438 -1.323 1 98.69 148 PHE A O 1
ATOM 1128 N N . ARG A 1 149 ? 10.117 28.859 -2.502 1 98.31 149 ARG A N 1
ATOM 1129 C CA . ARG A 1 149 ? 10.852 29.219 -3.711 1 98.31 149 ARG A CA 1
ATOM 1130 C C . ARG A 1 149 ? 10.336 30.547 -4.277 1 98.31 149 ARG A C 1
ATOM 1132 O O . ARG A 1 149 ? 11.109 31.328 -4.848 1 98.31 149 ARG A O 1
ATOM 1139 N N . ALA A 1 150 ? 9.078 30.859 -4.047 1 98.25 150 ALA A N 1
ATOM 1140 C CA . ALA A 1 150 ? 8.461 32.031 -4.656 1 98.25 150 ALA A CA 1
ATOM 1141 C C . ALA A 1 150 ? 8.711 33.281 -3.811 1 98.25 150 ALA A C 1
ATOM 1143 O O . ALA A 1 150 ? 8.914 34.375 -4.348 1 98.25 150 ALA A O 1
ATOM 1144 N N . GLU A 1 151 ? 8.734 33.094 -2.477 1 98.5 151 GLU A N 1
ATOM 1145 C CA . GLU A 1 151 ? 8.703 34.281 -1.618 1 98.5 151 GLU A CA 1
ATOM 1146 C C . GLU A 1 151 ? 9.938 34.344 -0.72 1 98.5 151 GLU A C 1
ATOM 1148 O O . GLU A 1 151 ? 10.297 35.406 -0.22 1 98.5 151 GLU A O 1
ATOM 1153 N N . TYR A 1 152 ? 10.594 33.219 -0.532 1 98.62 152 TYR A N 1
ATOM 1154 C CA . TYR A 1 152 ? 11.648 33.156 0.477 1 98.62 152 TYR A CA 1
ATOM 1155 C C . TYR A 1 152 ? 12.945 32.625 -0.117 1 98.62 152 TYR A C 1
ATOM 1157 O O . TYR A 1 152 ? 13.766 32.062 0.593 1 98.62 152 TYR A O 1
ATOM 1165 N N . SER A 1 153 ? 13.164 32.75 -1.328 1 97.81 153 SER A N 1
ATOM 1166 C CA . SER A 1 153 ? 14.297 32.125 -2.02 1 97.81 153 SER A CA 1
ATOM 1167 C C . SER A 1 153 ? 15.625 32.688 -1.489 1 97.81 153 SER A C 1
ATOM 1169 O O . SER A 1 153 ? 16.656 32 -1.607 1 97.81 153 SER A O 1
ATOM 1171 N N . ALA A 1 154 ? 15.633 33.875 -0.867 1 98.25 154 ALA A N 1
ATOM 1172 C CA . ALA A 1 154 ? 16.844 34.469 -0.291 1 98.25 154 ALA A CA 1
ATOM 1173 C C . ALA A 1 154 ? 17.391 33.594 0.839 1 98.25 154 ALA A C 1
ATOM 1175 O O . ALA A 1 154 ? 18.562 33.719 1.201 1 98.25 154 ALA A O 1
ATOM 1176 N N . LEU A 1 155 ? 16.578 32.656 1.382 1 98.69 155 LEU A N 1
ATOM 1177 C CA . LEU A 1 155 ? 16.984 31.812 2.486 1 98.69 155 LEU A CA 1
ATOM 1178 C C . LEU A 1 155 ? 17.422 30.438 1.976 1 98.69 155 LEU A C 1
ATOM 1180 O O . LEU A 1 155 ? 17.672 29.531 2.768 1 98.69 155 LEU A O 1
ATOM 1184 N N . SER A 1 156 ? 17.547 30.266 0.719 1 98.44 156 SER A N 1
ATOM 1185 C CA . SER A 1 156 ? 17.75 28.969 0.101 1 98.44 156 SER A CA 1
ATOM 1186 C C . SER A 1 156 ? 19.062 28.328 0.566 1 98.44 156 SER A C 1
ATOM 1188 O O . SER A 1 156 ? 19.172 27.094 0.621 1 98.44 156 SER A O 1
ATOM 1190 N N . ALA A 1 157 ? 20.031 29.109 0.948 1 98.25 157 ALA A N 1
ATOM 1191 C CA . ALA A 1 157 ? 21.344 28.609 1.359 1 98.25 157 ALA A CA 1
ATOM 1192 C C . ALA A 1 157 ? 21.297 28.062 2.787 1 98.25 157 ALA A C 1
ATOM 1194 O O . ALA A 1 157 ? 22.203 27.359 3.223 1 98.25 157 ALA A O 1
ATOM 1195 N N . ASP A 1 158 ? 20.219 28.344 3.502 1 98.81 158 ASP A N 1
ATOM 1196 C CA . ASP A 1 158 ? 20.141 28 4.922 1 98.81 158 ASP A CA 1
ATOM 1197 C C . ASP A 1 158 ? 19.641 26.578 5.125 1 98.81 158 ASP A C 1
ATOM 1199 O O . ASP A 1 158 ? 19.75 26.016 6.219 1 98.81 158 ASP A O 1
ATOM 1203 N N . VAL A 1 159 ? 19 26.016 4.07 1 98.69 159 VAL A N 1
ATOM 1204 C CA . VAL A 1 159 ? 18.406 24.672 4.152 1 98.69 159 VAL A CA 1
ATOM 1205 C C . VAL A 1 159 ? 18.656 23.922 2.848 1 98.69 159 VAL A C 1
ATOM 1207 O O . VAL A 1 159 ? 19.078 24.516 1.853 1 98.69 159 VAL A O 1
ATOM 1210 N N . GLU A 1 160 ? 18.422 22.625 2.877 1 98.12 160 GLU A N 1
ATOM 1211 C CA . GLU A 1 160 ? 18.484 21.844 1.642 1 98.12 160 GLU A CA 1
ATOM 1212 C C . GLU A 1 160 ? 17.25 22.094 0.773 1 98.12 160 GLU A C 1
ATOM 1214 O O . GLU A 1 160 ? 16.141 22.234 1.286 1 98.12 160 GLU A O 1
ATOM 1219 N N . PRO A 1 161 ? 17.453 22.188 -0.486 1 98.25 161 PRO A N 1
ATOM 1220 C CA . PRO A 1 161 ? 16.328 22.422 -1.382 1 98.25 161 PRO A CA 1
ATOM 1221 C C . PRO A 1 161 ? 15.367 21.219 -1.437 1 98.25 161 PRO A C 1
ATOM 1223 O O . PRO A 1 161 ? 14.25 21.344 -1.938 1 98.25 161 PRO A O 1
ATOM 1226 N N . HIS A 1 162 ? 15.859 20.078 -1.069 1 98.62 162 HIS A N 1
ATOM 1227 C CA . HIS A 1 162 ? 15.102 18.844 -0.912 1 98.62 162 HIS A CA 1
ATOM 1228 C C . HIS A 1 162 ? 15.734 17.953 0.146 1 98.62 162 HIS A C 1
ATOM 1230 O O . HIS A 1 162 ? 16.766 18.297 0.731 1 98.62 162 HIS A O 1
ATOM 1236 N N . ILE A 1 163 ? 15.094 16.859 0.473 1 98.75 163 ILE A N 1
ATOM 1237 C CA . ILE A 1 163 ? 15.633 15.867 1.403 1 98.75 163 ILE A CA 1
ATOM 1238 C C . ILE A 1 163 ? 16.25 14.703 0.626 1 98.75 163 ILE A C 1
ATOM 1240 O O . ILE A 1 163 ? 15.523 13.836 0.128 1 98.75 163 ILE A O 1
ATOM 1244 N N . PRO A 1 164 ? 17.531 14.578 0.546 1 98.31 164 PRO A N 1
ATOM 1245 C CA . PRO A 1 164 ? 18.203 13.711 -0.421 1 98.31 164 PRO A CA 1
ATOM 1246 C C . PRO A 1 164 ? 17.766 12.258 -0.314 1 98.31 164 PRO A C 1
ATOM 1248 O O . PRO A 1 164 ? 17.453 11.625 -1.328 1 98.31 164 PRO A O 1
ATOM 1251 N N . TRP A 1 165 ? 17.781 11.648 0.894 1 98.31 165 TRP A N 1
ATOM 1252 C CA . TRP A 1 165 ? 17.422 10.242 1.037 1 98.31 165 TRP A CA 1
ATOM 1253 C C . TRP A 1 165 ? 15.953 10.023 0.68 1 98.31 165 TRP A C 1
ATOM 1255 O O . TRP A 1 165 ? 15.586 8.969 0.168 1 98.31 165 TRP A O 1
ATOM 1265 N N . ALA A 1 166 ? 15.062 10.969 0.935 1 98.81 166 ALA A N 1
ATOM 1266 C CA . ALA A 1 166 ? 13.664 10.867 0.53 1 98.81 166 ALA A CA 1
ATOM 1267 C C . ALA A 1 166 ? 13.516 11.008 -0.983 1 98.81 166 ALA A C 1
ATOM 1269 O O . ALA A 1 166 ? 12.758 10.266 -1.61 1 98.81 166 ALA A O 1
ATOM 1270 N N . THR A 1 167 ? 14.234 11.977 -1.508 1 98.81 167 THR A N 1
ATOM 1271 C CA . THR A 1 167 ? 14.219 12.195 -2.949 1 98.81 167 THR A CA 1
ATOM 1272 C C . THR A 1 167 ? 14.648 10.93 -3.693 1 98.81 167 THR A C 1
ATOM 1274 O O . THR A 1 167 ? 14.023 10.539 -4.68 1 98.81 167 THR A O 1
ATOM 1277 N N . GLU A 1 168 ? 15.688 10.336 -3.234 1 98.56 168 GLU A N 1
ATOM 1278 C CA . GLU A 1 168 ? 16.156 9.094 -3.846 1 98.56 168 GLU A CA 1
ATOM 1279 C C . GLU A 1 168 ? 15.125 7.98 -3.699 1 98.56 168 GLU A C 1
ATOM 1281 O O . GLU A 1 168 ? 14.859 7.242 -4.648 1 98.56 168 GLU A O 1
ATOM 1286 N N . ALA A 1 169 ? 14.547 7.852 -2.594 1 98.69 169 ALA A N 1
ATOM 1287 C CA . ALA A 1 169 ? 13.547 6.824 -2.316 1 98.69 169 ALA A CA 1
ATOM 1288 C C . ALA A 1 169 ? 12.312 7.016 -3.189 1 98.69 169 ALA A C 1
ATOM 1290 O O . ALA A 1 169 ? 11.82 6.062 -3.799 1 98.69 169 ALA A O 1
ATOM 1291 N N . LEU A 1 170 ? 11.859 8.242 -3.277 1 98.56 170 LEU A N 1
ATOM 1292 C CA . LEU A 1 170 ? 10.586 8.539 -3.934 1 98.56 170 LEU A CA 1
ATOM 1293 C C . LEU A 1 170 ? 10.781 8.695 -5.438 1 98.56 170 LEU A C 1
ATOM 1295 O O . LEU A 1 170 ? 9.812 8.641 -6.199 1 98.56 170 LEU A O 1
ATOM 1299 N N . GLY A 1 171 ? 12.031 8.945 -5.859 1 97.81 171 GLY A N 1
ATOM 1300 C CA . GLY A 1 171 ? 12.367 8.977 -7.273 1 97.81 171 GLY A CA 1
ATOM 1301 C C . GLY A 1 171 ? 11.984 10.281 -7.949 1 97.81 171 GLY A C 1
ATOM 1302 O O . GLY A 1 171 ? 11.805 10.328 -9.164 1 97.81 171 GLY A O 1
ATOM 1303 N N . CYS A 1 172 ? 11.789 11.328 -7.164 1 98 172 CYS A N 1
ATOM 1304 C CA . CYS A 1 172 ? 11.414 12.625 -7.719 1 98 172 CYS A CA 1
ATOM 1305 C C . CYS A 1 172 ? 11.805 13.75 -6.773 1 98 172 CYS A C 1
ATOM 1307 O O . CYS A 1 172 ? 12.148 13.508 -5.613 1 98 172 CYS A O 1
ATOM 1309 N N . LEU A 1 173 ? 11.805 14.93 -7.277 1 98.62 173 LEU A N 1
ATOM 1310 C CA . LEU A 1 173 ? 12.023 16.125 -6.477 1 98.62 173 LEU A CA 1
ATOM 1311 C C . LEU A 1 173 ? 10.711 16.641 -5.895 1 98.62 173 LEU A C 1
ATOM 1313 O O . LEU A 1 173 ? 9.633 16.281 -6.383 1 98.62 173 LEU A O 1
ATOM 1317 N N . PRO A 1 174 ? 10.758 17.438 -4.801 1 98.69 174 PRO A N 1
ATOM 1318 C CA . PRO A 1 174 ? 9.508 17.984 -4.266 1 98.69 174 PRO A CA 1
ATOM 1319 C C . PRO A 1 174 ? 8.781 18.875 -5.277 1 98.69 174 PRO A C 1
ATOM 1321 O O . PRO A 1 174 ? 9.406 19.688 -5.961 1 98.69 174 PRO A O 1
ATOM 1324 N N . GLU A 1 175 ? 7.5 18.641 -5.32 1 98.5 175 GLU A N 1
ATOM 1325 C CA . GLU A 1 175 ? 6.633 19.469 -6.152 1 98.5 175 GLU A CA 1
ATOM 1326 C C . GLU A 1 175 ? 6.504 20.875 -5.586 1 98.5 175 GLU A C 1
ATOM 1328 O O . GLU A 1 175 ? 6.434 21.844 -6.34 1 98.5 175 GLU A O 1
ATOM 1333 N N . ALA A 1 176 ? 6.484 20.953 -4.316 1 98.69 176 ALA A N 1
ATOM 1334 C CA . ALA A 1 176 ? 6.383 22.234 -3.633 1 98.69 176 ALA A CA 1
ATOM 1335 C C . ALA A 1 176 ? 7.168 22.234 -2.324 1 98.69 176 ALA A C 1
ATOM 1337 O O . ALA A 1 176 ? 7.289 21.188 -1.673 1 98.69 176 ALA A O 1
ATOM 1338 N N . VAL A 1 177 ? 7.73 23.312 -2.021 1 98.88 177 VAL A N 1
ATOM 1339 C CA . VAL A 1 177 ? 8.375 23.578 -0.744 1 98.88 177 VAL A CA 1
ATOM 1340 C C . VAL A 1 177 ? 7.75 24.812 -0.102 1 98.88 177 VAL A C 1
ATOM 1342 O O . VAL A 1 177 ? 7.66 25.875 -0.731 1 98.88 177 VAL A O 1
ATOM 1345 N N . ASN A 1 178 ? 7.281 24.656 1.137 1 98.75 178 ASN A N 1
ATOM 1346 C CA . ASN A 1 178 ? 6.578 25.75 1.791 1 98.75 178 ASN A CA 1
ATOM 1347 C C . ASN A 1 178 ? 7.215 26.094 3.133 1 98.75 178 ASN A C 1
ATOM 1349 O O . ASN A 1 178 ? 7.695 25.219 3.846 1 98.75 178 ASN A O 1
ATOM 1353 N N . LEU A 1 179 ? 7.199 27.359 3.371 1 98.69 179 LEU A N 1
ATOM 1354 C CA . LEU A 1 179 ? 7.637 27.891 4.656 1 98.69 179 LEU A CA 1
ATOM 1355 C C . LEU A 1 179 ? 6.445 28.328 5.496 1 98.69 179 LEU A C 1
ATOM 1357 O O . LEU A 1 179 ? 5.496 28.922 4.973 1 98.69 179 LEU A O 1
ATOM 1361 N N . TRP A 1 180 ? 6.523 28.031 6.781 1 98.44 180 TRP A N 1
ATOM 1362 C CA . TRP A 1 180 ? 5.477 28.359 7.734 1 98.44 180 TRP A CA 1
ATOM 1363 C C . TRP A 1 180 ? 6.027 29.219 8.875 1 98.44 180 TRP A C 1
ATOM 1365 O O . TRP A 1 180 ? 6.945 28.797 9.578 1 98.44 180 TRP A O 1
ATOM 1375 N N . ILE A 1 181 ? 5.52 30.391 9.078 1 98.5 181 ILE A N 1
ATOM 1376 C CA . ILE A 1 181 ? 5.891 31.25 10.195 1 98.5 181 ILE A CA 1
ATOM 1377 C C . ILE A 1 181 ? 4.641 31.688 10.945 1 98.5 181 ILE A C 1
ATOM 1379 O O . ILE A 1 181 ? 3.795 32.406 10.398 1 98.5 181 ILE A O 1
ATOM 1383 N N . GLY A 1 182 ? 4.504 31.203 12.133 1 98.25 182 GLY A N 1
ATOM 1384 C CA . GLY A 1 182 ? 3.332 31.547 12.922 1 98.25 182 GLY A CA 1
ATOM 1385 C C . GLY A 1 182 ? 3.645 31.75 14.391 1 98.25 182 GLY A C 1
ATOM 1386 O O . GLY A 1 182 ? 4.797 31.625 14.812 1 98.25 182 GLY A O 1
ATOM 1387 N N . ASN A 1 183 ? 2.662 32.281 15.18 1 97.81 183 ASN A N 1
ATOM 1388 C CA . ASN A 1 183 ? 2.758 32.406 16.625 1 97.81 183 ASN A CA 1
ATOM 1389 C C . ASN A 1 183 ? 1.981 31.328 17.359 1 97.81 183 ASN A C 1
ATOM 1391 O O . ASN A 1 183 ? 1.597 30.328 16.75 1 97.81 183 ASN A O 1
ATOM 1395 N N . GLY A 1 184 ? 1.851 31.422 18.609 1 97.19 184 GLY A N 1
ATOM 1396 C CA . GLY A 1 184 ? 1.282 30.375 19.422 1 97.19 184 GLY A CA 1
ATOM 1397 C C . GLY A 1 184 ? -0.185 30.109 19.141 1 97.19 184 GLY A C 1
ATOM 1398 O O . GLY A 1 184 ? -0.735 29.094 19.547 1 97.19 184 GLY A O 1
ATOM 1399 N N . ARG A 1 185 ? -0.84 30.969 18.422 1 96.81 185 ARG A N 1
ATOM 1400 C CA . ARG A 1 185 ? -2.268 30.859 18.141 1 96.81 185 ARG A CA 1
ATOM 1401 C C . ARG A 1 185 ? -2.512 30.219 16.781 1 96.81 185 ARG A C 1
ATOM 1403 O O . ARG A 1 185 ? -3.654 29.922 16.422 1 96.81 185 ARG A O 1
ATOM 1410 N N . SER A 1 186 ? -1.441 29.953 15.984 1 96.69 186 SER A N 1
ATOM 1411 C CA . SER A 1 186 ? -1.562 29.375 14.656 1 96.69 186 SER A CA 1
ATOM 1412 C C . SER A 1 186 ? -1.924 27.891 14.734 1 96.69 186 SER A C 1
ATOM 1414 O O . SER A 1 186 ? -1.236 27.109 15.406 1 96.69 186 SER A O 1
ATOM 1416 N N . GLU A 1 187 ? -2.965 27.562 14.078 1 95.31 187 GLU A N 1
ATOM 1417 C CA . GLU A 1 187 ? -3.486 26.203 14.086 1 95.31 187 GLU A CA 1
ATOM 1418 C C . GLU A 1 187 ? -4.082 25.828 12.734 1 95.31 187 GLU A C 1
ATOM 1420 O O . GLU A 1 187 ? -4.566 26.688 12 1 95.31 187 GLU A O 1
ATOM 1425 N N . THR A 1 188 ? -3.982 24.594 12.367 1 95.19 188 THR A N 1
ATOM 1426 C CA . THR A 1 188 ? -4.652 24.078 11.18 1 95.19 188 THR A CA 1
ATOM 1427 C C . THR A 1 188 ? -5.555 22.906 11.539 1 95.19 188 THR A C 1
ATOM 1429 O O . THR A 1 188 ? -5.117 21.953 12.195 1 95.19 188 THR A O 1
ATOM 1432 N N . SER A 1 189 ? -6.84 23 11.117 1 96.12 189 SER A N 1
ATOM 1433 C CA . SER A 1 189 ? -7.832 21.969 11.438 1 96.12 189 SER A CA 1
ATOM 1434 C C . SER A 1 189 ? -7.551 20.672 10.688 1 96.12 189 SER A C 1
ATOM 1436 O O . SER A 1 189 ? -6.707 20.641 9.789 1 96.12 189 SER A O 1
ATOM 1438 N N . PHE A 1 190 ? -8.227 19.594 11.102 1 97.5 190 PHE A N 1
ATOM 1439 C CA . PHE A 1 190 ? -8.016 18.297 10.492 1 97.5 190 PHE A CA 1
ATOM 1440 C C . PHE A 1 190 ? -8.18 18.375 8.977 1 97.5 190 PHE A C 1
ATOM 1442 O O . PHE A 1 190 ? -9.148 18.953 8.484 1 97.5 190 PHE A O 1
ATOM 1449 N N . HIS A 1 191 ? -7.273 17.797 8.266 1 97.12 191 HIS A N 1
ATOM 1450 C CA . HIS A 1 191 ? -7.305 17.656 6.816 1 97.12 191 HIS A CA 1
ATOM 1451 C C . HIS A 1 191 ? -6.309 16.609 6.34 1 97.12 191 HIS A C 1
ATOM 1453 O O . HIS A 1 191 ? -5.613 16 7.152 1 97.12 191 HIS A O 1
ATOM 1459 N N . LYS A 1 192 ? -6.344 16.281 5.105 1 97.06 192 LYS A N 1
ATOM 1460 C CA . LYS A 1 192 ? -5.363 15.383 4.496 1 97.06 192 LYS A CA 1
ATOM 1461 C C . LYS A 1 192 ? -4.719 16.016 3.273 1 97.06 192 LYS A C 1
ATOM 1463 O O . LYS A 1 192 ? -5.297 16.922 2.656 1 97.06 192 LYS A O 1
ATOM 1468 N N . ASP A 1 193 ? -3.543 15.648 3.014 1 95.94 193 ASP A N 1
ATOM 1469 C CA . ASP A 1 193 ? -2.83 16.109 1.827 1 95.94 193 ASP A CA 1
ATOM 1470 C C . ASP A 1 193 ? -2.582 14.953 0.854 1 95.94 193 ASP A C 1
ATOM 1472 O O . ASP A 1 193 ? -2.527 13.789 1.261 1 95.94 193 ASP A O 1
ATOM 1476 N N . HIS A 1 194 ? -2.395 15.297 -0.432 1 96.88 194 HIS A N 1
ATOM 1477 C CA . HIS A 1 194 ? -2.094 14.32 -1.475 1 96.88 194 HIS A CA 1
ATOM 1478 C C . HIS A 1 194 ? -0.606 14.312 -1.81 1 96.88 194 HIS A C 1
ATOM 1480 O O . HIS A 1 194 ? -0.23 14.305 -2.982 1 96.88 194 HIS A O 1
ATOM 1486 N N . TYR A 1 195 ? 0.231 14.375 -0.744 1 98.31 195 TYR A N 1
ATOM 1487 C CA . TYR A 1 195 ? 1.681 14.398 -0.9 1 98.31 195 TYR A CA 1
ATOM 1488 C C . TYR A 1 195 ? 2.359 13.516 0.136 1 98.31 195 TYR A C 1
ATOM 1490 O O . TYR A 1 195 ? 1.838 13.328 1.238 1 98.31 195 TYR A O 1
ATOM 1498 N N . GLU A 1 196 ? 3.455 12.93 -0.285 1 98.81 196 GLU A N 1
ATOM 1499 C CA . GLU A 1 196 ? 4.422 12.516 0.727 1 98.81 196 GLU A CA 1
ATOM 1500 C C . GLU A 1 196 ? 5.117 13.727 1.348 1 98.81 196 GLU A C 1
ATOM 1502 O O . GLU A 1 196 ? 5.852 14.445 0.666 1 98.81 196 GLU A O 1
ATOM 1507 N N . ASN A 1 197 ? 4.828 13.945 2.648 1 98.88 197 ASN A N 1
ATOM 1508 C CA . ASN A 1 197 ? 5.223 15.195 3.287 1 98.88 197 ASN A CA 1
ATOM 1509 C C . ASN A 1 197 ? 6.383 14.992 4.254 1 98.88 197 ASN A C 1
ATOM 1511 O O . ASN A 1 197 ? 6.293 14.18 5.176 1 98.88 197 ASN A O 1
ATOM 1515 N N . LEU A 1 198 ? 7.496 15.641 4.023 1 98.94 198 LEU A N 1
ATOM 1516 C CA . LEU A 1 198 ? 8.562 15.758 5.008 1 98.94 198 LEU A CA 1
ATOM 1517 C C . LEU A 1 198 ? 8.562 17.141 5.652 1 98.94 198 LEU A C 1
ATOM 1519 O O . LEU A 1 198 ? 8.977 18.125 5.027 1 98.94 198 LEU A O 1
ATOM 1523 N N . TYR A 1 199 ? 8.109 17.156 6.883 1 98.88 199 TYR A N 1
ATOM 1524 C CA . TYR A 1 199 ? 7.859 18.391 7.617 1 98.88 199 TYR A CA 1
ATOM 1525 C C . TYR A 1 199 ? 8.953 18.641 8.648 1 98.88 199 TYR A C 1
ATOM 1527 O O . TYR A 1 199 ? 9.109 17.875 9.594 1 98.88 199 TYR A O 1
ATOM 1535 N N . VAL A 1 200 ? 9.648 19.75 8.508 1 98.88 200 VAL A N 1
ATOM 1536 C CA . VAL A 1 200 ? 10.781 20.062 9.375 1 98.88 200 VAL A CA 1
ATOM 1537 C C . VAL A 1 200 ? 10.469 21.281 10.234 1 98.88 200 VAL A C 1
ATOM 1539 O O . VAL A 1 200 ? 10.141 22.344 9.703 1 98.88 200 VAL A O 1
ATOM 1542 N N . VAL A 1 201 ? 10.617 21.109 11.492 1 98.88 201 VAL A N 1
ATOM 1543 C CA . VAL A 1 201 ? 10.555 22.281 12.359 1 98.88 201 VAL A CA 1
ATOM 1544 C C . VAL A 1 201 ? 11.953 22.859 12.555 1 98.88 201 VAL A C 1
ATOM 1546 O O . VAL A 1 201 ? 12.883 22.141 12.914 1 98.88 201 VAL A O 1
ATOM 1549 N N . VAL A 1 202 ? 12.086 24.156 12.32 1 98.69 202 VAL A N 1
ATOM 1550 C CA . VAL A 1 202 ? 13.398 24.781 12.422 1 98.69 202 VAL A CA 1
ATOM 1551 C C . VAL A 1 202 ? 13.516 25.516 13.75 1 98.69 202 VAL A C 1
ATOM 1553 O O . VAL A 1 202 ? 14.578 25.516 14.383 1 98.69 202 VAL A O 1
ATOM 1556 N N . THR A 1 203 ? 12.484 26.234 14.211 1 97.88 203 THR A N 1
ATOM 1557 C CA . THR A 1 203 ? 12.398 26.828 15.539 1 97.88 203 THR A CA 1
ATOM 1558 C C . THR A 1 203 ? 11.008 26.625 16.141 1 97.88 203 THR A C 1
ATOM 1560 O O . THR A 1 203 ? 10.016 26.578 15.406 1 97.88 203 THR A O 1
ATOM 1563 N N . GLY A 1 204 ? 10.977 26.5 17.484 1 98.38 204 GLY A N 1
ATOM 1564 C CA . GLY A 1 204 ? 9.727 26.172 18.141 1 98.38 204 GLY A CA 1
ATOM 1565 C C . GLY A 1 204 ? 9.375 24.703 18.047 1 98.38 204 GLY A C 1
ATOM 1566 O O . GLY A 1 204 ? 10.266 23.844 17.984 1 98.38 204 GLY A O 1
ATOM 1567 N N . GLU A 1 205 ? 8.016 24.469 18.219 1 98.75 205 GLU A N 1
ATOM 1568 C CA . GLU A 1 205 ? 7.5 23.109 18.156 1 98.75 205 GLU A CA 1
ATOM 1569 C C . GLU A 1 205 ? 6.168 23.047 17.422 1 98.75 205 GLU A C 1
ATOM 1571 O O . GLU A 1 205 ? 5.379 23.984 17.484 1 98.75 205 GLU A O 1
ATOM 1576 N N . LYS A 1 206 ? 5.957 22 16.703 1 98.81 206 LYS A N 1
ATOM 1577 C CA . LYS A 1 206 ? 4.652 21.672 16.125 1 98.81 206 LYS A CA 1
ATOM 1578 C C . LYS A 1 206 ? 4.059 20.422 16.766 1 98.81 206 LYS A C 1
ATOM 1580 O O . LYS A 1 206 ? 4.777 19.453 17.031 1 98.81 206 LYS A O 1
ATOM 1585 N N . HIS A 1 207 ? 2.791 20.469 17.078 1 98.69 207 HIS A N 1
ATOM 1586 C CA . HIS A 1 207 ? 2.047 19.375 17.672 1 98.69 207 HIS A CA 1
ATOM 1587 C C . HIS A 1 207 ? 1.031 18.797 16.703 1 98.69 207 HIS A C 1
ATOM 1589 O O . HIS A 1 207 ? 0.159 19.516 16.203 1 98.69 207 HIS A O 1
ATOM 1595 N N . PHE A 1 208 ? 1.134 17.484 16.469 1 98.75 208 PHE A N 1
ATOM 1596 C CA . PHE A 1 208 ? 0.281 16.828 15.477 1 98.75 208 PHE A CA 1
ATOM 1597 C C . PHE A 1 208 ? -0.649 15.82 16.141 1 98.75 208 PH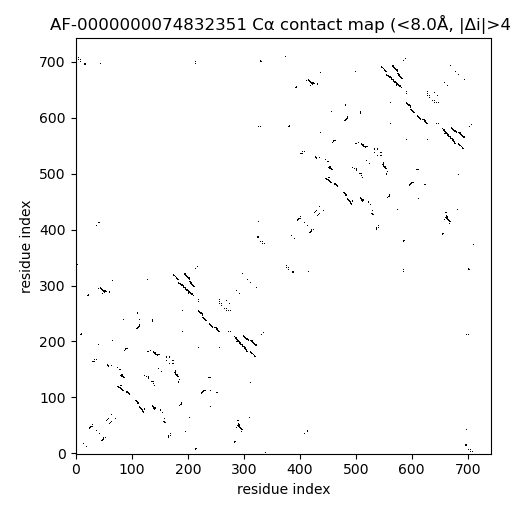E A C 1
ATOM 1599 O O . PHE A 1 208 ? -0.24 15.094 17.047 1 98.75 208 PHE A O 1
ATOM 1606 N N . LEU A 1 209 ? -1.892 15.852 15.742 1 98.44 209 LEU A N 1
ATOM 1607 C CA . LEU A 1 209 ? -2.791 14.711 15.82 1 98.44 209 LEU A CA 1
ATOM 1608 C C . LEU A 1 209 ? -2.902 14.008 14.469 1 98.44 209 LEU A C 1
ATOM 1610 O O . LEU A 1 209 ? -3.123 14.664 13.445 1 98.44 209 LEU A O 1
ATOM 1614 N N . LEU A 1 210 ? -2.725 12.719 14.477 1 98.69 210 LEU A N 1
ATOM 1615 C CA . LEU A 1 210 ? -2.68 11.977 13.219 1 98.69 210 LEU A CA 1
ATOM 1616 C C . LEU A 1 210 ? -3.68 10.828 13.234 1 98.69 210 LEU A C 1
ATOM 1618 O O . LEU A 1 210 ? -3.82 10.133 14.242 1 98.69 210 LEU A O 1
ATOM 1622 N N . LEU A 1 211 ? -4.391 10.641 12.18 1 98.38 211 LEU A N 1
ATOM 1623 C CA . LEU A 1 211 ? -5.215 9.469 11.914 1 98.38 211 LEU A CA 1
ATOM 1624 C C . LEU A 1 211 ? -4.863 8.852 10.562 1 98.38 211 LEU A C 1
ATOM 1626 O O . LEU A 1 211 ? -4.703 9.562 9.57 1 98.38 211 LEU A O 1
ATOM 1630 N N . PRO A 1 212 ? -4.703 7.52 10.539 1 98.19 212 PRO A N 1
ATOM 1631 C CA . PRO A 1 212 ? -4.457 6.891 9.242 1 98.19 212 PRO A CA 1
ATOM 1632 C C . PRO A 1 212 ? -5.648 7.012 8.289 1 98.19 212 PRO A C 1
ATOM 1634 O O . PRO A 1 212 ? -6.777 7.234 8.734 1 98.19 212 PRO A O 1
ATOM 1637 N N . PRO A 1 213 ? -5.367 6.902 6.988 1 98 213 PRO A N 1
ATOM 1638 C CA . PRO A 1 213 ? -6.457 7.004 6.016 1 98 213 PRO A CA 1
ATOM 1639 C C . PRO A 1 213 ? -7.562 5.98 6.266 1 98 213 PRO A C 1
ATOM 1641 O O . PRO A 1 213 ? -8.727 6.234 5.941 1 98 213 PRO A O 1
ATOM 1644 N N . THR A 1 214 ? -7.277 4.848 6.891 1 97.25 214 THR A N 1
ATOM 1645 C CA . THR A 1 214 ? -8.258 3.811 7.176 1 97.25 214 THR A CA 1
ATOM 1646 C C . THR A 1 214 ? -9.312 4.312 8.164 1 97.25 214 THR A C 1
ATOM 1648 O O . THR A 1 214 ? -10.352 3.682 8.344 1 97.25 214 THR A O 1
ATOM 1651 N N . GLU A 1 215 ? -9.078 5.465 8.797 1 96.75 215 GLU A N 1
ATOM 1652 C CA . GLU A 1 215 ? -9.977 5.977 9.836 1 96.75 215 GLU A CA 1
ATOM 1653 C C . GLU A 1 215 ? -10.664 7.258 9.383 1 96.75 215 GLU A C 1
ATOM 1655 O O . GLU A 1 215 ? -11.133 8.039 10.211 1 96.75 215 GLU A O 1
ATOM 1660 N N . VAL A 1 216 ? -10.797 7.457 8.117 1 96.38 216 VAL A N 1
ATOM 1661 C CA . VAL A 1 216 ? -11.289 8.703 7.539 1 96.38 216 VAL A CA 1
ATOM 1662 C C . VAL A 1 216 ? -12.719 8.969 8.016 1 96.38 216 VAL A C 1
ATOM 1664 O O . VAL A 1 216 ? -13.102 10.117 8.234 1 96.38 216 VAL A O 1
ATOM 1667 N N . HIS A 1 217 ? -13.531 7.973 8.234 1 94.5 217 HIS A N 1
ATOM 1668 C CA . HIS A 1 217 ? -14.922 8.133 8.617 1 94.5 217 HIS A CA 1
ATOM 1669 C C . HIS A 1 217 ? -15.047 8.766 10 1 94.5 217 HIS A C 1
ATOM 1671 O O . HIS A 1 217 ? -16.094 9.328 10.336 1 94.5 217 HIS A O 1
ATOM 1677 N N . ARG A 1 218 ? -14.031 8.664 10.734 1 95.94 218 ARG A N 1
ATOM 1678 C CA . ARG A 1 218 ? -14.055 9.211 12.086 1 95.94 218 ARG A CA 1
ATOM 1679 C C . ARG A 1 218 ? -14.109 10.734 12.062 1 95.94 218 ARG A C 1
ATOM 1681 O O . ARG A 1 218 ? -14.445 11.367 13.062 1 95.94 218 ARG A O 1
ATOM 1688 N N . LEU A 1 219 ? -13.844 11.312 10.898 1 96.81 219 LEU A N 1
ATOM 1689 C CA . LEU A 1 219 ? -13.75 12.766 10.852 1 96.81 219 LEU A CA 1
ATOM 1690 C C . LEU A 1 219 ? -14.977 13.367 10.18 1 96.81 219 LEU A C 1
ATOM 1692 O O . LEU A 1 219 ? -15.094 14.594 10.07 1 96.81 219 LEU A O 1
ATOM 1696 N N . TYR A 1 220 ? -15.883 12.562 9.758 1 94.5 220 TYR A N 1
ATOM 1697 C CA . TYR A 1 220 ? -17.172 13.016 9.234 1 94.5 220 TYR A CA 1
ATOM 1698 C C . TYR A 1 220 ? -16.984 14.086 8.172 1 94.5 220 TYR A C 1
ATOM 1700 O O . TYR A 1 220 ? -17.547 15.18 8.273 1 94.5 220 TYR A O 1
ATOM 1708 N N . VAL A 1 221 ? -16.281 13.742 7.133 1 95.31 221 VAL A N 1
ATOM 1709 C CA . VAL A 1 221 ? -16.062 14.68 6.031 1 95.31 221 VAL A CA 1
ATOM 1710 C C . VAL A 1 221 ? -17.406 14.992 5.363 1 95.31 221 VAL A C 1
ATOM 1712 O O . VAL A 1 221 ? -18.141 14.078 4.984 1 95.31 221 VAL A O 1
ATOM 1715 N N . ARG A 1 222 ? -17.734 16.25 5.262 1 93.88 222 ARG A N 1
ATOM 1716 C CA . ARG A 1 222 ? -18.953 16.734 4.641 1 93.88 222 ARG A CA 1
ATOM 1717 C C . ARG A 1 222 ? -18.688 17.938 3.736 1 93.88 222 ARG A C 1
ATOM 1719 O O . ARG A 1 222 ? -17.578 18.484 3.742 1 93.88 222 ARG A O 1
ATOM 1726 N N . SER A 1 223 ? -19.703 18.188 2.902 1 95.5 223 SER A N 1
ATOM 1727 C CA . SER A 1 223 ? -19.594 19.344 2.02 1 95.5 223 SER A CA 1
ATOM 1728 C C . SER A 1 223 ? -20.109 20.609 2.699 1 95.5 223 SER A C 1
ATOM 1730 O O . SER A 1 223 ? -21.25 20.656 3.172 1 95.5 223 SER A O 1
ATOM 1732 N N . TYR A 1 224 ? -19.297 21.641 2.715 1 95.5 224 TYR A N 1
ATOM 1733 C CA . TYR A 1 224 ? -19.625 22.906 3.352 1 95.5 224 TYR A CA 1
ATOM 1734 C C . TYR A 1 224 ? -19.547 24.062 2.355 1 95.5 224 TYR A C 1
ATOM 1736 O O . TYR A 1 224 ? -18.641 24.078 1.506 1 95.5 224 TYR A O 1
ATOM 1744 N N . PRO A 1 225 ? -20.469 25 2.473 1 95.5 225 PRO A N 1
ATOM 1745 C CA . PRO A 1 225 ? -20.297 26.172 1.619 1 95.5 225 PRO A CA 1
ATOM 1746 C C . PRO A 1 225 ? -19.047 26.969 1.95 1 95.5 225 PRO A C 1
ATOM 1748 O O . PRO A 1 225 ? -18.688 27.109 3.123 1 95.5 225 PRO A O 1
ATOM 1751 N N . ALA A 1 226 ? -18.469 27.547 0.937 1 96.25 226 ALA A N 1
ATOM 1752 C CA . ALA A 1 226 ? -17.203 28.266 1.117 1 96.25 226 ALA A CA 1
ATOM 1753 C C . ALA A 1 226 ? -17.453 29.719 1.513 1 96.25 226 ALA A C 1
ATOM 1755 O O . ALA A 1 226 ? -18.391 30.344 1.017 1 96.25 226 ALA A O 1
ATOM 1756 N N . ALA A 1 227 ? -16.672 30.25 2.375 1 95.88 227 ALA A N 1
ATOM 1757 C CA . ALA A 1 227 ? -16.625 31.656 2.781 1 95.88 227 ALA A CA 1
ATOM 1758 C C . ALA A 1 227 ? -15.195 32.156 2.896 1 95.88 227 ALA A C 1
ATOM 1760 O O . ALA A 1 227 ? -14.25 31.344 2.883 1 95.88 227 ALA A O 1
ATOM 1761 N N . GLN A 1 228 ? -15.039 33.406 2.947 1 95.88 228 GLN A N 1
ATOM 1762 C CA . GLN A 1 228 ? -13.711 34 3.043 1 95.88 228 GLN A CA 1
ATOM 1763 C C . GLN A 1 228 ? -13.711 35.219 3.965 1 95.88 228 GLN A C 1
ATOM 1765 O O . GLN A 1 228 ? -14.648 36.031 3.939 1 95.88 228 GLN A O 1
ATOM 1770 N N . TYR A 1 229 ? -12.742 35.281 4.836 1 95.38 229 TYR A N 1
ATOM 1771 C CA . TYR A 1 229 ? -12.562 36.5 5.633 1 95.38 229 TYR A CA 1
ATOM 1772 C C . TYR A 1 229 ? -12.086 37.656 4.766 1 95.38 229 TYR A C 1
ATOM 1774 O O . TYR A 1 229 ? -11.25 37.469 3.881 1 95.38 229 TYR A O 1
ATOM 1782 N N . VAL A 1 230 ? -12.648 38.812 5.043 1 93.06 230 VAL A N 1
ATOM 1783 C CA . VAL A 1 230 ? -12.266 40.062 4.363 1 93.06 230 VAL A CA 1
ATOM 1784 C C . VAL A 1 230 ? -12.109 41.188 5.379 1 93.06 230 VAL A C 1
ATOM 1786 O O . VAL A 1 230 ? -12.562 41.062 6.523 1 93.06 230 VAL A O 1
ATOM 1789 N N . THR A 1 231 ? -11.43 42.188 5.02 1 87.19 231 THR A N 1
ATOM 1790 C CA . THR A 1 231 ? -11.25 43.312 5.93 1 87.19 231 THR A CA 1
ATOM 1791 C C . THR A 1 231 ? -12.484 44.219 5.926 1 87.19 231 THR A C 1
ATOM 1793 O O . THR A 1 231 ? -13.117 44.406 4.887 1 87.19 231 THR A O 1
ATOM 1796 N N . SER A 1 232 ? -13.125 44.531 7.102 1 71.62 232 SER A N 1
ATOM 1797 C CA . SER A 1 232 ? -14.242 45.469 7.199 1 71.62 232 SER A CA 1
ATOM 1798 C C . SER A 1 232 ? -13.789 46.906 6.953 1 71.62 232 SER A C 1
ATOM 1800 O O . SER A 1 232 ? -14.586 47.75 6.543 1 71.62 232 SER A O 1
ATOM 1802 N N . SER A 1 233 ? -12.719 47.281 7.648 1 63.66 233 SER A N 1
ATOM 1803 C CA . SER A 1 233 ? -12.297 48.688 7.594 1 63.66 233 SER A CA 1
ATOM 1804 C C . SER A 1 233 ? -10.992 48.844 6.824 1 63.66 233 SER A C 1
ATOM 1806 O O . SER A 1 233 ? -10.289 47.875 6.574 1 63.66 233 SER A O 1
ATOM 1808 N N . SER A 1 234 ? -10.922 50.062 6.234 1 52.38 234 SER A N 1
ATOM 1809 C CA . SER A 1 234 ? -9.719 50.531 5.559 1 52.38 234 SER A CA 1
ATOM 1810 C C . SER A 1 234 ? -8.477 50.281 6.406 1 52.38 234 SER A C 1
ATOM 1812 O O . SER A 1 234 ? -7.352 50.438 5.926 1 52.38 234 SER A O 1
ATOM 1814 N N . SER A 1 235 ? -8.75 49.938 7.695 1 54.25 235 SER A N 1
ATOM 1815 C CA . SER A 1 235 ? -7.516 49.781 8.461 1 54.25 235 SER A CA 1
ATOM 1816 C C . SER A 1 235 ? -7 48.344 8.391 1 54.25 235 SER A C 1
ATOM 1818 O O . SER A 1 235 ? -7.785 47.406 8.438 1 54.25 235 SER A O 1
ATOM 1820 N N . GLU A 1 236 ? -5.852 48.094 8.023 1 54.38 236 GLU A N 1
ATOM 1821 C CA . GLU A 1 236 ? -5.109 46.906 7.66 1 54.38 236 GLU A CA 1
ATOM 1822 C C . GLU A 1 236 ? -5.176 45.844 8.766 1 54.38 236 GLU A C 1
ATOM 1824 O O . GLU A 1 236 ? -5.145 44.656 8.492 1 54.38 236 GLU A O 1
ATOM 1829 N N . MET A 1 237 ? -5.219 46.281 10.008 1 60.69 237 MET A N 1
ATOM 1830 C CA . MET A 1 237 ? -5.148 45.281 11.094 1 60.69 237 MET A CA 1
ATOM 1831 C C . MET A 1 237 ? -6.441 45.25 11.891 1 60.69 237 MET A C 1
ATOM 1833 O O . MET A 1 237 ? -6.438 44.906 13.078 1 60.69 237 MET A O 1
ATOM 1837 N N . GLY A 1 238 ? -7.547 45.656 11.258 1 69.06 238 GLY A N 1
ATOM 1838 C CA . GLY A 1 238 ? -8.812 45.75 11.969 1 69.06 238 GLY A CA 1
ATOM 1839 C C . GLY A 1 238 ? -9.586 44.469 12.008 1 69.06 238 GLY A C 1
ATOM 1840 O O . GLY A 1 238 ? -9.031 43.375 11.734 1 69.06 238 GLY A O 1
ATOM 1841 N N . GLU A 1 239 ? -10.828 44.438 12.438 1 83.75 239 GLU A N 1
ATOM 1842 C CA . GLU A 1 239 ? -11.758 43.344 12.562 1 83.75 239 GLU A CA 1
ATOM 1843 C C . GLU A 1 239 ? -12.094 42.719 11.203 1 83.75 239 GLU A C 1
ATOM 1845 O O . GLU A 1 239 ? -12.195 43.469 10.211 1 83.75 239 GLU A O 1
ATOM 1850 N N . LEU A 1 240 ? -12 41.406 11.148 1 92.19 240 LEU A N 1
ATOM 1851 C CA . LEU A 1 240 ? -12.312 40.688 9.914 1 92.19 240 LEU A CA 1
ATOM 1852 C C . LEU A 1 240 ? -13.797 40.344 9.859 1 92.19 240 LEU A C 1
ATOM 1854 O O . LEU A 1 240 ? -14.438 40.156 10.898 1 92.19 240 LEU A O 1
ATOM 1858 N N . LYS A 1 241 ? -14.258 40.438 8.688 1 91.75 241 LYS A N 1
ATOM 1859 C CA . LYS A 1 241 ? -15.625 40 8.43 1 91.75 241 LYS A CA 1
ATOM 1860 C C . LYS A 1 241 ? -15.625 38.75 7.531 1 91.75 241 LYS A C 1
ATOM 1862 O O . LYS A 1 241 ? -14.789 38.625 6.637 1 91.75 241 LYS A O 1
ATOM 1867 N N . LEU A 1 242 ? -16.609 37.906 7.82 1 93.88 242 LEU A N 1
ATOM 1868 C CA . LEU A 1 242 ? -16.734 36.688 7.016 1 93.88 242 LEU A CA 1
ATOM 1869 C C . LEU A 1 242 ? -17.797 36.875 5.938 1 93.88 242 LEU A C 1
ATOM 1871 O O . LEU A 1 242 ? -18.922 37.281 6.23 1 93.88 242 LEU A O 1
ATOM 1875 N N . GLU A 1 243 ? -17.391 36.562 4.684 1 93.69 243 GLU A N 1
ATOM 1876 C CA . GLU A 1 243 ? -18.328 36.688 3.561 1 93.69 243 GLU A CA 1
ATOM 1877 C C . GLU A 1 243 ? -18.438 35.375 2.805 1 93.69 243 GLU A C 1
ATOM 1879 O O . GLU A 1 243 ? -17.422 34.719 2.521 1 93.69 243 GLU A O 1
ATOM 1884 N N . MET A 1 244 ? -19.625 35.094 2.502 1 94.38 244 MET A N 1
ATOM 1885 C CA . MET A 1 244 ? -19.844 33.875 1.71 1 94.38 244 MET A CA 1
ATOM 1886 C C . MET A 1 244 ? -19.281 34.031 0.302 1 94.38 244 MET A C 1
ATOM 1888 O O . MET A 1 244 ? -19.391 35.125 -0.292 1 94.38 244 MET A O 1
ATOM 1892 N N . VAL A 1 245 ? -18.719 32.969 -0.254 1 93.69 245 VAL A N 1
ATOM 1893 C CA . VAL A 1 245 ? -18.234 33 -1.63 1 93.69 245 VAL A CA 1
ATOM 1894 C C . VAL A 1 245 ? -19.406 32.844 -2.596 1 93.69 245 VAL A C 1
ATOM 1896 O O . VAL A 1 245 ? -20.266 31.984 -2.416 1 93.69 245 VAL A O 1
ATOM 1899 N N . GLU A 1 246 ? -19.438 33.75 -3.639 1 90.75 246 GLU A N 1
ATOM 1900 C CA . GLU A 1 246 ? -20.453 33.719 -4.68 1 90.75 246 GLU A CA 1
ATOM 1901 C C . GLU A 1 246 ? -19.828 33.531 -6.062 1 90.75 246 GLU A C 1
ATOM 1903 O O . GLU A 1 246 ? -18.891 34.25 -6.41 1 90.75 246 GLU A O 1
ATOM 1908 N N . PRO A 1 247 ? -20.328 32.625 -6.984 1 92.94 247 PRO A N 1
ATOM 1909 C CA . PRO A 1 247 ? -21.406 31.688 -6.715 1 92.94 247 PRO A CA 1
ATOM 1910 C C . PRO A 1 247 ? -21.016 30.625 -5.695 1 92.94 247 PRO A C 1
ATOM 1912 O O . PRO A 1 247 ? -19.828 30.375 -5.484 1 92.94 247 PRO A O 1
ATOM 1915 N N . LYS A 1 248 ? -21.969 30.047 -5.086 1 91.88 248 LYS A N 1
ATOM 1916 C CA . LYS A 1 248 ? -21.781 29.078 -4.023 1 91.88 248 LYS A CA 1
ATOM 1917 C C . LYS A 1 248 ? -20.875 27.922 -4.48 1 91.88 248 LYS A C 1
ATOM 1919 O O . LYS A 1 248 ? -21.094 27.359 -5.551 1 91.88 248 LYS A O 1
ATOM 1924 N N . ILE A 1 249 ? -19.906 27.688 -3.676 1 95.5 249 ILE A N 1
ATOM 1925 C CA . ILE A 1 249 ? -19.016 26.547 -3.881 1 95.5 249 ILE A CA 1
ATOM 1926 C C . ILE A 1 249 ? -19 25.672 -2.635 1 95.5 249 ILE A C 1
ATOM 1928 O O . ILE A 1 249 ? -18.953 26.172 -1.51 1 95.5 249 ILE A O 1
ATOM 1932 N N . LEU A 1 250 ? -19.062 24.359 -2.85 1 96.19 250 LEU A N 1
ATOM 1933 C CA . LEU A 1 250 ? -19 23.422 -1.734 1 96.19 250 LEU A CA 1
ATOM 1934 C C . LEU A 1 250 ? -17.609 22.828 -1.605 1 96.19 250 LEU A C 1
ATOM 1936 O O . LEU A 1 250 ? -16.984 22.484 -2.609 1 96.19 250 LEU A O 1
ATOM 1940 N N . VAL A 1 251 ? -17.125 22.719 -0.339 1 96.12 251 VAL A N 1
ATOM 1941 C CA . VAL A 1 251 ? -15.789 22.188 -0.051 1 96.12 251 VAL A CA 1
ATOM 1942 C C . VAL A 1 251 ? -15.898 21.031 0.93 1 96.12 251 VAL A C 1
ATOM 1944 O O . VAL A 1 251 ? -16.453 21.172 2.021 1 96.12 251 VAL A O 1
ATOM 1947 N N . PRO A 1 252 ? -15.438 19.859 0.488 1 95.31 252 PRO A N 1
ATOM 1948 C CA . PRO A 1 252 ? -15.367 18.781 1.478 1 95.31 252 PRO A CA 1
ATOM 1949 C C . PRO A 1 252 ? -14.344 19.062 2.578 1 95.31 252 PRO A C 1
ATOM 1951 O O . PRO A 1 252 ? -13.203 19.422 2.287 1 95.31 252 PRO A O 1
ATOM 1954 N N . TRP A 1 253 ? -14.797 18.953 3.865 1 96.62 253 TRP A N 1
ATOM 1955 C CA . TRP A 1 253 ? -13.875 19.234 4.961 1 96.62 253 TRP A CA 1
ATOM 1956 C C . TRP A 1 253 ? -14.227 18.391 6.188 1 96.62 253 TRP A C 1
ATOM 1958 O O . TRP A 1 253 ? -15.367 17.953 6.348 1 96.62 253 TRP A O 1
ATOM 1968 N N . CYS A 1 254 ? -13.211 18.109 6.988 1 96.62 254 CYS A N 1
ATOM 1969 C CA . CYS A 1 254 ? -13.398 17.375 8.234 1 96.62 254 CYS A CA 1
ATOM 1970 C C . CYS A 1 254 ? -14.266 18.156 9.203 1 96.62 254 CYS A C 1
ATOM 1972 O O . CYS A 1 254 ? -14.016 19.344 9.453 1 96.62 254 CYS A O 1
ATOM 1974 N N . SER A 1 255 ? -15.164 17.531 9.844 1 96.06 255 SER A N 1
ATOM 1975 C CA . SER A 1 255 ? -16.156 18.219 10.664 1 96.06 255 SER A CA 1
ATOM 1976 C C . SER A 1 255 ? -15.727 18.266 12.125 1 96.06 255 SER A C 1
ATOM 1978 O O . SER A 1 255 ? -16.266 19.062 12.906 1 96.06 255 SER A O 1
ATOM 1980 N N . VAL A 1 256 ? -14.766 17.469 12.469 1 96.81 256 VAL A N 1
ATOM 1981 C CA . VAL A 1 256 ? -14.453 17.25 13.875 1 96.81 256 VAL A CA 1
ATOM 1982 C C . VAL A 1 256 ? -13.453 18.297 14.359 1 96.81 256 VAL A C 1
ATOM 1984 O O . VAL A 1 256 ? -12.445 18.562 13.695 1 96.81 256 VAL A O 1
ATOM 1987 N N . ASP A 1 257 ? -13.75 18.906 15.453 1 95.56 257 ASP A N 1
ATOM 1988 C CA . ASP A 1 257 ? -12.797 19.688 16.219 1 95.56 257 ASP A CA 1
ATOM 1989 C C . ASP A 1 257 ? -12.273 18.891 17.422 1 95.56 257 ASP A C 1
ATOM 1991 O O . ASP A 1 257 ? -13.016 18.641 18.375 1 95.56 257 ASP A O 1
ATOM 1995 N N . PRO A 1 258 ? -11.031 18.578 17.375 1 95.88 258 PRO A N 1
ATOM 1996 C CA . PRO A 1 258 ? -10.5 17.75 18.469 1 95.88 258 PRO A CA 1
ATOM 1997 C C . PRO A 1 258 ? -10.336 18.547 19.781 1 95.88 258 PRO A C 1
ATOM 1999 O O . PRO A 1 258 ? -10.195 17.938 20.844 1 95.88 258 PRO A O 1
ATOM 2002 N N . TYR A 1 259 ? -10.344 19.859 19.656 1 93.12 259 TYR A N 1
ATOM 2003 C CA . TYR A 1 259 ? -10.156 20.719 20.828 1 93.12 259 TYR A CA 1
ATOM 2004 C C . TYR A 1 259 ? -11.25 21.781 20.906 1 93.12 259 TYR A C 1
ATOM 2006 O O . TYR A 1 259 ? -10.969 22.969 20.844 1 93.12 259 TYR A O 1
ATOM 2014 N N . PRO A 1 260 ? -12.414 21.312 21.266 1 91.06 260 PRO A N 1
ATOM 2015 C CA . PRO A 1 260 ? -13.477 22.312 21.391 1 91.06 260 PRO A CA 1
ATOM 2016 C C . PRO A 1 260 ? -13.211 23.328 22.5 1 91.06 260 PRO A C 1
ATOM 2018 O O . PRO A 1 260 ? -12.641 22.984 23.531 1 91.06 260 PRO A O 1
ATOM 2021 N N . PRO A 1 261 ? -13.688 24.516 22.359 1 87.88 261 PRO A N 1
ATOM 2022 C CA . PRO A 1 261 ? -13.273 25.625 23.219 1 87.88 261 PRO A CA 1
ATOM 2023 C C . PRO A 1 261 ? -13.945 25.594 24.594 1 87.88 261 PRO A C 1
ATOM 2025 O O . PRO A 1 261 ? -13.484 26.266 25.531 1 87.88 261 PRO A O 1
ATOM 2028 N N . SER A 1 262 ? -15.039 24.891 24.75 1 91.88 262 SER A N 1
ATOM 2029 C CA . SER A 1 262 ? -15.766 24.844 26.016 1 91.88 262 SER A CA 1
ATOM 2030 C C . SER A 1 262 ? -16.328 23.453 26.281 1 91.88 262 SER A C 1
ATOM 2032 O O . SER A 1 262 ? -16.453 22.656 25.359 1 91.88 262 SER A O 1
ATOM 2034 N N . PRO A 1 263 ? -16.578 23.234 27.516 1 94.62 263 PRO A N 1
ATOM 2035 C CA . PRO A 1 263 ? -17.188 21.953 27.844 1 94.62 263 PRO A CA 1
ATOM 2036 C C . PRO A 1 263 ? -18.516 21.719 27.125 1 94.62 263 PRO A C 1
ATOM 2038 O O . PRO A 1 263 ? -18.844 20.578 26.766 1 94.62 263 PRO A O 1
ATOM 2041 N N . GLU A 1 264 ? -19.203 22.75 27 1 93.81 264 GLU A N 1
ATOM 2042 C CA . GLU A 1 264 ? -20.5 22.641 26.312 1 93.81 264 GLU A CA 1
ATOM 2043 C C . GLU A 1 264 ? -20.312 22.234 24.859 1 93.81 264 GLU A C 1
ATOM 2045 O O . GLU A 1 264 ? -21.016 21.359 24.344 1 93.81 264 GLU A O 1
ATOM 2050 N N . VAL A 1 265 ? -19.375 22.906 24.219 1 91.62 265 VAL A N 1
ATOM 2051 C CA . VAL A 1 265 ? -19.094 22.578 22.812 1 91.62 265 VAL A CA 1
ATOM 2052 C C . VAL A 1 265 ? -18.516 21.172 22.719 1 91.62 265 VAL A C 1
ATOM 2054 O O . VAL A 1 265 ? -18.797 20.438 21.766 1 91.62 265 VAL A O 1
ATOM 2057 N N . MET A 1 266 ? -17.766 20.812 23.734 1 94.81 266 MET A N 1
ATOM 2058 C CA . MET A 1 266 ? -17.219 19.469 23.781 1 94.81 266 MET A CA 1
ATOM 2059 C C . MET A 1 266 ? -18.328 18.422 23.859 1 94.81 266 MET A C 1
ATOM 2061 O O . MET A 1 266 ? -18.281 17.406 23.156 1 94.81 266 MET A O 1
ATOM 2065 N N . ALA A 1 267 ? -19.266 18.688 24.688 1 95.19 267 ALA A N 1
ATOM 2066 C CA . ALA A 1 267 ? -20.406 17.766 24.812 1 95.19 267 ALA A CA 1
ATOM 2067 C C . ALA A 1 267 ? -21.141 17.641 23.484 1 95.19 267 ALA A C 1
ATOM 2069 O O . ALA A 1 267 ? -21.531 16.531 23.094 1 95.19 267 ALA A O 1
ATOM 2070 N N . ASP A 1 268 ? -21.281 18.734 22.828 1 93.5 268 ASP A N 1
ATOM 2071 C CA . ASP A 1 268 ? -21.938 18.734 21.531 1 93.5 268 ASP A CA 1
ATOM 2072 C C . ASP A 1 268 ? -21.125 17.953 20.5 1 93.5 268 ASP A C 1
ATOM 2074 O O . ASP A 1 268 ? -21.688 17.188 19.719 1 93.5 268 ASP A O 1
ATOM 2078 N N . GLN A 1 269 ? -19.859 18.188 20.469 1 94.31 269 GLN A N 1
ATOM 2079 C CA . GLN A 1 269 ? -18.953 17.469 19.562 1 94.31 269 GLN A CA 1
ATOM 2080 C C . GLN A 1 269 ? -19 15.969 19.812 1 94.31 269 GLN A C 1
ATOM 2082 O O . GLN A 1 269 ? -19.062 15.18 18.875 1 94.31 269 GLN A O 1
ATOM 2087 N N . ARG A 1 270 ? -18.969 15.57 21.016 1 95.56 270 ARG A N 1
ATOM 2088 C CA . ARG A 1 270 ? -18.984 14.156 21.391 1 95.56 270 ARG A CA 1
ATOM 2089 C C . ARG A 1 270 ? -20.266 13.477 20.922 1 95.56 270 ARG A C 1
ATOM 2091 O O . ARG A 1 270 ? -20.234 12.328 20.469 1 95.56 270 ARG A O 1
ATOM 2098 N N . THR A 1 271 ? -21.312 14.18 21.062 1 95.56 271 THR A N 1
ATOM 2099 C CA . THR A 1 271 ? -22.609 13.648 20.656 1 95.56 271 THR A CA 1
ATOM 2100 C C . THR A 1 271 ? -22.703 13.57 19.125 1 95.56 271 THR A C 1
ATOM 2102 O O . THR A 1 271 ? -23.234 12.602 18.578 1 95.56 271 THR A O 1
ATOM 2105 N N . SER A 1 272 ? -22.172 14.586 18.469 1 93.94 272 SER A N 1
ATOM 2106 C CA . SER A 1 272 ? -22.297 14.711 17.031 1 93.94 272 SER A CA 1
ATOM 2107 C C . SER A 1 272 ? -21.328 13.797 16.297 1 93.94 272 SER A C 1
ATOM 2109 O O . SER A 1 272 ? -21.594 13.359 15.18 1 93.94 272 SER A O 1
ATOM 2111 N N . PHE A 1 273 ? -20.219 13.531 16.953 1 96.25 273 PHE A N 1
ATOM 2112 C CA . PHE A 1 273 ? -19.156 12.805 16.266 1 96.25 273 PHE A CA 1
ATOM 2113 C C . PHE A 1 273 ? -18.625 11.664 17.125 1 96.25 273 PHE A C 1
ATOM 2115 O O . PHE A 1 273 ? -17.438 11.594 17.422 1 96.25 273 PHE A O 1
ATOM 2122 N N . PRO A 1 274 ? -19.422 10.688 17.406 1 95.12 274 PRO A N 1
ATOM 2123 C CA . PRO A 1 274 ? -19.047 9.602 18.312 1 95.12 274 PRO A CA 1
ATOM 2124 C C . PRO A 1 274 ? -17.938 8.703 17.75 1 95.12 274 PRO A C 1
ATOM 2126 O O . PRO A 1 274 ? -17.188 8.102 18.5 1 95.12 274 PRO A O 1
ATOM 2129 N N . LEU A 1 275 ? -17.797 8.562 16.422 1 94.5 275 LEU A N 1
ATOM 2130 C CA . LEU A 1 275 ? -16.75 7.703 15.859 1 94.5 275 LEU A CA 1
ATOM 2131 C C . LEU A 1 275 ? -15.367 8.227 16.219 1 94.5 275 LEU A C 1
ATOM 2133 O O . LEU A 1 275 ? -14.43 7.445 16.375 1 94.5 275 LEU A O 1
ATOM 2137 N N . TYR A 1 276 ? -15.297 9.539 16.297 1 96.88 276 TYR A N 1
ATOM 2138 C CA . TYR A 1 276 ? -14.016 10.117 16.688 1 96.88 276 TYR A CA 1
ATOM 2139 C C . TYR A 1 276 ? -13.797 10.016 18.188 1 96.88 276 TYR A C 1
ATOM 2141 O O . TYR A 1 276 ? -12.789 9.469 18.641 1 96.88 276 TYR A O 1
ATOM 2149 N N . PHE A 1 277 ? -14.758 10.453 18.938 1 96.81 277 PHE A N 1
ATOM 2150 C CA . PHE A 1 277 ? -14.555 10.648 20.375 1 96.81 277 PHE A CA 1
ATOM 2151 C C . PHE A 1 277 ? -14.672 9.328 21.125 1 96.81 277 PHE A C 1
ATOM 2153 O O . PHE A 1 277 ? -14.141 9.18 22.234 1 96.81 277 PHE A O 1
ATOM 2160 N N . ASN A 1 278 ? -15.352 8.328 20.547 1 94.5 278 ASN A N 1
ATOM 2161 C CA . ASN A 1 278 ? -15.438 7.012 21.172 1 94.5 278 ASN A CA 1
ATOM 2162 C C . ASN A 1 278 ? -14.5 6.008 20.516 1 94.5 278 ASN A C 1
ATOM 2164 O O . ASN A 1 278 ? -14.539 4.816 20.828 1 94.5 278 ASN A O 1
ATOM 2168 N N . GLY A 1 279 ? -13.773 6.492 19.531 1 93.75 279 GLY A N 1
ATOM 2169 C CA . GLY A 1 279 ? -12.805 5.629 18.875 1 93.75 279 GLY A CA 1
ATOM 2170 C C . GLY A 1 279 ? -11.438 5.645 19.547 1 93.75 279 GLY A C 1
ATOM 2171 O O . GLY A 1 279 ? -11.266 6.273 20.594 1 93.75 279 GLY A O 1
ATOM 2172 N N . PRO A 1 280 ? -10.531 4.844 18.938 1 95.19 280 PRO A N 1
ATOM 2173 C CA . PRO A 1 280 ? -9.172 4.852 19.484 1 95.19 280 PRO A CA 1
ATOM 2174 C C . PRO A 1 280 ? -8.547 6.246 19.484 1 95.19 280 PRO A C 1
ATOM 2176 O O . PRO A 1 280 ? -8.82 7.051 18.594 1 95.19 280 PRO A O 1
ATOM 2179 N N . LYS A 1 281 ? -7.676 6.473 20.438 1 95.62 281 LYS A N 1
ATOM 2180 C CA . LYS A 1 281 ? -6.988 7.758 20.5 1 95.62 281 LYS A CA 1
ATOM 2181 C C . LYS A 1 281 ? -6.184 8.016 19.234 1 95.62 281 LYS A C 1
ATOM 2183 O O . LYS A 1 281 ? -5.539 7.105 18.703 1 95.62 281 LYS A O 1
ATOM 2188 N N . PRO A 1 282 ? -6.246 9.234 18.734 1 97.44 282 PRO A N 1
ATOM 2189 C CA . PRO A 1 282 ? -5.363 9.555 17.609 1 97.44 282 PRO A CA 1
ATOM 2190 C C . PRO A 1 282 ? -3.885 9.383 17.953 1 97.44 282 PRO A C 1
ATOM 2192 O O . PRO A 1 282 ? -3.51 9.438 19.141 1 97.44 282 PRO A O 1
ATOM 2195 N N . PHE A 1 283 ? -3.094 9.125 16.922 1 98.31 283 PHE A N 1
ATOM 2196 C CA . PHE A 1 283 ? -1.654 9.234 17.125 1 98.31 283 PHE A CA 1
ATOM 2197 C C . PHE A 1 283 ? -1.262 10.672 17.438 1 98.31 283 PHE A C 1
ATOM 2199 O O . PHE A 1 283 ? -1.869 11.609 16.906 1 98.31 283 PHE A O 1
ATOM 2206 N N . GLN A 1 284 ? -0.326 10.828 18.297 1 98.06 284 GLN A N 1
ATOM 2207 C CA . GLN A 1 284 ? 0.127 12.156 18.688 1 98.06 284 GLN A CA 1
ATOM 2208 C C . GLN A 1 284 ? 1.65 12.25 18.672 1 98.06 284 GLN A C 1
ATOM 2210 O O . GLN A 1 284 ? 2.338 11.305 19.062 1 98.06 284 GLN A O 1
ATOM 2215 N N . CYS A 1 285 ? 2.121 13.391 18.172 1 98.44 285 CYS A N 1
ATOM 2216 C CA . CYS A 1 285 ? 3.561 13.617 18.25 1 98.44 285 CYS A CA 1
ATOM 2217 C C . CYS A 1 285 ? 3.879 15.109 18.266 1 98.44 285 CYS A C 1
ATOM 2219 O O . CYS A 1 285 ? 3.059 15.93 17.844 1 98.44 285 CYS A O 1
ATOM 2221 N N . THR A 1 286 ? 4.945 15.391 18.859 1 98.81 286 THR A N 1
ATOM 2222 C CA . THR A 1 286 ? 5.555 16.719 18.812 1 98.81 286 THR A CA 1
ATOM 2223 C C . THR A 1 286 ? 6.828 16.703 17.969 1 98.81 286 THR A C 1
ATOM 2225 O O . THR A 1 286 ? 7.703 15.859 18.172 1 98.81 286 THR A O 1
ATOM 2228 N N . VAL A 1 287 ? 6.859 17.547 17.016 1 98.88 287 VAL A N 1
ATOM 2229 C CA . VAL A 1 287 ? 8.062 17.734 16.219 1 98.88 287 VAL A CA 1
ATOM 2230 C C . VAL A 1 287 ? 8.859 18.922 16.734 1 98.88 287 VAL A C 1
ATOM 2232 O O . VAL A 1 287 ? 8.383 20.062 16.719 1 98.88 287 VAL A O 1
ATOM 2235 N N . LYS A 1 288 ? 10.07 18.656 17.219 1 98.56 288 LYS A N 1
ATOM 2236 C CA . LYS A 1 288 ? 10.914 19.688 17.797 1 98.56 288 LYS A CA 1
ATOM 2237 C C . LYS A 1 288 ? 11.875 20.266 16.766 1 98.56 288 LYS A C 1
ATOM 2239 O O . LYS A 1 288 ? 12.008 19.734 15.664 1 98.56 288 LYS A O 1
ATOM 2244 N N . ALA A 1 289 ? 12.508 21.406 17.203 1 98.38 289 ALA A N 1
ATOM 2245 C CA . ALA A 1 289 ? 13.445 22.078 16.312 1 98.38 289 ALA A CA 1
ATOM 2246 C C . ALA A 1 289 ? 14.523 21.125 15.812 1 98.38 289 ALA A C 1
ATOM 2248 O O . ALA A 1 289 ? 15.172 20.438 16.609 1 98.38 289 ALA A O 1
ATOM 2249 N N . GLY A 1 290 ? 14.602 21.031 14.492 1 98.44 290 GLY A N 1
ATOM 2250 C CA . GLY A 1 290 ? 15.609 20.188 13.867 1 98.44 290 GLY A CA 1
ATOM 2251 C C . GLY A 1 290 ? 15.078 18.828 13.461 1 98.44 290 GLY A C 1
ATOM 2252 O O . GLY A 1 290 ? 15.711 18.125 12.68 1 98.44 290 GLY A O 1
ATOM 2253 N N . GLU A 1 291 ? 13.945 18.453 13.961 1 98.81 291 GLU A N 1
ATOM 2254 C CA . GLU A 1 291 ? 13.375 17.141 13.656 1 98.81 291 GLU A CA 1
ATOM 2255 C C . GLU A 1 291 ? 12.547 17.188 12.375 1 98.81 291 GLU A C 1
ATOM 2257 O O . GLU A 1 291 ? 12.109 18.25 11.945 1 98.81 291 GLU A O 1
ATOM 2262 N N . ILE A 1 292 ? 12.414 16.016 11.758 1 98.94 292 ILE A N 1
ATOM 2263 C CA . ILE A 1 292 ? 11.609 15.852 10.555 1 98.94 292 ILE A CA 1
ATOM 2264 C C . ILE A 1 292 ? 10.469 14.875 10.82 1 98.94 292 ILE A C 1
ATOM 2266 O O . ILE A 1 292 ? 10.695 13.766 11.305 1 98.94 292 ILE A O 1
ATOM 2270 N N . LEU A 1 293 ? 9.266 15.266 10.57 1 98.94 293 LEU A N 1
ATOM 2271 C CA . LEU A 1 293 ? 8.141 14.344 10.516 1 98.94 293 LEU A CA 1
ATOM 2272 C C . LEU A 1 293 ? 7.879 13.891 9.086 1 98.94 293 LEU A C 1
ATOM 2274 O O . LEU A 1 293 ? 7.637 14.719 8.203 1 98.94 293 LEU A O 1
ATOM 2278 N N . TYR A 1 294 ? 8.039 12.656 8.844 1 98.94 294 TYR A N 1
ATOM 2279 C CA . TYR A 1 294 ? 7.441 12.109 7.633 1 98.94 294 TYR A CA 1
ATOM 2280 C C . TYR A 1 294 ? 5.949 11.852 7.824 1 98.94 294 TYR A C 1
ATOM 2282 O O . TYR A 1 294 ? 5.559 11.016 8.648 1 98.94 294 TYR A O 1
ATOM 2290 N N . LEU A 1 295 ? 5.172 12.539 7.148 1 98.88 295 LEU A N 1
ATOM 2291 C CA . LEU A 1 295 ? 3.719 12.398 7.125 1 98.88 295 LEU A CA 1
ATOM 2292 C C . LEU A 1 295 ? 3.254 11.789 5.809 1 98.88 295 LEU A C 1
ATOM 2294 O O . LEU A 1 295 ? 3.252 12.453 4.773 1 98.88 295 LEU A O 1
ATOM 2298 N N . PRO A 1 296 ? 2.85 10.508 5.82 1 98.62 296 PRO A N 1
ATOM 2299 C CA . PRO A 1 296 ? 2.49 9.852 4.559 1 98.62 296 PRO A CA 1
ATOM 2300 C C . PRO A 1 296 ? 1.263 10.477 3.9 1 98.62 296 PRO A C 1
ATOM 2302 O O . PRO A 1 296 ? 0.42 11.062 4.582 1 98.62 296 PRO A O 1
ATOM 2305 N N . SER A 1 297 ? 1.237 10.305 2.627 1 98.38 297 SER A N 1
ATOM 2306 C CA . SER A 1 297 ? 0.098 10.797 1.864 1 98.38 297 SER A CA 1
ATOM 2307 C C . SER A 1 297 ? -1.219 10.289 2.441 1 98.38 297 SER A C 1
ATOM 2309 O O . SER A 1 297 ? -1.303 9.148 2.896 1 98.38 297 SER A O 1
ATOM 2311 N N . MET A 1 298 ? -2.219 11.172 2.498 1 98 298 MET A N 1
ATOM 2312 C CA . MET A 1 298 ? -3.621 10.898 2.795 1 98 298 MET A CA 1
ATOM 2313 C C . MET A 1 298 ? -3.842 10.75 4.297 1 98 298 MET A C 1
ATOM 2315 O O . MET A 1 298 ? -4.977 10.594 4.75 1 98 298 MET A O 1
ATOM 2319 N N . TRP A 1 299 ? -2.809 10.766 5.125 1 98.75 299 TRP A N 1
ATOM 2320 C CA . TRP A 1 299 ? -3.027 10.789 6.566 1 98.75 299 TRP A CA 1
ATOM 2321 C C . TRP A 1 299 ? -3.762 12.062 6.98 1 98.75 299 TRP A C 1
ATOM 2323 O O . TRP A 1 299 ? -3.451 13.156 6.492 1 98.75 299 TRP A O 1
ATOM 2333 N N . LEU A 1 300 ? -4.742 11.906 7.816 1 98.5 300 LEU A N 1
ATOM 2334 C CA . LEU A 1 300 ? -5.434 13.055 8.398 1 98.5 300 LEU A CA 1
ATOM 2335 C C . LEU A 1 300 ? -4.633 13.641 9.555 1 98.5 300 LEU A C 1
ATOM 2337 O O . LEU A 1 300 ? -4.051 12.906 10.352 1 98.5 300 LEU A O 1
ATOM 2341 N N . HIS A 1 301 ? -4.637 14.984 9.602 1 98.56 301 HIS A N 1
ATOM 2342 C CA . HIS A 1 301 ? -3.818 15.562 10.664 1 98.56 301 HIS A CA 1
ATOM 2343 C C . HIS A 1 301 ? -4.344 16.938 11.078 1 98.56 301 HIS A C 1
ATOM 2345 O O . HIS A 1 301 ? -4.949 17.641 10.273 1 98.56 301 HIS A O 1
ATOM 2351 N N . HIS A 1 302 ? -4.254 17.203 12.289 1 98.12 302 HIS A N 1
ATOM 2352 C CA . HIS A 1 302 ? -4.438 18.469 12.969 1 98.12 302 HIS A CA 1
ATOM 2353 C C . HIS A 1 302 ? -3.115 19 13.523 1 98.12 302 HIS A C 1
ATOM 2355 O O . HIS A 1 302 ? -2.324 18.234 14.078 1 98.12 302 HIS A O 1
ATOM 2361 N N . VAL A 1 303 ? -2.885 20.312 13.344 1 98 303 VAL A N 1
ATOM 2362 C CA . VAL A 1 303 ? -1.568 20.828 13.711 1 98 303 VAL A CA 1
ATOM 2363 C C . VAL A 1 303 ? -1.722 22.078 14.586 1 98 303 VAL A C 1
ATOM 2365 O O . VAL A 1 303 ? -2.459 23 14.234 1 98 303 VAL A O 1
ATOM 2368 N N . SER A 1 304 ? -1.146 22.094 15.68 1 97.56 304 SER A N 1
ATOM 2369 C CA . SER A 1 304 ? -0.931 23.266 16.531 1 97.56 304 SER A CA 1
ATOM 2370 C C . SER A 1 304 ? 0.553 23.484 16.797 1 97.56 304 SER A C 1
ATOM 2372 O O . SER A 1 304 ? 1.4 22.75 16.281 1 97.56 304 SER A O 1
ATOM 2374 N N . GLN A 1 305 ? 0.882 24.625 17.469 1 97.94 305 GLN A N 1
ATOM 2375 C CA . GLN A 1 305 ? 2.311 24.875 17.625 1 97.94 305 GLN A CA 1
ATOM 2376 C C . GLN A 1 305 ? 2.594 25.672 18.891 1 97.94 305 GLN A C 1
ATOM 2378 O O . GLN A 1 305 ? 1.694 26.312 19.453 1 97.94 305 GLN A O 1
ATOM 2383 N N . THR A 1 306 ? 3.801 25.5 19.406 1 98.19 306 THR A N 1
ATOM 2384 C CA . THR A 1 306 ? 4.379 26.281 20.5 1 98.19 306 THR A CA 1
ATOM 2385 C C . THR A 1 306 ? 5.562 27.109 20 1 98.19 306 THR A C 1
ATOM 2387 O O . THR A 1 306 ? 6.535 26.562 19.484 1 98.19 306 THR A O 1
ATOM 2390 N N . PRO A 1 307 ? 5.473 28.438 20.219 1 97.5 307 PRO A N 1
ATOM 2391 C CA . PRO A 1 307 ? 6.543 29.297 19.719 1 97.5 307 PRO A CA 1
ATOM 2392 C C . PRO A 1 307 ? 7.844 29.141 20.5 1 97.5 307 PRO A C 1
ATOM 2394 O O . PRO A 1 307 ? 7.828 28.641 21.625 1 97.5 307 PRO A O 1
ATOM 2397 N N . ASP A 1 308 ? 8.93 29.547 19.875 1 96.62 308 ASP A N 1
ATOM 2398 C CA . ASP A 1 308 ? 10.219 29.609 20.562 1 96.62 308 ASP A CA 1
ATOM 2399 C C . ASP A 1 308 ? 10.273 30.812 21.5 1 96.62 308 ASP A C 1
ATOM 2401 O O . ASP A 1 308 ? 9.242 31.422 21.812 1 96.62 308 ASP A O 1
ATOM 2405 N N . SER A 1 309 ? 11.477 31.109 22 1 93.5 309 SER A N 1
ATOM 2406 C CA . SER A 1 309 ? 11.641 32.188 22.984 1 93.5 309 SER A CA 1
ATOM 2407 C C . SER A 1 309 ? 11.328 33.531 22.375 1 93.5 309 SER A C 1
ATOM 2409 O O . SER A 1 309 ? 11.008 34.5 23.109 1 93.5 309 SER A O 1
ATOM 2411 N N . ASN A 1 310 ? 11.391 33.625 21.078 1 91.75 310 ASN A N 1
ATOM 2412 C CA . ASN A 1 310 ? 11.086 34.906 20.422 1 91.75 310 ASN A CA 1
ATOM 2413 C C . ASN A 1 310 ? 9.594 35.062 20.141 1 91.75 310 ASN A C 1
ATOM 2415 O O . ASN A 1 310 ? 9.133 36.125 19.781 1 91.75 310 ASN A O 1
ATOM 2419 N N . GLY A 1 311 ? 8.859 34.031 20.234 1 94.12 311 GLY A N 1
ATOM 2420 C CA . GLY A 1 311 ? 7.414 34.125 20.109 1 94.12 311 GLY A CA 1
ATOM 2421 C C . GLY A 1 311 ? 6.891 33.594 18.781 1 94.12 311 GLY A C 1
ATOM 2422 O O . GLY A 1 311 ? 5.742 33.844 18.406 1 94.12 311 GLY A O 1
ATOM 2423 N N . ARG A 1 312 ? 7.711 32.906 18.016 1 95.44 312 ARG A N 1
ATOM 2424 C CA . ARG A 1 312 ? 7.242 32.375 16.75 1 95.44 312 ARG A CA 1
ATOM 2425 C C . ARG A 1 312 ? 7.73 30.953 16.531 1 95.44 312 ARG A C 1
ATOM 2427 O O . ARG A 1 312 ? 8.648 30.484 17.203 1 95.44 312 ARG A O 1
ATOM 2434 N N . THR A 1 313 ? 7.086 30.25 15.672 1 98.25 313 THR A N 1
ATOM 2435 C CA . THR A 1 313 ? 7.473 28.953 15.133 1 98.25 313 THR A CA 1
ATOM 2436 C C . THR A 1 313 ? 7.727 29.031 13.633 1 98.25 313 THR A C 1
ATOM 2438 O O . THR A 1 313 ? 6.957 29.656 12.906 1 98.25 313 THR A O 1
ATOM 2441 N N . ILE A 1 314 ? 8.875 28.531 13.195 1 98.81 314 ILE A N 1
ATOM 2442 C CA . ILE A 1 314 ? 9.188 28.469 11.773 1 98.81 314 ILE A CA 1
ATOM 2443 C C . ILE A 1 314 ? 9.391 27.016 11.352 1 98.81 314 ILE A C 1
ATOM 2445 O O . ILE A 1 314 ? 10.148 26.281 11.977 1 98.81 314 ILE A O 1
ATOM 2449 N N . ALA A 1 315 ? 8.672 26.594 10.352 1 98.81 315 ALA A N 1
ATOM 2450 C CA . ALA A 1 315 ? 8.812 25.25 9.789 1 98.81 315 ALA A CA 1
ATOM 2451 C C . ALA A 1 315 ? 8.906 25.312 8.266 1 98.81 315 ALA A C 1
ATOM 2453 O O . ALA A 1 315 ? 8.523 26.312 7.652 1 98.81 315 ALA A O 1
ATOM 2454 N N . ILE A 1 316 ? 9.477 24.359 7.723 1 98.88 316 ILE A N 1
ATOM 2455 C CA . ILE A 1 316 ? 9.539 24.172 6.273 1 98.88 316 ILE A CA 1
ATOM 2456 C C . ILE A 1 316 ? 9.125 22.75 5.906 1 98.88 316 ILE A C 1
ATOM 2458 O O . ILE A 1 316 ? 9.461 21.797 6.609 1 98.88 316 ILE A O 1
ATOM 2462 N N . ASN A 1 317 ? 8.305 22.578 4.906 1 98.75 317 ASN A N 1
ATOM 2463 C CA . ASN A 1 317 ? 7.969 21.219 4.5 1 98.75 317 ASN A CA 1
ATOM 2464 C C . ASN A 1 317 ? 8.219 21 3.012 1 98.75 317 ASN A C 1
ATOM 2466 O O . ASN A 1 317 ? 8.227 21.953 2.232 1 98.75 317 ASN A O 1
ATOM 2470 N N . TYR A 1 318 ? 8.531 19.844 2.68 1 98.88 318 TYR A N 1
ATOM 2471 C CA . TYR A 1 318 ? 8.773 19.359 1.325 1 98.88 318 TYR A CA 1
ATOM 2472 C C . TYR A 1 318 ? 7.664 18.422 0.876 1 98.88 318 TYR A C 1
ATOM 2474 O O . TYR A 1 318 ? 7.5 17.328 1.433 1 98.88 318 TYR A O 1
ATOM 2482 N N . TRP A 1 319 ? 6.867 18.859 -0.139 1 98.81 319 TRP A N 1
ATOM 2483 C CA . TRP A 1 319 ? 5.773 18.062 -0.681 1 98.81 319 TRP A CA 1
ATOM 2484 C C . TRP A 1 319 ? 6.215 17.312 -1.928 1 98.81 319 TRP A C 1
ATOM 2486 O O . TRP A 1 319 ? 6.457 17.906 -2.977 1 98.81 319 TRP A O 1
ATOM 2496 N N . TYR A 1 320 ? 6.32 16.031 -1.765 1 98.81 320 TYR A N 1
ATOM 2497 C CA . TYR A 1 320 ? 6.562 15.148 -2.9 1 98.81 320 TYR A CA 1
ATOM 2498 C C . TYR A 1 320 ? 5.254 14.57 -3.432 1 98.81 320 TYR A C 1
ATOM 2500 O O . TYR A 1 320 ? 4.402 14.133 -2.658 1 98.81 320 TYR A O 1
ATOM 2508 N N . ASP A 1 321 ? 5.102 14.562 -4.715 1 97.44 321 ASP A N 1
ATOM 2509 C CA . ASP A 1 321 ? 3.883 14 -5.289 1 97.44 321 ASP A CA 1
ATOM 2510 C C . ASP A 1 321 ? 3.699 12.547 -4.863 1 97.44 321 ASP A C 1
ATOM 2512 O O . ASP A 1 321 ? 4.652 11.766 -4.879 1 97.44 321 ASP A O 1
ATOM 2516 N N . MET A 1 322 ? 2.482 12.211 -4.504 1 95.88 322 MET A N 1
ATOM 2517 C CA . MET A 1 322 ? 2.205 10.82 -4.164 1 95.88 322 MET A CA 1
ATOM 2518 C C . MET A 1 322 ? 1.954 9.992 -5.426 1 95.88 322 MET A C 1
ATOM 2520 O O . MET A 1 322 ? 1.659 10.547 -6.484 1 95.88 322 MET A O 1
ATOM 2524 N N . VAL A 1 323 ? 2.094 8.711 -5.238 1 93.56 323 VAL A N 1
ATOM 2525 C CA . VAL A 1 323 ? 1.695 7.773 -6.285 1 93.56 323 VAL A CA 1
ATOM 2526 C C . VAL A 1 323 ? 0.261 7.309 -6.047 1 93.56 323 VAL A C 1
ATOM 2528 O O . VAL A 1 323 ? -0.079 6.867 -4.945 1 93.56 323 VAL A O 1
ATOM 2531 N N . PHE A 1 324 ? -0.541 7.508 -7.07 1 94.56 324 PHE A N 1
ATOM 2532 C CA . PHE A 1 324 ? -1.894 6.973 -6.992 1 94.56 324 PHE A CA 1
ATOM 2533 C C . PHE A 1 324 ? -1.911 5.492 -7.355 1 94.56 324 PHE A C 1
ATOM 2535 O O . PHE A 1 324 ? -1.923 5.137 -8.531 1 94.56 324 PHE A O 1
ATOM 2542 N N . ASP A 1 325 ? -1.87 4.723 -6.312 1 94 325 ASP A N 1
ATOM 2543 C CA . ASP A 1 325 ? -1.794 3.277 -6.504 1 94 325 ASP A CA 1
ATOM 2544 C C . ASP A 1 325 ? -2.963 2.57 -5.816 1 94 325 ASP A C 1
ATOM 2546 O O . ASP A 1 325 ? -4.031 3.158 -5.645 1 94 325 ASP A O 1
ATOM 2550 N N . ILE A 1 326 ? -2.742 1.317 -5.5 1 95.19 326 ILE A N 1
ATOM 2551 C CA . ILE A 1 326 ? -3.803 0.46 -4.98 1 95.19 326 ILE A CA 1
ATOM 2552 C C . ILE A 1 326 ? -4.285 0.995 -3.635 1 95.19 326 ILE A C 1
ATOM 2554 O O . ILE A 1 326 ? -5.465 0.868 -3.295 1 95.19 326 ILE A O 1
ATOM 2558 N N . LYS A 1 327 ? -3.451 1.619 -2.82 1 96.31 327 LYS A N 1
ATOM 2559 C CA . LYS A 1 327 ? -3.855 2.199 -1.542 1 96.31 327 LYS A CA 1
ATOM 2560 C C . LYS A 1 327 ? -4.91 3.287 -1.741 1 96.31 327 LYS A C 1
ATOM 2562 O O . LYS A 1 327 ? -5.887 3.354 -0.995 1 96.31 327 LYS A O 1
ATOM 2567 N N . TYR A 1 328 ? -4.672 4.098 -2.777 1 97.19 328 TYR A N 1
ATOM 2568 C CA . TYR A 1 328 ? -5.629 5.156 -3.074 1 97.19 328 TYR A CA 1
ATOM 2569 C C . TYR A 1 328 ? -6.965 4.578 -3.527 1 97.19 328 TYR A C 1
ATOM 2571 O O . TYR A 1 328 ? -8.023 5.074 -3.148 1 97.19 328 TYR A O 1
ATOM 2579 N N . ALA A 1 329 ? -6.906 3.547 -4.355 1 96.81 329 ALA A N 1
ATOM 2580 C CA . ALA A 1 329 ? -8.125 2.883 -4.805 1 96.81 329 ALA A CA 1
ATOM 2581 C C . ALA A 1 329 ? -8.922 2.334 -3.621 1 96.81 329 ALA A C 1
ATOM 2583 O O . ALA A 1 329 ? -10.141 2.512 -3.547 1 96.81 329 ALA A O 1
ATOM 2584 N N . TYR A 1 330 ? -8.258 1.696 -2.691 1 96.75 330 TYR A N 1
ATOM 2585 C CA . TYR A 1 330 ? -8.891 1.174 -1.487 1 96.75 330 TYR A CA 1
ATOM 2586 C C . TYR A 1 330 ? -9.492 2.299 -0.657 1 96.75 330 TYR A C 1
ATOM 2588 O O . TYR A 1 330 ? -10.594 2.162 -0.125 1 96.75 330 TYR A O 1
ATOM 2596 N N . PHE A 1 331 ? -8.742 3.338 -0.543 1 97.06 331 PHE A N 1
ATOM 2597 C CA . PHE A 1 331 ? -9.203 4.484 0.229 1 97.06 331 PHE A CA 1
ATOM 2598 C C . PHE A 1 331 ? -10.508 5.031 -0.347 1 97.06 331 PHE A C 1
ATOM 2600 O O . PHE A 1 331 ? -11.453 5.297 0.394 1 97.06 331 PHE A O 1
ATOM 2607 N N . ASN A 1 332 ? -10.516 5.211 -1.67 1 95.44 332 ASN A N 1
ATOM 2608 C CA . ASN A 1 332 ? -11.719 5.699 -2.33 1 95.44 332 ASN A CA 1
ATOM 2609 C C . ASN A 1 332 ? -12.891 4.734 -2.15 1 95.44 332 ASN A C 1
ATOM 2611 O O . ASN A 1 332 ? -14.023 5.16 -1.954 1 95.44 332 ASN A O 1
ATOM 2615 N N . PHE A 1 333 ? -12.656 3.492 -2.205 1 95.31 333 PHE A N 1
ATOM 2616 C CA . PHE A 1 333 ? -13.68 2.488 -1.958 1 95.31 333 PHE A CA 1
ATOM 2617 C C . PHE A 1 333 ? -14.234 2.619 -0.545 1 95.31 333 PHE A C 1
ATOM 2619 O O . PHE A 1 333 ? -15.453 2.611 -0.349 1 95.31 333 PHE A O 1
ATOM 2626 N N . LEU A 1 334 ? -13.336 2.748 0.42 1 94.19 334 LEU A N 1
ATOM 2627 C CA . LEU A 1 334 ? -13.75 2.922 1.811 1 94.19 334 LEU A CA 1
ATOM 2628 C C . LEU A 1 334 ? -14.68 4.117 1.957 1 94.19 334 LEU A C 1
ATOM 2630 O O . LEU A 1 334 ? -15.719 4.023 2.615 1 94.19 334 LEU A O 1
ATOM 2634 N N . GLN A 1 335 ? -14.336 5.199 1.283 1 92.62 335 GLN A N 1
ATOM 2635 C CA . GLN A 1 335 ? -15.125 6.426 1.386 1 92.62 335 GLN A CA 1
ATOM 2636 C C . GLN A 1 335 ? -16.5 6.254 0.734 1 92.62 335 GLN A C 1
ATOM 2638 O O . GLN A 1 335 ? -17.453 6.945 1.095 1 92.62 335 GLN A O 1
ATOM 2643 N N . SER A 1 336 ? -16.594 5.367 -0.191 1 89.69 336 SER A N 1
ATOM 2644 C CA . SER A 1 336 ? -17.828 5.191 -0.947 1 89.69 336 SER A CA 1
ATOM 2645 C C . SER A 1 336 ? -18.859 4.391 -0.15 1 89.69 336 SER A C 1
ATOM 2647 O O . SER A 1 336 ? -20.047 4.363 -0.499 1 89.69 336 SER A O 1
ATOM 2649 N N . ILE A 1 337 ? -18.453 3.727 0.864 1 83.75 337 ILE A N 1
ATOM 2650 C CA . ILE A 1 337 ? -19.344 2.906 1.674 1 83.75 337 ILE A CA 1
ATOM 2651 C C . ILE A 1 337 ? -20.062 3.783 2.701 1 83.75 337 ILE A C 1
ATOM 2653 O O . ILE A 1 337 ? -19.406 4.535 3.438 1 83.75 337 ILE A O 1
ATOM 2657 N N . SER A 1 338 ? -21.438 3.92 2.574 1 72.94 338 SER A N 1
ATOM 2658 C CA . SER A 1 338 ? -22.234 4.75 3.463 1 72.94 338 SER A CA 1
ATOM 2659 C C . SER A 1 338 ? -22.391 4.102 4.832 1 72.94 338 SER A C 1
ATOM 2661 O O . SER A 1 338 ? -22.562 2.885 4.934 1 72.94 338 SER A O 1
ATOM 2663 N N . PHE A 1 339 ? -22.047 4.891 5.773 1 65.06 339 PHE A N 1
ATOM 2664 C CA . PHE A 1 339 ? -22.203 4.445 7.152 1 65.06 339 PHE A CA 1
ATOM 2665 C C . PHE A 1 339 ? -23.547 4.887 7.719 1 65.06 339 PHE A C 1
ATOM 2667 O O . PHE A 1 339 ? -23.969 6.031 7.52 1 65.06 339 PHE A O 1
ATOM 2674 N N . SER A 1 340 ? -24.609 4.172 7.402 1 51.03 340 SER A N 1
ATOM 2675 C CA . SER A 1 340 ? -25.875 4.602 7.984 1 51.03 340 SER A CA 1
ATOM 2676 C C . SER A 1 340 ? -25.734 4.844 9.484 1 51.03 340 SER A C 1
ATOM 2678 O O . SER A 1 340 ? -25.266 3.975 10.219 1 51.03 340 SER A O 1
ATOM 2680 N N . HIS A 1 341 ? -25.391 5.969 9.82 1 46.47 341 HIS A N 1
ATOM 2681 C CA . HIS A 1 341 ? -25.594 6.254 11.234 1 46.47 341 HIS A CA 1
ATOM 2682 C C . HIS A 1 341 ? -27.016 5.902 11.672 1 46.47 341 HIS A C 1
ATOM 2684 O O . HIS A 1 341 ? -27.984 6.383 11.086 1 46.47 341 HIS A O 1
ATOM 2690 N N . CYS A 1 342 ? -27.281 4.738 11.945 1 40.06 342 CYS A N 1
ATOM 2691 C CA . CYS A 1 342 ? -28.562 4.512 12.609 1 40.06 342 CYS A CA 1
ATOM 2692 C C . CYS A 1 342 ? -28.844 5.605 13.633 1 40.06 342 CYS A C 1
ATOM 2694 O O . CYS A 1 342 ? -28.328 5.551 14.758 1 40.06 342 CYS A O 1
ATOM 2696 N N . THR A 1 343 ? -28.797 6.926 13.258 1 39.25 343 THR A N 1
ATOM 2697 C CA . THR A 1 343 ? -29.438 7.785 14.242 1 39.25 343 THR A CA 1
ATOM 2698 C C . THR A 1 343 ? -30.891 7.371 14.469 1 39.25 343 THR A C 1
ATOM 2700 O O . THR A 1 343 ? -31.625 7.145 13.508 1 39.25 343 THR A O 1
ATOM 2703 N N . ASN A 1 344 ? -31.219 6.703 15.508 1 35.12 344 ASN A N 1
ATOM 2704 C CA . ASN A 1 344 ? -32.562 6.555 16.078 1 35.12 344 ASN A CA 1
ATOM 2705 C C . ASN A 1 344 ? -33.375 7.844 15.945 1 35.12 344 ASN A C 1
ATOM 2707 O O . ASN A 1 344 ? -34.344 8.047 16.672 1 35.12 344 ASN A O 1
ATOM 2711 N N . GLU A 1 345 ? -32.969 8.977 15.383 1 35.41 345 GLU A N 1
ATOM 2712 C CA . GLU A 1 345 ? -34.062 9.93 15.352 1 35.41 345 GLU A CA 1
ATOM 2713 C C . GLU A 1 345 ? -35.094 9.555 14.273 1 35.41 345 GLU A C 1
ATOM 2715 O O . GLU A 1 345 ? -34.719 9.156 13.172 1 35.41 345 GLU A O 1
ATOM 2720 N N . PRO A 1 346 ? -36.5 9.461 14.602 1 32.12 346 PRO A N 1
ATOM 2721 C CA . PRO A 1 346 ? -37.688 9.289 13.742 1 32.12 346 PRO A CA 1
ATOM 2722 C C . PRO A 1 346 ? -37.688 10.266 12.57 1 32.12 346 PRO A C 1
ATOM 2724 O O . PRO A 1 346 ? -38.75 10.453 11.945 1 32.12 346 PRO A O 1
ATOM 2727 N N . SER A 1 347 ? -36.781 10.82 12.047 1 28.05 347 SER A N 1
ATOM 2728 C CA . SER A 1 347 ? -37.219 11.75 11 1 28.05 347 SER A CA 1
ATOM 2729 C C . SER A 1 347 ? -37.844 11.008 9.828 1 28.05 347 SER A C 1
ATOM 2731 O O . SER A 1 347 ? -37.438 9.891 9.492 1 28.05 347 SER A O 1
ATOM 2733 N N . ARG A 1 348 ? -39.094 11.555 9.234 1 27.77 348 ARG A N 1
ATOM 2734 C CA . ARG A 1 348 ? -39.875 11.383 8.008 1 27.77 348 ARG A CA 1
ATOM 2735 C C . ARG A 1 348 ? -38.969 11.406 6.777 1 27.77 348 ARG A C 1
ATOM 2737 O O . ARG A 1 348 ? -38.25 12.383 6.539 1 27.77 348 ARG A O 1
ATOM 2744 N N . MET A 1 349 ? -38.594 10.336 6.227 1 26.98 349 MET A N 1
ATOM 2745 C CA . MET A 1 349 ? -38.031 10.047 4.914 1 26.98 349 MET A CA 1
ATOM 2746 C C . MET A 1 349 ? -38.75 10.836 3.824 1 26.98 349 MET A C 1
ATOM 2748 O O . MET A 1 349 ? -39.906 10.562 3.521 1 26.98 349 MET A O 1
ATOM 2752 N N . ILE A 1 350 ? -38.656 12.188 3.676 1 25.66 350 ILE A N 1
ATOM 2753 C CA . ILE A 1 350 ? -39.125 12.703 2.402 1 25.66 350 ILE A CA 1
ATOM 2754 C C . ILE A 1 350 ? -38.406 12.031 1.252 1 25.66 350 ILE A C 1
ATOM 2756 O O . ILE A 1 350 ? -37.188 12.203 1.1 1 25.66 350 ILE A O 1
ATOM 2760 N N . CYS A 1 351 ? -38.688 10.812 0.96 1 24.31 351 CYS A N 1
ATOM 2761 C CA . CYS A 1 351 ? -38.344 10.055 -0.243 1 24.31 351 CYS A CA 1
ATOM 2762 C C . CYS A 1 351 ? -38.719 10.836 -1.498 1 24.31 351 CYS A C 1
ATOM 2764 O O . CYS A 1 351 ? -39.906 10.992 -1.809 1 24.31 351 CYS A O 1
ATOM 2766 N N . ASN A 1 352 ? -38.031 11.93 -1.771 1 23.48 352 ASN A N 1
ATOM 2767 C CA . ASN A 1 352 ? -38.25 12.578 -3.055 1 23.48 352 ASN A CA 1
ATOM 2768 C C . ASN A 1 352 ? -38.25 11.578 -4.203 1 23.48 352 ASN A C 1
ATOM 2770 O O . ASN A 1 352 ? -37.25 10.906 -4.434 1 23.48 352 ASN A O 1
ATOM 2774 N N . SER A 1 353 ? -39.344 10.945 -4.5 1 23.7 353 SER A N 1
ATOM 2775 C CA . SER A 1 353 ? -39.781 10.234 -5.691 1 23.7 353 SER A CA 1
ATOM 2776 C C . SER A 1 353 ? -39.438 11 -6.961 1 23.7 353 SER A C 1
ATOM 2778 O O . SER A 1 353 ? -39.719 12.195 -7.066 1 23.7 353 SER A O 1
ATOM 2780 N N . CYS A 1 354 ? -38.25 10.688 -7.613 1 22.06 354 CYS A N 1
ATOM 2781 C CA . CYS A 1 354 ? -37.906 11.07 -8.977 1 22.06 354 CYS A CA 1
ATOM 2782 C C . CYS A 1 354 ? -39.094 10.977 -9.898 1 22.06 354 CYS A C 1
ATOM 2784 O O . CYS A 1 354 ? -39.625 9.883 -10.156 1 22.06 354 CYS A O 1
ATOM 2786 N N . ASP A 1 355 ? -40.031 11.844 -9.805 1 21.03 355 ASP A N 1
ATOM 2787 C CA . ASP A 1 355 ? -41.031 12 -10.852 1 21.03 355 ASP A CA 1
ATOM 2788 C C . ASP A 1 355 ? -40.375 12.195 -12.219 1 21.03 355 ASP A C 1
ATOM 2790 O O . ASP A 1 355 ? -39.656 13.172 -12.43 1 21.03 355 ASP A O 1
ATOM 2794 N N . VAL A 1 356 ? -39.969 11.125 -12.93 1 23.64 356 VAL A N 1
ATOM 2795 C CA . VAL A 1 356 ? -39.688 11.008 -14.352 1 23.64 356 VAL A CA 1
ATOM 2796 C C . VAL A 1 356 ? -40.75 11.75 -15.164 1 23.64 356 VAL A C 1
ATOM 2798 O O . VAL A 1 356 ? -41.875 11.312 -15.258 1 23.64 356 VAL A O 1
ATOM 2801 N N . SER A 1 357 ? -41 13.008 -14.844 1 19.67 357 SER A N 1
ATOM 2802 C CA . SER A 1 357 ? -41.875 13.633 -15.828 1 19.67 357 SER A CA 1
ATOM 2803 C C . SER A 1 357 ? -41.281 13.5 -17.234 1 19.67 357 SER A C 1
ATOM 2805 O O . SER A 1 357 ? -40.094 13.609 -17.438 1 19.67 357 SER A O 1
ATOM 2807 N N . ASP A 1 358 ? -42 12.719 -18.109 1 22.19 358 ASP A N 1
ATOM 2808 C CA . ASP A 1 358 ? -42.062 12.453 -19.531 1 22.19 358 ASP A CA 1
ATOM 2809 C C . ASP A 1 358 ? -42.031 13.758 -20.344 1 22.19 358 ASP A C 1
ATOM 2811 O O . ASP A 1 358 ? -43.031 14.43 -20.484 1 22.19 358 ASP A O 1
ATOM 2815 N N . LEU A 1 359 ? -41.125 14.711 -20.078 1 20.5 359 LEU A N 1
ATOM 2816 C CA . LEU A 1 359 ? -41.188 15.867 -20.953 1 20.5 359 LEU A CA 1
ATOM 2817 C C . LEU A 1 359 ? -40.938 15.461 -22.406 1 20.5 359 LEU A C 1
ATOM 2819 O O . LEU A 1 359 ? -39.844 15.031 -22.766 1 20.5 359 LEU A O 1
ATOM 2823 N N . SER A 1 360 ? -41.906 14.766 -23.078 1 21.59 360 SER A N 1
ATOM 2824 C CA . SER A 1 360 ? -42.094 14.539 -24.5 1 21.59 360 SER A CA 1
ATOM 2825 C C . SER A 1 360 ? -42 15.844 -25.297 1 21.59 360 SER A C 1
ATOM 2827 O O . SER A 1 360 ? -42.344 15.883 -26.469 1 21.59 360 SER A O 1
ATOM 2829 N N . GLY A 1 361 ? -41.312 16.922 -24.812 1 19.44 361 GLY A N 1
ATOM 2830 C CA . GLY A 1 361 ? -41.531 18.047 -25.719 1 19.44 361 GLY A CA 1
ATOM 2831 C C . GLY A 1 361 ? -41.062 17.766 -27.141 1 19.44 361 GLY A C 1
ATOM 2832 O O . GLY A 1 361 ? -40 17.172 -27.328 1 19.44 361 GLY A O 1
ATOM 2833 N N . ASP A 1 362 ? -41.906 17.672 -28.219 1 21.11 362 ASP A N 1
ATOM 2834 C CA . ASP A 1 362 ? -42.062 17.578 -29.656 1 21.11 362 ASP A CA 1
ATOM 2835 C C . ASP A 1 362 ? -41.25 18.656 -30.359 1 21.11 362 ASP A C 1
ATOM 2837 O O . ASP A 1 362 ? -41.594 19.094 -31.469 1 21.11 362 ASP A O 1
ATOM 2841 N N . SER A 1 363 ? -40.094 19.141 -29.891 1 20.31 363 SER A N 1
ATOM 2842 C CA . SER A 1 363 ? -39.719 20.266 -30.734 1 20.31 363 SER A CA 1
ATOM 2843 C C . SER A 1 363 ? -39.469 19.812 -32.156 1 20.31 363 SER A C 1
ATOM 2845 O O . SER A 1 363 ? -38.938 18.734 -32.406 1 20.31 363 SER A O 1
ATOM 2847 N N . GLU A 1 364 ? -40.25 20.422 -33.188 1 19.8 364 GLU A N 1
ATOM 2848 C CA . GLU A 1 364 ? -40.406 20.547 -34.625 1 19.8 364 GLU A CA 1
ATOM 2849 C C . GLU A 1 364 ? -39.062 20.891 -35.312 1 19.8 364 GLU A C 1
ATOM 2851 O O . GLU A 1 364 ? -38.406 21.859 -34.938 1 19.8 364 GLU A O 1
ATOM 2856 N N . LEU A 1 365 ? -38.25 19.859 -35.781 1 19.2 365 LEU A N 1
ATOM 2857 C CA . LEU A 1 365 ? -37.156 19.922 -36.719 1 19.2 365 LEU A CA 1
ATOM 2858 C C . LEU A 1 365 ? -37.562 20.672 -38 1 19.2 365 LEU A C 1
ATOM 2860 O O . LEU A 1 365 ? -38.312 20.141 -38.812 1 19.2 365 LEU A O 1
ATOM 2864 N N . GLU A 1 366 ? -38.125 21.891 -37.969 1 19.28 366 GLU A N 1
ATOM 2865 C CA . GLU A 1 366 ? -38.406 22.453 -39.281 1 19.28 366 GLU A CA 1
ATOM 2866 C C . GLU A 1 366 ? -37.219 22.328 -40.219 1 19.28 366 GLU A C 1
ATOM 2868 O O . GLU A 1 366 ? -36.062 22.516 -39.781 1 19.28 366 GLU A O 1
ATOM 2873 N N . SER A 1 367 ? -37.344 21.531 -41.375 1 20.78 367 SER A N 1
ATOM 2874 C CA . SER A 1 367 ? -36.781 21.156 -42.688 1 20.78 367 SER A CA 1
ATOM 2875 C C . SER A 1 367 ? -36.312 22.391 -43.438 1 20.78 367 SER A C 1
ATOM 2877 O O . SER A 1 367 ? -35.938 22.281 -44.625 1 20.78 367 SER A O 1
ATOM 2879 N N . THR A 1 368 ? -35.844 23.531 -42.844 1 19.55 368 THR A N 1
ATOM 2880 C CA . THR A 1 368 ? -35.688 24.547 -43.906 1 19.55 368 THR A CA 1
ATOM 2881 C C . THR A 1 368 ? -34.844 24.031 -45.062 1 19.55 368 THR A C 1
ATOM 2883 O O . THR A 1 368 ? -33.75 23.5 -44.844 1 19.55 368 THR A O 1
ATOM 2886 N N . ARG A 1 369 ? -35.5 23.844 -46.312 1 18.22 369 ARG A N 1
ATOM 2887 C CA . ARG A 1 369 ? -35.375 23.656 -47.75 1 18.22 369 ARG A CA 1
ATOM 2888 C C . ARG A 1 369 ? -34.219 24.453 -48.312 1 18.22 369 ARG A C 1
ATOM 2890 O O . ARG A 1 369 ? -33.344 23.906 -49.031 1 18.22 369 ARG A O 1
ATOM 2897 N N . LYS A 1 370 ? -34.625 25.531 -49.188 1 19.22 370 LYS A N 1
ATOM 2898 C CA . LYS A 1 370 ? -34.281 25.969 -50.531 1 19.22 370 LYS A CA 1
ATOM 2899 C C . LYS A 1 370 ? -32.969 26.766 -50.5 1 19.22 370 LYS A C 1
ATOM 2901 O O . LYS A 1 370 ? -32.094 26.531 -51.312 1 19.22 370 LYS A O 1
ATOM 2906 N N . GLY A 1 371 ? -33.031 28.172 -50.219 1 20.03 371 GLY A N 1
ATOM 2907 C CA . GLY A 1 371 ? -32.031 29 -50.906 1 20.03 371 GLY A CA 1
ATOM 2908 C C . GLY A 1 371 ? -30.625 28.812 -50.406 1 20.03 371 GLY A C 1
ATOM 2909 O O . GLY A 1 371 ? -30.438 28.391 -49.25 1 20.03 371 GLY A O 1
ATOM 2910 N N . MET B 1 1 ? -26.141 -2.307 -3.555 1 54.09 1 MET B N 1
ATOM 2911 C CA . MET B 1 1 ? -25.375 -1.095 -3.248 1 54.09 1 MET B CA 1
ATOM 2912 C C . MET B 1 1 ? -23.875 -1.37 -3.254 1 54.09 1 MET B C 1
ATOM 2914 O O . MET B 1 1 ? -23.109 -0.642 -3.885 1 54.09 1 MET B O 1
ATOM 2918 N N . ALA B 1 2 ? -23.484 -2.619 -2.838 1 74.31 2 ALA B N 1
ATOM 2919 C CA . ALA B 1 2 ? -22.078 -2.926 -2.598 1 74.31 2 ALA B CA 1
ATOM 2920 C C . ALA B 1 2 ? -21.391 -3.363 -3.885 1 74.31 2 ALA B C 1
ATOM 2922 O O . ALA B 1 2 ? -20.219 -3.037 -4.109 1 74.31 2 ALA B O 1
ATOM 2923 N N . GLU B 1 3 ? -22.281 -3.562 -4.961 1 82.69 3 GLU B N 1
ATOM 2924 C CA . GLU B 1 3 ? -21.625 -4.078 -6.156 1 82.69 3 GLU B CA 1
ATOM 2925 C C . GLU B 1 3 ? -21.062 -2.945 -7.016 1 82.69 3 GLU B C 1
ATOM 2927 O O . GLU B 1 3 ? -19.969 -3.057 -7.57 1 82.69 3 GLU B O 1
ATOM 2932 N N . GLY B 1 4 ? -21.859 -1.842 -7.168 1 87.12 4 GLY B N 1
ATOM 2933 C CA . GLY B 1 4 ? -21.375 -0.69 -7.918 1 87.12 4 GLY B CA 1
ATOM 2934 C C . GLY B 1 4 ? -20.078 -0.131 -7.383 1 87.12 4 GLY B C 1
ATOM 2935 O O . GLY B 1 4 ? -19.172 0.202 -8.156 1 87.12 4 GLY B O 1
ATOM 2936 N N . GLN B 1 5 ? -19.984 -0.1 -6.148 1 90.12 5 GLN B N 1
ATOM 2937 C CA . GLN B 1 5 ? -18.797 0.437 -5.508 1 90.12 5 GLN B CA 1
ATOM 2938 C C . GLN B 1 5 ? -17.594 -0.471 -5.742 1 90.12 5 GLN B C 1
ATOM 2940 O O . GLN B 1 5 ? -16.469 0.01 -5.934 1 90.12 5 GLN B O 1
ATOM 2945 N N . VAL B 1 6 ? -17.875 -1.712 -5.77 1 92 6 VAL B N 1
ATOM 2946 C CA . VAL B 1 6 ? -16.797 -2.668 -5.984 1 92 6 VAL B CA 1
ATOM 2947 C C . VAL B 1 6 ? -16.328 -2.596 -7.434 1 92 6 VAL B C 1
ATOM 2949 O O . VAL B 1 6 ? -15.117 -2.656 -7.703 1 92 6 VAL B O 1
ATOM 2952 N N . ARG B 1 7 ? -17.234 -2.457 -8.328 1 93.94 7 ARG B N 1
ATOM 2953 C CA . ARG B 1 7 ? -16.859 -2.318 -9.734 1 93.94 7 ARG B CA 1
ATOM 2954 C C . ARG B 1 7 ? -16.078 -1.035 -9.969 1 93.94 7 ARG B C 1
ATOM 2956 O O . ARG B 1 7 ? -15.148 -1.009 -10.781 1 93.94 7 ARG B O 1
ATOM 2963 N N . ASP B 1 8 ? -16.469 0.011 -9.281 1 94.69 8 ASP B N 1
ATOM 2964 C CA . ASP B 1 8 ? -15.711 1.256 -9.352 1 94.69 8 ASP B CA 1
ATOM 2965 C C . ASP B 1 8 ? -14.289 1.062 -8.828 1 94.69 8 ASP B C 1
ATOM 2967 O O . ASP B 1 8 ? -13.344 1.643 -9.367 1 94.69 8 ASP B O 1
ATOM 2971 N N . LEU B 1 9 ? -14.188 0.3 -7.781 1 96 9 LEU B N 1
ATOM 2972 C CA . LEU B 1 9 ? -12.875 -0.028 -7.234 1 96 9 LEU B CA 1
ATOM 2973 C C . LEU B 1 9 ? -12.016 -0.75 -8.266 1 96 9 LEU B C 1
ATOM 2975 O O . LEU B 1 9 ? -10.836 -0.43 -8.438 1 96 9 LEU B O 1
ATOM 2979 N N . TRP B 1 10 ? -12.633 -1.761 -9.008 1 96.12 10 TRP B N 1
ATOM 2980 C CA . TRP B 1 10 ? -11.906 -2.473 -10.055 1 96.12 10 TRP B CA 1
ATOM 2981 C C . TRP B 1 10 ? -11.359 -1.501 -11.094 1 96.12 10 TRP B C 1
ATOM 2983 O O . TRP B 1 10 ? -10.164 -1.535 -11.414 1 96.12 10 TRP B O 1
ATOM 2993 N N . LYS B 1 11 ? -12.211 -0.663 -11.492 1 95.81 11 LYS B N 1
ATOM 2994 C CA . LYS B 1 11 ? -11.883 0.291 -12.547 1 95.81 11 LYS B CA 1
ATOM 2995 C C . LYS B 1 11 ? -10.781 1.25 -12.102 1 95.81 11 LYS B C 1
ATOM 2997 O O . LYS B 1 11 ? -9.82 1.493 -12.836 1 95.81 11 LYS B O 1
ATOM 3002 N N . GLU B 1 12 ? -10.938 1.745 -10.977 1 96.44 12 GLU B N 1
ATOM 3003 C CA . GLU B 1 12 ? -9.984 2.727 -10.469 1 96.44 12 GLU B CA 1
ATOM 3004 C C . GLU B 1 12 ? -8.594 2.115 -10.297 1 96.44 12 GLU B C 1
ATOM 3006 O O . GLU B 1 12 ? -7.59 2.725 -10.672 1 96.44 12 GLU B O 1
ATOM 3011 N N . ALA B 1 13 ? -8.547 0.966 -9.703 1 96.31 13 ALA B N 1
ATOM 3012 C CA . ALA B 1 13 ? -7.258 0.305 -9.508 1 96.31 13 ALA B CA 1
ATOM 3013 C C . ALA B 1 13 ? -6.547 0.086 -10.844 1 96.31 13 ALA B C 1
ATOM 3015 O O . ALA B 1 13 ? -5.336 0.286 -10.945 1 96.31 13 ALA B O 1
ATOM 3016 N N . ARG B 1 14 ? -7.246 -0.301 -11.844 1 96.38 14 ARG B N 1
ATOM 3017 C CA . ARG B 1 14 ? -6.676 -0.547 -13.164 1 96.38 14 ARG B CA 1
ATOM 3018 C C . ARG B 1 14 ? -6.246 0.758 -13.82 1 96.38 14 ARG B C 1
ATOM 3020 O O . ARG B 1 14 ? -5.156 0.841 -14.391 1 96.38 14 ARG B O 1
ATOM 3027 N N . GLU B 1 15 ? -7.016 1.766 -13.672 1 94.69 15 GLU B N 1
ATOM 3028 C CA . GLU B 1 15 ? -6.746 3.043 -14.328 1 94.69 15 GLU B CA 1
ATOM 3029 C C . GLU B 1 15 ? -5.586 3.773 -13.664 1 94.69 15 GLU B C 1
ATOM 3031 O O . GLU B 1 15 ? -4.836 4.492 -14.32 1 94.69 15 GLU B O 1
ATOM 3036 N N . LEU B 1 16 ? -5.453 3.648 -12.43 1 91.19 16 LEU B N 1
ATOM 3037 C CA . LEU B 1 16 ? -4.449 4.398 -11.68 1 91.19 16 LEU B CA 1
ATOM 3038 C C . LEU B 1 16 ? -3.059 3.818 -11.906 1 91.19 16 LEU B C 1
ATOM 3040 O O . LEU B 1 16 ? -2.094 4.562 -12.094 1 91.19 16 LEU B O 1
ATOM 3044 N N . GLY B 1 17 ? -2.994 2.492 -11.969 1 89.06 17 GLY B N 1
ATOM 3045 C CA . GLY B 1 17 ? -1.618 2.02 -11.953 1 89.06 17 GLY B CA 1
ATOM 3046 C C . GLY B 1 17 ? -1.438 0.69 -12.664 1 89.06 17 GLY B C 1
ATOM 3047 O O . GLY B 1 17 ? -0.365 0.41 -13.203 1 89.06 17 GLY B O 1
ATOM 3048 N N . LEU B 1 18 ? -2.375 -0.083 -12.695 1 93.56 18 LEU B N 1
ATOM 3049 C CA . LEU B 1 18 ? -2.189 -1.445 -13.188 1 93.56 18 LEU B CA 1
ATOM 3050 C C . LEU B 1 18 ? -2.338 -1.506 -14.703 1 93.56 18 LEU B C 1
ATOM 3052 O O . LEU B 1 18 ? -1.799 -2.408 -15.344 1 93.56 18 LEU B O 1
ATOM 3056 N N . GLY B 1 19 ? -3.113 -0.577 -15.281 1 91.38 19 GLY B N 1
ATOM 3057 C CA . GLY B 1 19 ? -3.391 -0.582 -16.719 1 91.38 19 GLY B CA 1
ATOM 3058 C C . GLY B 1 19 ? -4.703 -1.259 -17.062 1 91.38 19 GLY B C 1
ATOM 3059 O O . GLY B 1 19 ? -5.148 -2.164 -16.359 1 91.38 19 GLY B O 1
ATOM 3060 N N . ILE B 1 20 ? -5.227 -0.88 -18.234 1 89.4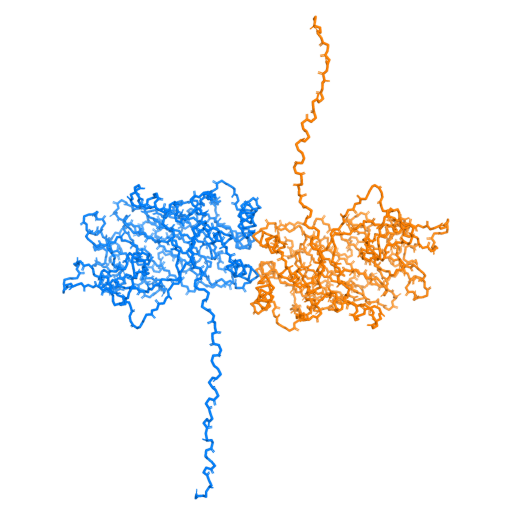4 20 ILE B N 1
ATOM 3061 C CA . ILE B 1 20 ? -6.531 -1.398 -18.625 1 89.44 20 ILE B CA 1
ATOM 3062 C C . ILE B 1 20 ? -6.363 -2.414 -19.75 1 89.44 20 ILE B C 1
ATOM 3064 O O . ILE B 1 20 ? -7.316 -3.102 -20.125 1 89.44 20 ILE B O 1
ATOM 3068 N N . SER B 1 21 ? -5.18 -2.629 -20.203 1 88.81 21 SER B N 1
ATOM 3069 C CA . SER B 1 21 ? -4.938 -3.49 -21.344 1 88.81 21 SER B CA 1
ATOM 3070 C C . SER B 1 21 ? -5 -4.965 -20.969 1 88.81 21 SER B C 1
ATOM 3072 O O . SER B 1 21 ? -5.191 -5.828 -21.828 1 88.81 21 SER B O 1
ATOM 3074 N N . GLY B 1 22 ? -4.773 -5.215 -19.766 1 92 22 GLY B N 1
ATOM 3075 C CA . GLY B 1 22 ? -4.703 -6.602 -19.328 1 92 22 GLY B CA 1
ATOM 3076 C C . GLY B 1 22 ? -3.326 -7.215 -19.516 1 92 22 GLY B C 1
ATOM 3077 O O . GLY B 1 22 ? -3.148 -8.422 -19.328 1 92 22 GLY B O 1
ATOM 3078 N N . GLU B 1 23 ? -2.365 -6.406 -19.797 1 95.56 23 GLU B N 1
ATOM 3079 C CA . GLU B 1 23 ? -0.99 -6.863 -19.984 1 95.56 23 GLU B CA 1
ATOM 3080 C C . GLU B 1 23 ? -0.15 -6.586 -18.734 1 95.56 23 GLU B C 1
ATOM 3082 O O . GLU B 1 23 ? -0.466 -5.684 -17.953 1 95.56 23 GLU B O 1
ATOM 3087 N N . VAL B 1 24 ? 0.868 -7.34 -18.594 1 98.06 24 VAL B N 1
ATOM 3088 C CA . VAL B 1 24 ? 1.818 -7.164 -17.516 1 98.06 24 VAL B CA 1
ATOM 3089 C C . VAL B 1 24 ? 3.064 -6.445 -18.016 1 98.06 24 VAL B C 1
ATOM 3091 O O . VAL B 1 24 ? 3.6 -6.789 -19.078 1 98.06 24 VAL B O 1
ATOM 3094 N N . GLU B 1 25 ? 3.521 -5.473 -17.312 1 97.75 25 GLU B N 1
ATOM 3095 C CA . GLU B 1 25 ? 4.688 -4.684 -17.703 1 97.75 25 GLU B CA 1
ATOM 3096 C C . GLU B 1 25 ? 5.934 -5.559 -17.812 1 97.75 25 GLU B C 1
ATOM 3098 O O . GLU B 1 25 ? 6.172 -6.422 -16.953 1 97.75 25 GLU B O 1
ATOM 3103 N N . ARG B 1 26 ? 6.75 -5.344 -18.891 1 98.44 26 ARG B N 1
ATOM 3104 C CA . ARG B 1 26 ? 7.973 -6.102 -19.109 1 98.44 26 ARG B CA 1
ATOM 3105 C C . ARG B 1 26 ? 9.203 -5.211 -18.984 1 98.44 26 ARG B C 1
ATOM 3107 O O . ARG B 1 26 ? 9.234 -4.102 -19.516 1 98.44 26 ARG B O 1
ATOM 3114 N N . LEU B 1 27 ? 10.125 -5.688 -18.203 1 98.69 27 LEU B N 1
ATOM 3115 C CA . LEU B 1 27 ? 11.398 -4.992 -18.031 1 98.69 27 LEU B CA 1
ATOM 3116 C C . LEU B 1 27 ? 12.508 -5.688 -18.812 1 98.69 27 LEU B C 1
ATOM 3118 O O . LEU B 1 27 ? 12.641 -6.914 -18.766 1 98.69 27 LEU B O 1
ATOM 3122 N N . GLU B 1 28 ? 13.375 -4.93 -19.422 1 98 28 GLU B N 1
ATOM 3123 C CA . GLU B 1 28 ? 14.438 -5.473 -20.25 1 98 28 GLU B CA 1
ATOM 3124 C C . GLU B 1 28 ? 15.617 -5.965 -19.422 1 98 28 GLU B C 1
ATOM 3126 O O . GLU B 1 28 ? 16.422 -6.781 -19.875 1 98 28 GLU B O 1
ATOM 3131 N N . SER B 1 29 ? 15.711 -5.398 -18.281 1 97.88 29 SER B N 1
ATOM 3132 C CA . SER B 1 29 ? 16.781 -5.758 -17.344 1 97.88 29 SER B CA 1
ATOM 3133 C C . SER B 1 29 ? 16.281 -5.727 -15.906 1 97.88 29 SER B C 1
ATOM 3135 O O . SER B 1 29 ? 15.234 -5.156 -15.609 1 97.88 29 SER B O 1
ATOM 3137 N N . PRO B 1 30 ? 17.047 -6.391 -15.039 1 98.06 30 PRO B N 1
ATOM 3138 C CA . PRO B 1 30 ? 16.656 -6.316 -13.625 1 98.06 30 PRO B CA 1
ATOM 3139 C C . PRO B 1 30 ? 16.625 -4.883 -13.102 1 98.06 30 PRO B C 1
ATOM 3141 O O . PRO B 1 30 ? 17.531 -4.094 -13.375 1 98.06 30 PRO B O 1
ATOM 3144 N N . PRO B 1 31 ? 15.641 -4.59 -12.375 1 98.5 31 PRO B N 1
ATOM 3145 C CA . PRO B 1 31 ? 15.609 -3.262 -11.758 1 98.5 31 PRO B CA 1
ATOM 3146 C C . PRO B 1 31 ? 16.578 -3.133 -10.578 1 98.5 31 PRO B C 1
ATOM 3148 O O . PRO B 1 31 ? 17 -4.141 -10.023 1 98.5 31 PRO B O 1
ATOM 3151 N N . SER B 1 32 ? 16.938 -1.872 -10.258 1 98.31 32 SER B N 1
ATOM 3152 C CA . SER B 1 32 ? 17.594 -1.659 -8.977 1 98.31 32 SER B CA 1
ATOM 3153 C C . SER B 1 32 ? 16.656 -1.981 -7.816 1 98.31 32 SER B C 1
ATOM 3155 O O . SER B 1 32 ? 15.438 -1.988 -7.98 1 98.31 32 SER B O 1
ATOM 3157 N N . PRO B 1 33 ? 17.219 -2.258 -6.648 1 98.62 33 PRO B N 1
ATOM 3158 C CA . PRO B 1 33 ? 16.359 -2.508 -5.488 1 98.62 33 PRO B CA 1
ATOM 3159 C C . PRO B 1 33 ? 15.359 -1.38 -5.242 1 98.62 33 PRO B C 1
ATOM 3161 O O . PRO B 1 33 ? 14.188 -1.641 -4.945 1 98.62 33 PRO B O 1
ATOM 3164 N N . LEU B 1 34 ? 15.742 -0.197 -5.402 1 98.5 34 LEU B N 1
ATOM 3165 C CA . LEU B 1 34 ? 14.883 0.958 -5.152 1 98.5 34 LEU B CA 1
ATOM 3166 C C . LEU B 1 34 ? 13.742 1.018 -6.164 1 98.5 34 LEU B C 1
ATOM 3168 O O . LEU B 1 34 ? 12.594 1.248 -5.793 1 98.5 34 LEU B O 1
ATOM 3172 N N . VAL B 1 35 ? 14.07 0.848 -7.387 1 98.31 35 VAL B N 1
ATOM 3173 C CA . VAL B 1 35 ? 13.062 0.889 -8.438 1 98.31 35 VAL B CA 1
ATOM 3174 C C . VAL B 1 35 ? 12.078 -0.264 -8.258 1 98.31 35 VAL B C 1
ATOM 3176 O O . VAL B 1 35 ? 10.859 -0.076 -8.375 1 98.31 35 VAL B O 1
ATOM 3179 N N . PHE B 1 36 ? 12.578 -1.458 -7.992 1 98.75 36 PHE B N 1
ATOM 3180 C CA . PHE B 1 36 ? 11.727 -2.623 -7.758 1 98.75 36 PHE B CA 1
ATOM 3181 C C . PHE B 1 36 ? 10.766 -2.369 -6.602 1 98.75 36 PHE B C 1
ATOM 3183 O O . PHE B 1 36 ? 9.57 -2.631 -6.715 1 98.75 36 PHE B O 1
ATOM 3190 N N . LEU B 1 37 ? 11.328 -1.85 -5.516 1 98.62 37 LEU B N 1
ATOM 3191 C CA . LEU B 1 37 ? 10.531 -1.586 -4.324 1 98.62 37 LEU B CA 1
ATOM 3192 C C . LEU B 1 37 ? 9.5 -0.491 -4.594 1 98.62 37 LEU B C 1
ATOM 3194 O O . LEU B 1 37 ? 8.328 -0.641 -4.25 1 98.62 37 LEU B O 1
ATOM 3198 N N . ARG B 1 38 ? 9.859 0.56 -5.191 1 97.94 38 ARG B N 1
ATOM 3199 C CA . ARG B 1 38 ? 9.023 1.742 -5.383 1 97.94 38 ARG B CA 1
ATOM 3200 C C . ARG B 1 38 ? 7.926 1.479 -6.406 1 97.94 38 ARG B C 1
ATOM 3202 O O . ARG B 1 38 ? 6.75 1.748 -6.148 1 97.94 38 ARG B O 1
ATOM 3209 N N . ASP B 1 39 ? 8.273 0.883 -7.551 1 97.44 39 ASP B N 1
ATOM 3210 C CA . ASP B 1 39 ? 7.383 0.877 -8.703 1 97.44 39 ASP B CA 1
ATOM 3211 C C . ASP B 1 39 ? 6.547 -0.401 -8.75 1 97.44 39 ASP B C 1
ATOM 3213 O O . ASP B 1 39 ? 5.535 -0.464 -9.445 1 97.44 39 ASP B O 1
ATOM 3217 N N . PHE B 1 40 ? 6.961 -1.395 -8.008 1 98.19 40 PHE B N 1
ATOM 3218 C CA . PHE B 1 40 ? 6.262 -2.666 -8.156 1 98.19 40 PHE B CA 1
ATOM 3219 C C . PHE B 1 40 ? 5.797 -3.191 -6.805 1 98.19 40 PHE B C 1
ATOM 3221 O O . PHE B 1 40 ? 4.602 -3.404 -6.594 1 98.19 40 PHE B O 1
ATOM 3228 N N . VAL B 1 41 ? 6.699 -3.307 -5.828 1 98.31 41 VAL B N 1
ATOM 3229 C CA . VAL B 1 41 ? 6.309 -3.857 -4.535 1 98.31 41 VAL B CA 1
ATOM 3230 C C . VAL B 1 41 ? 5.34 -2.902 -3.84 1 98.31 41 VAL B C 1
ATOM 3232 O O . VAL B 1 41 ? 4.242 -3.299 -3.447 1 98.31 41 VAL B O 1
ATOM 3235 N N . ALA B 1 42 ? 5.723 -1.589 -3.697 1 96.88 42 ALA B N 1
ATOM 3236 C CA . ALA B 1 42 ? 4.891 -0.602 -3.016 1 96.88 42 ALA B CA 1
ATOM 3237 C C . ALA B 1 42 ? 3.562 -0.406 -3.744 1 96.88 42 ALA B C 1
ATOM 3239 O O . ALA B 1 42 ? 2.521 -0.213 -3.111 1 96.88 42 ALA B O 1
ATOM 3240 N N . ALA B 1 43 ? 3.613 -0.49 -5.027 1 96.12 43 ALA B N 1
ATOM 3241 C CA . ALA B 1 43 ? 2.426 -0.286 -5.855 1 96.12 43 ALA B CA 1
ATOM 3242 C C . ALA B 1 43 ? 1.622 -1.576 -5.988 1 96.12 43 ALA B C 1
ATOM 3244 O O . ALA B 1 43 ? 0.533 -1.579 -6.566 1 96.12 43 ALA B O 1
ATOM 3245 N N . ASN B 1 44 ? 2.133 -2.678 -5.504 1 97.5 44 ASN B N 1
ATOM 3246 C CA . ASN B 1 44 ? 1.509 -3.988 -5.645 1 97.5 44 ASN B CA 1
ATOM 3247 C C . ASN B 1 44 ? 1.182 -4.301 -7.102 1 97.5 44 ASN B C 1
ATOM 3249 O O . ASN B 1 44 ? 0.048 -4.66 -7.426 1 97.5 44 ASN B O 1
ATOM 3253 N N . LYS B 1 45 ? 2.188 -4.176 -7.93 1 98 45 LYS B N 1
ATOM 3254 C CA . LYS B 1 45 ? 2.043 -4.309 -9.375 1 98 45 LYS B CA 1
ATOM 3255 C C . LYS B 1 45 ? 2.979 -5.383 -9.922 1 98 45 LYS B C 1
ATOM 3257 O O . LYS B 1 45 ? 4.191 -5.324 -9.711 1 98 45 LYS B O 1
ATOM 3262 N N . PRO B 1 46 ? 2.428 -6.371 -10.672 1 98.69 46 PRO B N 1
ATOM 3263 C CA . PRO B 1 46 ? 3.297 -7.406 -11.242 1 98.69 46 PRO B CA 1
ATOM 3264 C C . PRO B 1 46 ? 4.145 -6.891 -12.398 1 98.69 46 PRO B C 1
ATOM 3266 O O . PRO B 1 46 ? 3.787 -5.898 -13.039 1 98.69 46 PRO B O 1
ATOM 3269 N N . CYS B 1 47 ? 5.223 -7.57 -12.648 1 98.81 47 CYS B N 1
ATOM 3270 C CA . CYS B 1 47 ? 6.047 -7.305 -13.82 1 98.81 47 CYS B CA 1
ATOM 3271 C C . CYS B 1 47 ? 6.828 -8.547 -14.227 1 98.81 47 CYS B C 1
ATOM 3273 O O . CYS B 1 47 ? 6.965 -9.492 -13.445 1 98.81 47 CYS B O 1
ATOM 3275 N N . ILE B 1 48 ? 7.227 -8.594 -15.461 1 98.88 48 ILE B N 1
ATOM 3276 C CA . ILE B 1 48 ? 8.086 -9.648 -15.977 1 98.88 48 ILE B CA 1
ATOM 3277 C C . ILE B 1 48 ? 9.469 -9.094 -16.281 1 98.88 48 ILE B C 1
ATOM 3279 O O . ILE B 1 48 ? 9.602 -8.086 -16.984 1 98.88 48 ILE B O 1
ATOM 3283 N N . ILE B 1 49 ? 10.469 -9.672 -15.719 1 98.88 49 ILE B N 1
ATOM 3284 C CA . ILE B 1 49 ? 11.852 -9.297 -15.984 1 98.88 49 ILE B CA 1
ATOM 3285 C C . ILE B 1 49 ? 12.445 -10.227 -17.031 1 98.88 49 ILE B C 1
ATOM 3287 O O . ILE B 1 49 ? 12.312 -11.453 -16.938 1 98.88 49 ILE B O 1
ATOM 3291 N N . SER B 1 50 ? 13.195 -9.719 -17.922 1 98.19 50 SER B N 1
ATOM 3292 C CA . SER B 1 50 ? 13.727 -10.477 -19.047 1 98.19 50 SER B CA 1
ATOM 3293 C C . SER B 1 50 ? 14.781 -11.477 -18.594 1 98.19 50 SER B C 1
ATOM 3295 O O . SER B 1 50 ? 15.219 -11.445 -17.438 1 98.19 50 SER B O 1
ATOM 3297 N N . ARG B 1 51 ? 15.18 -12.273 -19.516 1 97.06 51 ARG B N 1
ATOM 3298 C CA . ARG B 1 51 ? 16.141 -13.344 -19.281 1 97.06 51 ARG B CA 1
ATOM 3299 C C . ARG B 1 51 ? 17.5 -12.773 -18.875 1 97.06 51 ARG B C 1
ATOM 3301 O O . ARG B 1 51 ? 18.359 -13.492 -18.359 1 97.06 51 ARG B O 1
ATOM 3308 N N . ALA B 1 52 ? 17.719 -11.484 -19.094 1 96.81 52 ALA B N 1
ATOM 3309 C CA . ALA B 1 52 ? 18.953 -10.836 -18.656 1 96.81 52 ALA B CA 1
ATOM 3310 C C . ALA B 1 52 ? 19.188 -11.055 -17.172 1 96.81 52 ALA B C 1
ATOM 3312 O O . ALA B 1 52 ? 20.344 -11.062 -16.703 1 96.81 52 ALA B O 1
ATOM 3313 N N . ALA B 1 53 ? 18.172 -11.32 -16.453 1 97.38 53 ALA B N 1
ATOM 3314 C CA . ALA B 1 53 ? 18.25 -11.461 -15.008 1 97.38 53 ALA B CA 1
ATOM 3315 C C . ALA B 1 53 ? 18.828 -12.828 -14.625 1 97.38 53 ALA B C 1
ATOM 3317 O O . ALA B 1 53 ? 19.297 -13.016 -13.508 1 97.38 53 ALA B O 1
ATOM 3318 N N . THR B 1 54 ? 18.844 -13.797 -15.531 1 98.31 54 THR B N 1
ATOM 3319 C CA . THR B 1 54 ? 19.188 -15.156 -15.141 1 98.31 54 THR B CA 1
ATOM 3320 C C . THR B 1 54 ? 20.25 -15.734 -16.078 1 98.31 54 THR B C 1
ATOM 3322 O O . THR B 1 54 ? 20.594 -16.906 -15.977 1 98.31 54 THR B O 1
ATOM 3325 N N . LEU B 1 55 ? 20.766 -14.992 -16.875 1 96.81 55 LEU B N 1
ATOM 3326 C CA . LEU B 1 55 ? 21.703 -15.453 -17.891 1 96.81 55 LEU B CA 1
ATOM 3327 C C . LEU B 1 55 ? 22.969 -16 -17.25 1 96.81 55 LEU B C 1
ATOM 3329 O O . LEU B 1 55 ? 23.719 -16.75 -17.875 1 96.81 55 LEU B O 1
ATOM 3333 N N . HIS B 1 56 ? 23.266 -15.641 -16.078 1 97.38 56 HIS B N 1
ATOM 3334 C CA . HIS B 1 56 ? 24.469 -16.094 -15.398 1 97.38 56 HIS B CA 1
ATOM 3335 C C . HIS B 1 56 ? 24.219 -17.406 -14.656 1 97.38 56 HIS B C 1
ATOM 3337 O O . HIS B 1 56 ? 25.156 -18 -14.117 1 97.38 56 HIS B O 1
ATOM 3343 N N . TRP B 1 57 ? 22.984 -17.875 -14.562 1 98.56 57 TRP B N 1
ATOM 3344 C CA . TRP B 1 57 ? 22.672 -19.156 -13.938 1 98.56 57 TRP B CA 1
ATOM 3345 C C . TRP B 1 57 ? 23.109 -20.312 -14.836 1 98.56 57 TRP B C 1
ATOM 3347 O O . TRP B 1 57 ? 22.672 -20.406 -15.992 1 98.56 57 TRP B O 1
ATOM 3357 N N . PRO B 1 58 ? 23.859 -21.25 -14.367 1 98.44 58 PRO B N 1
ATOM 3358 C CA . PRO B 1 58 ? 24.188 -22.422 -15.188 1 98.44 58 PRO B CA 1
ATOM 3359 C C . PRO B 1 58 ? 22.953 -23.156 -15.703 1 98.44 58 PRO B C 1
ATOM 3361 O O . PRO B 1 58 ? 22.953 -23.672 -16.812 1 98.44 58 PRO B O 1
ATOM 3364 N N . ALA B 1 59 ? 21.906 -23.188 -14.93 1 98.56 59 ALA B N 1
ATOM 3365 C CA . ALA B 1 59 ? 20.656 -23.828 -15.352 1 98.56 59 ALA B CA 1
ATOM 3366 C C . ALA B 1 59 ? 20.125 -23.203 -16.641 1 98.56 59 ALA B C 1
ATOM 3368 O O . ALA B 1 59 ? 19.547 -23.891 -17.469 1 98.56 59 ALA B O 1
ATOM 3369 N N . VAL B 1 60 ? 20.344 -21.891 -16.812 1 97.5 60 VAL B N 1
ATOM 3370 C CA . VAL B 1 60 ? 19.828 -21.141 -17.953 1 97.5 60 VAL B CA 1
ATOM 3371 C C . VAL B 1 60 ? 20.922 -20.984 -19.016 1 97.5 60 VAL B C 1
ATOM 3373 O O . VAL B 1 60 ? 20.734 -21.359 -20.172 1 97.5 60 VAL B O 1
ATOM 3376 N N . ALA B 1 61 ? 22.109 -20.547 -18.578 1 96.62 61 ALA B N 1
ATOM 3377 C CA . ALA B 1 61 ? 23.219 -20.234 -19.484 1 96.62 61 ALA B CA 1
ATOM 3378 C C . ALA B 1 61 ? 23.656 -21.484 -20.25 1 96.62 61 ALA B C 1
ATOM 3380 O O . ALA B 1 61 ? 23.969 -21.406 -21.438 1 96.62 61 ALA B O 1
ATOM 3381 N N . ARG B 1 62 ? 23.672 -22.594 -19.578 1 96.81 62 ARG B N 1
ATOM 3382 C CA . ARG B 1 62 ? 24.141 -23.844 -20.188 1 96.81 62 ARG B CA 1
ATOM 3383 C C . ARG B 1 62 ? 23 -24.812 -20.391 1 96.81 62 ARG B C 1
ATOM 3385 O O . ARG B 1 62 ? 23.219 -25.984 -20.703 1 96.81 62 ARG B O 1
ATOM 3392 N N . SER B 1 63 ? 21.781 -24.391 -20.141 1 96.25 63 SER B N 1
ATOM 3393 C CA . SER B 1 63 ? 20.578 -25.188 -20.297 1 96.25 63 SER B CA 1
ATOM 3394 C C . SER B 1 63 ? 20.703 -26.531 -19.562 1 96.25 63 SER B C 1
ATOM 3396 O O . SER B 1 63 ? 20.312 -27.562 -20.078 1 96.25 63 SER B O 1
ATOM 3398 N N . LEU B 1 64 ? 21.281 -26.469 -18.375 1 97.38 64 LEU B N 1
ATOM 3399 C CA . LEU B 1 64 ? 21.547 -27.688 -17.625 1 97.38 64 LEU B CA 1
ATOM 3400 C C . LEU B 1 64 ? 20.25 -28.406 -17.266 1 97.38 64 LEU B C 1
ATOM 3402 O O . LEU B 1 64 ? 20.219 -29.641 -17.219 1 97.38 64 LEU B O 1
ATOM 3406 N N . TRP B 1 65 ? 19.219 -27.688 -17 1 97.88 65 TRP B N 1
ATOM 3407 C CA . TRP B 1 65 ? 17.984 -28.281 -16.516 1 97.88 65 TRP B CA 1
ATOM 3408 C C . TRP B 1 65 ? 17.125 -28.781 -17.688 1 97.88 65 TRP B C 1
ATOM 3410 O O . TRP B 1 65 ? 16.078 -29.391 -17.484 1 97.88 65 TRP B O 1
ATOM 3420 N N . SER B 1 66 ? 17.609 -28.641 -18.906 1 96.12 66 SER B N 1
ATOM 3421 C CA . SER B 1 66 ? 16.984 -29.25 -20.078 1 96.12 66 SER B CA 1
ATOM 3422 C C . SER B 1 66 ? 17.578 -30.625 -20.359 1 96.12 66 SER B C 1
ATOM 3424 O O . SER B 1 66 ? 17.078 -31.344 -21.219 1 96.12 66 SER B O 1
ATOM 3426 N N . ASP B 1 67 ? 18.594 -30.938 -19.672 1 97.19 67 ASP B N 1
ATOM 3427 C CA . ASP B 1 67 ? 19.281 -32.219 -19.844 1 97.19 67 ASP B CA 1
ATOM 3428 C C . ASP B 1 67 ? 18.859 -33.219 -18.75 1 97.19 67 ASP B C 1
ATOM 3430 O O . ASP B 1 67 ? 19.359 -33.156 -17.625 1 97.19 67 ASP B O 1
ATOM 3434 N N . ASP B 1 68 ? 18.125 -34.219 -19.172 1 97.31 68 ASP B N 1
ATOM 3435 C CA . ASP B 1 68 ? 17.625 -35.219 -18.234 1 97.31 68 ASP B CA 1
ATOM 3436 C C . ASP B 1 68 ? 18.766 -36 -17.609 1 97.31 68 ASP B C 1
ATOM 3438 O O . ASP B 1 68 ? 18.703 -36.375 -16.438 1 97.31 68 ASP B O 1
ATOM 3442 N N . SER B 1 69 ? 19.703 -36.281 -18.422 1 97.62 69 SER B N 1
ATOM 3443 C CA . SER B 1 69 ? 20.844 -37.062 -17.906 1 97.62 69 SER B CA 1
ATOM 3444 C C . SER B 1 69 ? 21.562 -36.281 -16.797 1 97.62 69 SER B C 1
ATOM 3446 O O . SER B 1 69 ? 21.938 -36.875 -15.781 1 97.62 69 SER B O 1
ATOM 3448 N N . TYR B 1 70 ? 21.766 -35.031 -17.016 1 98.31 70 TYR B N 1
ATOM 3449 C CA . TYR B 1 70 ? 22.375 -34.188 -15.992 1 98.31 70 TYR B CA 1
ATOM 3450 C C . TYR B 1 70 ? 21.562 -34.188 -14.703 1 98.31 70 TYR B C 1
ATOM 3452 O O . TYR B 1 70 ? 22.109 -34.375 -13.617 1 98.31 70 TYR B O 1
ATOM 3460 N N . LEU B 1 71 ? 20.25 -34 -14.844 1 98.44 71 LEU B N 1
ATOM 3461 C CA . LEU B 1 71 ? 19.391 -33.938 -13.68 1 98.44 71 LEU B CA 1
ATOM 3462 C C . LEU B 1 71 ? 19.391 -35.25 -12.906 1 98.44 71 LEU B C 1
ATOM 3464 O O . LEU B 1 71 ? 19.516 -35.25 -11.68 1 98.44 71 LEU B O 1
ATOM 3468 N N . CYS B 1 72 ? 19.312 -36.344 -13.602 1 98.19 72 CYS B N 1
ATOM 3469 C CA . CYS B 1 72 ? 19.281 -37.656 -12.969 1 98.19 72 CYS B CA 1
ATOM 3470 C C . CYS B 1 72 ? 20.594 -37.938 -12.266 1 98.19 72 CYS B C 1
ATOM 3472 O O . CYS B 1 72 ? 20.609 -38.562 -11.195 1 98.19 72 CYS B O 1
ATOM 3474 N N . GLN B 1 73 ? 21.641 -37.531 -12.898 1 98.38 73 GLN B N 1
ATOM 3475 C CA . GLN B 1 73 ? 22.938 -37.719 -12.273 1 98.38 73 GLN B CA 1
ATOM 3476 C C . GLN B 1 73 ? 23.078 -36.875 -11.023 1 98.38 73 GLN B C 1
ATOM 3478 O O . GLN B 1 73 ? 23.516 -37.344 -9.977 1 98.38 73 GLN B O 1
ATOM 3483 N N . ALA B 1 74 ? 22.781 -35.594 -11.117 1 98.31 74 ALA B N 1
ATOM 3484 C CA . ALA B 1 74 ? 22.922 -34.656 -10.016 1 98.31 74 ALA B CA 1
ATOM 3485 C C . ALA B 1 74 ? 22.047 -35.062 -8.836 1 98.31 74 ALA B C 1
ATOM 3487 O O . ALA B 1 74 ? 22.422 -34.875 -7.676 1 98.31 74 ALA B O 1
ATOM 3488 N N . LEU B 1 75 ? 20.891 -35.625 -9.117 1 98.62 75 LEU B N 1
ATOM 3489 C CA . LEU B 1 75 ? 19.922 -35.938 -8.062 1 98.62 75 LEU B CA 1
ATOM 3490 C C . LEU B 1 75 ? 19.859 -37.438 -7.805 1 98.62 75 LEU B C 1
ATOM 3492 O O . LEU B 1 75 ? 18.859 -37.938 -7.309 1 98.62 75 LEU B O 1
ATOM 3496 N N . ASP B 1 76 ? 20.875 -38.094 -8.219 1 97.69 76 ASP B N 1
ATOM 3497 C CA . ASP B 1 76 ? 20.938 -39.531 -7.973 1 97.69 76 ASP B CA 1
ATOM 3498 C C . ASP B 1 76 ? 20.844 -39.812 -6.48 1 97.69 76 ASP B C 1
ATOM 3500 O O . ASP B 1 76 ? 21.578 -39.25 -5.676 1 97.69 76 ASP B O 1
ATOM 3504 N N . GLY B 1 77 ? 19.891 -40.688 -6.145 1 95.62 77 GLY B N 1
ATOM 3505 C CA . GLY B 1 77 ? 19.719 -41.094 -4.758 1 95.62 77 GLY B CA 1
ATOM 3506 C C . GLY B 1 77 ? 18.875 -40.125 -3.953 1 95.62 77 GLY B C 1
ATOM 3507 O O . GLY B 1 77 ? 18.656 -40.344 -2.758 1 95.62 77 GLY B O 1
ATOM 3508 N N . CYS B 1 78 ? 18.391 -39.031 -4.535 1 97.25 78 CYS B N 1
ATOM 3509 C CA . CYS B 1 78 ? 17.562 -38.062 -3.84 1 97.25 78 CYS B CA 1
ATOM 3510 C C . CYS B 1 78 ? 16.078 -38.406 -3.992 1 97.25 78 CYS B C 1
ATOM 3512 O O . CYS B 1 78 ? 15.625 -38.75 -5.09 1 97.25 78 CYS B O 1
ATOM 3514 N N . ASP B 1 79 ? 15.406 -38.375 -2.887 1 98.12 79 ASP B N 1
ATOM 3515 C CA . ASP B 1 79 ? 13.961 -38.562 -2.896 1 98.12 79 ASP B CA 1
ATOM 3516 C C . ASP B 1 79 ? 13.227 -37.25 -3.045 1 98.12 79 ASP B C 1
ATOM 3518 O O . ASP B 1 79 ? 13.625 -36.25 -2.459 1 98.12 79 ASP B O 1
ATOM 3522 N N . VAL B 1 80 ? 12.172 -37.281 -3.848 1 98.5 80 VAL B N 1
ATOM 3523 C CA . VAL B 1 80 ? 11.367 -36.094 -4.062 1 98.5 80 VAL B CA 1
ATOM 3524 C C . VAL B 1 80 ? 9.883 -36.438 -3.893 1 98.5 80 VAL B C 1
ATOM 3526 O O . VAL B 1 80 ? 9.5 -37.594 -3.932 1 98.5 80 VAL B O 1
ATOM 3529 N N . SER B 1 81 ? 9.078 -35.406 -3.635 1 98.25 81 SER B N 1
ATOM 3530 C CA . SER B 1 81 ? 7.641 -35.531 -3.469 1 98.25 81 SER B CA 1
ATOM 3531 C C . SER B 1 81 ? 6.902 -35.312 -4.785 1 98.25 81 SER B C 1
ATOM 3533 O O . SER B 1 81 ? 7.086 -34.281 -5.426 1 98.25 81 SER B O 1
ATOM 3535 N N . VAL B 1 82 ? 6.098 -36.281 -5.176 1 97.31 82 VAL B N 1
ATOM 3536 C CA . VAL B 1 82 ? 5.3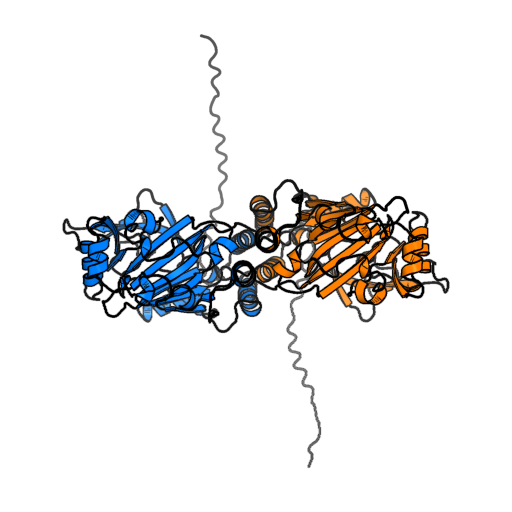09 -36.188 -6.402 1 97.31 82 VAL B CA 1
ATOM 3537 C C . VAL B 1 82 ? 3.822 -36.156 -6.062 1 97.31 82 VAL B C 1
ATOM 3539 O O . VAL B 1 82 ? 3.338 -37.031 -5.34 1 97.31 82 VAL B O 1
ATOM 3542 N N . HIS B 1 83 ? 3.141 -35.156 -6.523 1 97.12 83 HIS B N 1
ATOM 3543 C CA . HIS B 1 83 ? 1.705 -35 -6.328 1 97.12 83 HIS B CA 1
ATOM 3544 C C . HIS B 1 83 ? 0.919 -35.594 -7.484 1 97.12 83 HIS B C 1
ATOM 3546 O O . HIS B 1 83 ? 1.116 -35.219 -8.641 1 97.12 83 HIS B O 1
ATOM 3552 N N . LEU B 1 84 ? 0.033 -36.531 -7.238 1 96.06 84 LEU B N 1
ATOM 3553 C CA . LEU B 1 84 ? -0.733 -37.25 -8.25 1 96.06 84 LEU B CA 1
ATOM 3554 C C . LEU B 1 84 ? -2.207 -36.875 -8.188 1 96.06 84 LEU B C 1
ATOM 3556 O O . LEU B 1 84 ? -2.82 -36.906 -7.117 1 96.06 84 LEU B O 1
ATOM 3560 N N . THR B 1 85 ? -2.717 -36.438 -9.25 1 95.94 85 THR B N 1
ATOM 3561 C CA . THR B 1 85 ? -4.133 -36.125 -9.414 1 95.94 85 THR B CA 1
ATOM 3562 C C . THR B 1 85 ? -4.66 -36.688 -10.734 1 95.94 85 THR B C 1
ATOM 3564 O O . THR B 1 85 ? -3.885 -37 -11.641 1 95.94 85 THR B O 1
ATOM 3567 N N . PRO B 1 86 ? -5.98 -36.812 -10.844 1 93.31 86 PRO B N 1
ATOM 3568 C CA . PRO B 1 86 ? -6.508 -37.375 -12.094 1 93.31 86 PRO B CA 1
ATOM 3569 C C . PRO B 1 86 ? -6.387 -36.406 -13.266 1 93.31 86 PRO B C 1
ATOM 3571 O O . PRO B 1 86 ? -6.332 -36.844 -14.422 1 93.31 86 PRO B O 1
ATOM 3574 N N . HIS B 1 87 ? -6.289 -35.125 -12.984 1 91.44 87 HIS B N 1
ATOM 3575 C CA . HIS B 1 87 ? -6.418 -34.156 -14.086 1 91.44 87 HIS B CA 1
ATOM 3576 C C . HIS B 1 87 ? -5.309 -33.125 -14.039 1 91.44 87 HIS B C 1
ATOM 3578 O O . HIS B 1 87 ? -5.344 -32.125 -14.781 1 91.44 87 HIS B O 1
ATOM 3584 N N . GLY B 1 88 ? -4.387 -33.188 -13.133 1 93.81 88 GLY B N 1
ATOM 3585 C CA . GLY B 1 88 ? -3.225 -32.312 -13.133 1 93.81 88 GLY B CA 1
ATOM 3586 C C . GLY B 1 88 ? -3.375 -31.141 -12.211 1 93.81 88 GLY B C 1
ATOM 3587 O O . GLY B 1 88 ? -2.438 -30.359 -12.039 1 93.81 88 GLY B O 1
ATOM 3588 N N . ARG B 1 89 ? -4.527 -31.047 -11.523 1 91.62 89 ARG B N 1
ATOM 3589 C CA . ARG B 1 89 ? -4.777 -29.938 -10.617 1 91.62 89 ARG B CA 1
ATOM 3590 C C . ARG B 1 89 ? -4.602 -30.359 -9.164 1 91.62 89 ARG B C 1
ATOM 3592 O O . ARG B 1 89 ? -5.508 -30.953 -8.578 1 91.62 89 ARG B O 1
ATOM 3599 N N . ALA B 1 90 ? -3.463 -30.125 -8.508 1 78.69 90 ALA B N 1
ATOM 3600 C CA . ALA B 1 90 ? -3.17 -30.609 -7.164 1 78.69 90 ALA B CA 1
ATOM 3601 C C . ALA B 1 90 ? -3.979 -29.844 -6.117 1 78.69 90 ALA B C 1
ATOM 3603 O O . ALA B 1 90 ? -4.391 -30.406 -5.105 1 78.69 90 ALA B O 1
ATOM 3604 N N . ASP B 1 91 ? -4.609 -28.766 -6.211 1 87.44 91 ASP B N 1
ATOM 3605 C CA . ASP B 1 91 ? -5.484 -27.953 -5.379 1 87.44 91 ASP B CA 1
ATOM 3606 C C . ASP B 1 91 ? -6.598 -27.328 -6.211 1 87.44 91 ASP B C 1
ATOM 3608 O O . ASP B 1 91 ? -6.395 -26.297 -6.855 1 87.44 91 ASP B O 1
ATOM 3612 N N . SER B 1 92 ? -7.676 -28.078 -6.066 1 93 92 SER B N 1
ATOM 3613 C CA . SER B 1 92 ? -8.781 -27.594 -6.891 1 93 92 SER B CA 1
ATOM 3614 C C . SER B 1 92 ? -10.125 -28.062 -6.336 1 93 92 SER B C 1
ATOM 3616 O O . SER B 1 92 ? -10.172 -28.906 -5.434 1 93 92 SER B O 1
ATOM 3618 N N . LEU B 1 93 ? -11.094 -27.469 -6.867 1 94.69 93 LEU B N 1
ATOM 3619 C CA . LEU B 1 93 ? -12.453 -27.891 -6.531 1 94.69 93 LEU B CA 1
ATOM 3620 C C . LEU B 1 93 ? -12.922 -29 -7.473 1 94.69 93 LEU B C 1
ATOM 3622 O O . LEU B 1 93 ? -12.742 -28.906 -8.688 1 94.69 93 LEU B O 1
ATOM 3626 N N . VAL B 1 94 ? -13.492 -30.031 -6.898 1 93.81 94 VAL B N 1
ATOM 3627 C CA . VAL B 1 94 ? -14.062 -31.125 -7.66 1 93.81 94 VAL B CA 1
ATOM 3628 C C . VAL B 1 94 ? -15.367 -31.578 -7.016 1 93.81 94 VAL B C 1
ATOM 3630 O O . VAL B 1 94 ? -15.633 -31.266 -5.852 1 93.81 94 VAL B O 1
ATOM 3633 N N . PRO B 1 95 ? -16.203 -32.25 -7.789 1 91.69 95 PRO B N 1
ATOM 3634 C CA . PRO B 1 95 ? -17.453 -32.75 -7.199 1 91.69 95 PRO B CA 1
ATOM 3635 C C . PRO B 1 95 ? -17.219 -33.688 -6.031 1 91.69 95 PRO B C 1
ATOM 3637 O O . PRO B 1 95 ? -16.281 -34.5 -6.07 1 91.69 95 PRO B O 1
ATOM 3640 N N . ILE B 1 96 ? -18.016 -33.562 -5.055 1 92.56 96 ILE B N 1
ATOM 3641 C CA . ILE B 1 96 ? -18 -34.5 -3.936 1 92.56 96 ILE B CA 1
ATOM 3642 C C . ILE B 1 96 ? -18.328 -35.906 -4.434 1 92.56 96 ILE B C 1
ATOM 3644 O O . ILE B 1 96 ? -19.281 -36.062 -5.203 1 92.56 96 ILE B O 1
ATOM 3648 N N . PRO B 1 97 ? -17.516 -36.844 -4 1 88.19 97 PRO B N 1
ATOM 3649 C CA . PRO B 1 97 ? -17.766 -38.188 -4.492 1 88.19 97 PRO B CA 1
ATOM 3650 C C . PRO B 1 97 ? -19.109 -38.75 -4 1 88.19 97 PRO B C 1
ATOM 3652 O O . PRO B 1 97 ? -19.562 -38.406 -2.906 1 88.19 97 PRO B O 1
ATOM 3655 N N . PRO B 1 98 ? -19.625 -39.594 -4.918 1 81.19 98 PRO B N 1
ATOM 3656 C CA . PRO B 1 98 ? -20.875 -40.25 -4.48 1 81.19 98 PRO B CA 1
ATOM 3657 C C . PRO B 1 98 ? -20.688 -41.062 -3.201 1 81.19 98 PRO B C 1
ATOM 3659 O O . PRO B 1 98 ? -19.641 -41.688 -3 1 81.19 98 PRO B O 1
ATOM 3662 N N . GLY B 1 99 ? -21.703 -41.156 -2.24 1 75.31 99 GLY B N 1
ATOM 3663 C CA . GLY B 1 99 ? -21.688 -41.938 -1.022 1 75.31 99 GLY B CA 1
ATOM 3664 C C . GLY B 1 99 ? -21.016 -41.25 0.144 1 75.31 99 GLY B C 1
ATOM 3665 O O . GLY B 1 99 ? -20.828 -41.844 1.205 1 75.31 99 GLY B O 1
ATOM 3666 N N . ALA B 1 100 ? -20.438 -40.125 -0.134 1 70.38 100 ALA B N 1
ATOM 3667 C CA . ALA B 1 100 ? -19.859 -39.406 0.984 1 70.38 100 ALA B CA 1
ATOM 3668 C C . ALA B 1 100 ? -20.891 -39.219 2.1 1 70.38 100 ALA B C 1
ATOM 3670 O O . ALA B 1 100 ? -22.078 -39.062 1.837 1 70.38 100 ALA B O 1
ATOM 3671 N N . PRO B 1 101 ? -20.359 -39.531 3.432 1 63.69 101 PRO B N 1
ATOM 3672 C CA . PRO B 1 101 ? -21.312 -39.375 4.539 1 63.69 101 PRO B CA 1
ATOM 3673 C C . PRO B 1 101 ? -21.922 -38 4.602 1 63.69 101 PRO B C 1
ATOM 3675 O O . PRO B 1 101 ? -21.281 -37 4.254 1 63.69 101 PRO B O 1
ATOM 3678 N N . GLY B 1 102 ? -23.172 -38 5.074 1 55.44 102 GLY B N 1
ATOM 3679 C CA . GLY B 1 102 ? -23.953 -36.812 5.312 1 55.44 102 GLY B CA 1
ATOM 3680 C C . GLY B 1 102 ? -24.703 -36.312 4.086 1 55.44 102 GLY B C 1
ATOM 3681 O O . GLY B 1 102 ? -24.547 -36.875 2.998 1 55.44 102 GLY B O 1
ATOM 3682 N N . ASP B 1 103 ? -25.844 -35.75 4.223 1 49 103 ASP B N 1
ATOM 3683 C CA . ASP B 1 103 ? -26.719 -35.188 3.203 1 49 103 ASP B CA 1
ATOM 3684 C C . ASP B 1 103 ? -25.953 -34.281 2.238 1 49 103 ASP B C 1
ATOM 3686 O O . ASP B 1 103 ? -26.266 -33.094 2.107 1 49 103 ASP B O 1
ATOM 3690 N N . ALA B 1 104 ? -24.719 -34.656 2.061 1 49.03 104 ALA B N 1
ATOM 3691 C CA . ALA B 1 104 ? -24.031 -33.656 1.282 1 49.03 104 ALA B CA 1
ATOM 3692 C C . ALA B 1 104 ? -24.609 -33.531 -0.121 1 49.03 104 ALA B C 1
ATOM 3694 O O . ALA B 1 104 ? -24.672 -34.531 -0.857 1 49.03 104 ALA B O 1
ATOM 3695 N N . PRO B 1 105 ? -25.656 -32.75 -0.356 1 50.62 105 PRO B N 1
ATOM 3696 C CA . PRO B 1 105 ? -26.062 -32.469 -1.734 1 50.62 105 PRO B CA 1
ATOM 3697 C C . PRO B 1 105 ? -24.891 -32.406 -2.703 1 50.62 105 PRO B C 1
ATOM 3699 O O . PRO B 1 105 ? -23.734 -32.375 -2.275 1 50.62 105 PRO B O 1
ATOM 3702 N N . ARG B 1 106 ? -25.297 -32.281 -4.156 1 63.12 106 ARG B N 1
ATOM 3703 C CA . ARG B 1 106 ? -24.594 -31.938 -5.379 1 63.12 106 ARG B CA 1
ATOM 3704 C C . ARG B 1 106 ? -23.688 -30.719 -5.152 1 63.12 106 ARG B C 1
ATOM 3706 O O . ARG B 1 106 ? -24.172 -29.609 -4.949 1 63.12 106 ARG B O 1
ATOM 3713 N N . GLY B 1 107 ? -22.438 -30.984 -4.461 1 86.12 107 GLY B N 1
ATOM 3714 C CA . GLY B 1 107 ? -21.562 -29.859 -4.203 1 86.12 107 GLY B CA 1
ATOM 3715 C C . GLY B 1 107 ? -20.109 -30.109 -4.551 1 86.12 107 GLY B C 1
ATOM 3716 O O . GLY B 1 107 ? -19.797 -31.109 -5.203 1 86.12 107 GLY B O 1
ATOM 3717 N N . LEU B 1 108 ? -19.297 -29.141 -4.328 1 93.38 108 LEU B N 1
ATOM 3718 C CA . LEU B 1 108 ? -17.875 -29.203 -4.613 1 93.38 108 LEU B CA 1
ATOM 3719 C C . LEU B 1 108 ? -17.062 -29.375 -3.328 1 93.38 108 LEU B C 1
ATOM 3721 O O . LEU B 1 108 ? -17.547 -29.047 -2.242 1 93.38 108 LEU B O 1
ATOM 3725 N N . CYS B 1 109 ? -15.961 -30.016 -3.404 1 95.31 109 CYS B N 1
ATOM 3726 C CA . CYS B 1 109 ? -14.984 -30.109 -2.322 1 95.31 109 CYS B CA 1
ATOM 3727 C C . CYS B 1 109 ? -13.609 -29.656 -2.795 1 95.31 109 CYS B C 1
ATOM 3729 O O . CYS B 1 109 ? -13.344 -29.609 -3.998 1 95.31 109 CYS B O 1
ATOM 3731 N N . PHE B 1 110 ? -12.82 -29.25 -1.814 1 96.81 110 PHE B N 1
ATOM 3732 C CA . PHE B 1 110 ? -11.422 -28.969 -2.074 1 96.81 110 PHE B CA 1
ATOM 3733 C C . PHE B 1 110 ? -10.586 -30.234 -2.068 1 96.81 110 PHE B C 1
ATOM 3735 O O . PHE B 1 110 ? -10.406 -30.859 -1.02 1 96.81 110 PHE B O 1
ATOM 3742 N N . ALA B 1 111 ? -10.047 -30.609 -3.172 1 96.19 111 ALA B N 1
ATOM 3743 C CA . ALA B 1 111 ? -9.32 -31.875 -3.316 1 96.19 111 ALA B CA 1
ATOM 3744 C C . ALA B 1 111 ? -7.816 -31.641 -3.326 1 96.19 111 ALA B C 1
ATOM 3746 O O . ALA B 1 111 ? -7.293 -30.922 -4.18 1 96.19 111 ALA B O 1
ATOM 3747 N N . SER B 1 112 ? -7.129 -32.25 -2.402 1 95.88 112 SER B N 1
ATOM 3748 C CA . SER B 1 112 ? -5.668 -32.25 -2.418 1 95.88 112 SER B CA 1
ATOM 3749 C C . SER B 1 112 ? -5.121 -33.531 -3.094 1 95.88 112 SER B C 1
ATOM 3751 O O . SER B 1 112 ? -5.805 -34.531 -3.16 1 95.88 112 SER B O 1
ATOM 3753 N N . ALA B 1 113 ? -3.959 -33.469 -3.557 1 96.31 113 ALA B N 1
ATOM 3754 C CA . ALA B 1 113 ? -3.334 -34.531 -4.344 1 96.31 113 ALA B CA 1
ATOM 3755 C C . ALA B 1 113 ? -2.93 -35.719 -3.457 1 96.31 113 ALA B C 1
ATOM 3757 O O . ALA B 1 113 ? -2.803 -35.562 -2.24 1 96.31 113 ALA B O 1
ATOM 3758 N N . PHE B 1 114 ? -2.803 -36.875 -4.066 1 95.56 114 PHE B N 1
ATOM 3759 C CA . PHE B 1 114 ? -2.07 -37.969 -3.457 1 95.56 114 PHE B CA 1
ATOM 3760 C C . PHE B 1 114 ? -0.566 -37.781 -3.584 1 95.56 114 PHE B C 1
ATOM 3762 O O . PHE B 1 114 ? -0.042 -37.656 -4.695 1 95.56 114 PHE B O 1
ATOM 3769 N N . VAL B 1 115 ? 0.14 -37.75 -2.482 1 95.69 115 VAL B N 1
ATOM 3770 C CA . VAL B 1 115 ? 1.561 -37.406 -2.52 1 95.69 115 VAL B CA 1
ATOM 3771 C C . VAL B 1 115 ? 2.393 -38.656 -2.271 1 95.69 115 VAL B C 1
ATOM 3773 O O . VAL B 1 115 ? 2.164 -39.375 -1.299 1 95.69 115 VAL B O 1
ATOM 3776 N N . ARG B 1 116 ? 3.332 -38.906 -3.129 1 94.75 116 ARG B N 1
ATOM 3777 C CA . ARG B 1 116 ? 4.27 -40 -2.982 1 94.75 116 ARG B CA 1
ATOM 3778 C C . ARG B 1 116 ? 5.711 -39.5 -3.002 1 94.75 116 ARG B C 1
ATOM 3780 O O . ARG B 1 116 ? 6.055 -38.625 -3.783 1 94.75 116 ARG B O 1
ATOM 3787 N N . THR B 1 117 ? 6.477 -40.094 -2.113 1 96.88 117 THR B N 1
ATOM 3788 C CA . THR B 1 117 ? 7.914 -39.844 -2.139 1 96.88 117 THR B CA 1
ATOM 3789 C C . THR B 1 117 ? 8.633 -40.938 -2.939 1 96.88 117 THR B C 1
ATOM 3791 O O . THR B 1 117 ? 8.359 -42.125 -2.768 1 96.88 117 THR B O 1
ATOM 3794 N N . MET B 1 118 ? 9.547 -40.562 -3.812 1 97.19 118 MET B N 1
ATOM 3795 C CA . MET B 1 118 ? 10.258 -41.531 -4.648 1 97.19 118 MET B CA 1
ATOM 3796 C C . MET B 1 118 ? 11.586 -40.938 -5.129 1 97.19 118 MET B C 1
ATOM 3798 O O . MET B 1 118 ? 11.836 -39.75 -4.98 1 97.19 118 MET B O 1
ATOM 3802 N N . GLU B 1 119 ? 12.344 -41.812 -5.672 1 97.88 119 GLU B N 1
ATOM 3803 C CA . GLU B 1 119 ? 13.609 -41.375 -6.246 1 97.88 119 GLU B CA 1
ATOM 3804 C C . GLU B 1 119 ? 13.383 -40.438 -7.441 1 97.88 119 GLU B C 1
ATOM 3806 O O . GLU B 1 119 ? 12.477 -40.688 -8.242 1 97.88 119 GLU B O 1
ATOM 3811 N N . PHE B 1 120 ? 14.258 -39.5 -7.613 1 98.56 120 PHE B N 1
ATOM 3812 C CA . PHE B 1 120 ? 14.055 -38.469 -8.617 1 98.56 120 PHE B CA 1
ATOM 3813 C C . PHE B 1 120 ? 13.906 -39.094 -10.008 1 98.56 120 PHE B C 1
ATOM 3815 O O . PHE B 1 120 ? 13.062 -38.656 -10.797 1 98.56 120 PHE B O 1
ATOM 3822 N N . GLN B 1 121 ? 14.766 -40.031 -10.375 1 97.75 121 GLN B N 1
ATOM 3823 C CA . GLN B 1 121 ? 14.703 -40.656 -11.695 1 97.75 121 GLN B CA 1
ATOM 3824 C C . GLN B 1 121 ? 13.328 -41.25 -11.953 1 97.75 121 GLN B C 1
ATOM 3826 O O . GLN B 1 121 ? 12.789 -41.125 -13.055 1 97.75 121 GLN B O 1
ATOM 3831 N N . GLU B 1 122 ? 12.828 -41.906 -10.969 1 97.31 122 GLU B N 1
ATOM 3832 C CA . GLU B 1 122 ? 11.484 -42.469 -11.078 1 97.31 122 GLU B CA 1
ATOM 3833 C C . GLU B 1 122 ? 10.438 -41.344 -11.219 1 97.31 122 GLU B C 1
ATOM 3835 O O . GLU B 1 122 ? 9.5 -41.469 -12 1 97.31 122 GLU B O 1
ATOM 3840 N N . ALA B 1 123 ? 10.578 -40.312 -10.445 1 97.81 123 ALA B N 1
ATOM 3841 C CA . ALA B 1 123 ? 9.656 -39.188 -10.508 1 97.81 123 ALA B CA 1
ATOM 3842 C C . ALA B 1 123 ? 9.617 -38.594 -11.914 1 97.81 123 ALA B C 1
ATOM 3844 O O . ALA B 1 123 ? 8.539 -38.344 -12.453 1 97.81 123 ALA B O 1
ATOM 3845 N N . LEU B 1 124 ? 10.82 -38.375 -12.445 1 97.69 124 LEU B N 1
ATOM 3846 C CA . LEU B 1 124 ? 10.914 -37.781 -13.781 1 97.69 124 LEU B CA 1
ATOM 3847 C C . LEU B 1 124 ? 10.227 -38.688 -14.812 1 97.69 124 LEU B C 1
ATOM 3849 O O . LEU B 1 124 ? 9.508 -38.188 -15.688 1 97.69 124 LEU B O 1
ATOM 3853 N N . ARG B 1 125 ? 10.414 -39.969 -14.711 1 96.38 125 ARG B N 1
ATOM 3854 C CA . ARG B 1 125 ? 9.797 -40.906 -15.617 1 96.38 125 ARG B CA 1
ATOM 3855 C C . ARG B 1 125 ? 8.273 -40.844 -15.531 1 96.38 125 ARG B C 1
ATOM 3857 O O . ARG B 1 125 ? 7.59 -40.844 -16.562 1 96.38 125 ARG B O 1
ATOM 3864 N N . ILE B 1 126 ? 7.762 -40.812 -14.367 1 95.75 126 ILE B N 1
ATOM 3865 C CA . ILE B 1 126 ? 6.316 -40.812 -14.172 1 95.75 126 ILE B CA 1
ATOM 3866 C C . ILE B 1 126 ? 5.734 -39.5 -14.672 1 95.75 126 ILE B C 1
ATOM 3868 O O . ILE B 1 126 ? 4.652 -39.469 -15.258 1 95.75 126 ILE B O 1
ATOM 3872 N N . ILE B 1 127 ? 6.398 -38.406 -14.477 1 97.06 127 ILE B N 1
ATOM 3873 C CA . ILE B 1 127 ? 5.949 -37.125 -14.961 1 97.06 127 ILE B CA 1
ATOM 3874 C C . ILE B 1 127 ? 5.828 -37.156 -16.484 1 97.06 127 ILE B C 1
ATOM 3876 O O . ILE B 1 127 ? 4.828 -36.688 -17.047 1 97.06 127 ILE B O 1
ATOM 3880 N N . TYR B 1 128 ? 6.789 -37.781 -17.172 1 96.5 128 TYR B N 1
ATOM 3881 C CA . TYR B 1 128 ? 6.75 -37.875 -18.625 1 96.5 128 TYR B CA 1
ATOM 3882 C C . TYR B 1 128 ? 5.598 -38.781 -19.062 1 96.5 128 TYR B C 1
ATOM 3884 O O . TYR B 1 128 ? 4.824 -38.406 -19.953 1 96.5 128 TYR B O 1
ATOM 3892 N N . SER B 1 129 ? 5.477 -39.875 -18.438 1 94.75 129 SER B N 1
ATOM 3893 C CA . SER B 1 129 ? 4.508 -40.844 -18.891 1 94.75 129 SER B CA 1
ATOM 3894 C C . SER B 1 129 ? 3.076 -40.375 -18.672 1 94.75 129 SER B C 1
ATOM 3896 O O . SER B 1 129 ? 2.176 -40.719 -19.438 1 94.75 129 SER B O 1
ATOM 3898 N N . THR B 1 130 ? 2.904 -39.594 -17.719 1 95.06 130 THR B N 1
ATOM 3899 C CA . THR B 1 130 ? 1.55 -39.156 -17.391 1 95.06 130 THR B CA 1
ATOM 3900 C C . THR B 1 130 ? 1.185 -37.875 -18.141 1 95.06 130 THR B C 1
ATOM 3902 O O . THR B 1 130 ? 0.089 -37.344 -17.969 1 95.06 130 THR B O 1
ATOM 3905 N N . GLY B 1 131 ? 2.08 -37.406 -18.953 1 94.38 131 GLY B N 1
ATOM 3906 C CA . GLY B 1 131 ? 1.794 -36.25 -19.797 1 94.38 131 GLY B CA 1
ATOM 3907 C C . GLY B 1 131 ? 0.814 -36.562 -20.906 1 94.38 131 GLY B C 1
ATOM 3908 O O . GLY B 1 131 ? 0.233 -35.656 -21.516 1 94.38 131 GLY B O 1
ATOM 3909 N N . SER B 1 132 ? 0.659 -37.781 -21.156 1 92.06 132 SER B N 1
ATOM 3910 C CA . SER B 1 132 ? -0.28 -38.219 -22.188 1 92.06 132 SER B CA 1
ATOM 3911 C C . SER B 1 132 ? -1.724 -38.031 -21.734 1 92.06 132 SER B C 1
ATOM 3913 O O . SER B 1 132 ? -2.074 -38.344 -20.594 1 92.06 132 SER B O 1
ATOM 3915 N N . PRO B 1 133 ? -2.543 -37.531 -22.656 1 90.25 133 PRO B N 1
ATOM 3916 C CA . PRO B 1 133 ? -3.953 -37.344 -22.297 1 90.25 133 PRO B CA 1
ATOM 3917 C C . PRO B 1 133 ? -4.648 -38.656 -21.938 1 90.25 133 PRO B C 1
ATOM 3919 O O . PRO B 1 133 ? -5.711 -38.656 -21.297 1 90.25 133 PRO B O 1
ATOM 3922 N N . SER B 1 134 ? -4.102 -39.75 -22.281 1 91.19 134 SER B N 1
ATOM 3923 C CA . SER B 1 134 ? -4.727 -41.031 -22.031 1 91.19 134 SER B CA 1
ATOM 3924 C C . SER B 1 134 ? -4.418 -41.531 -20.625 1 91.19 134 SER B C 1
ATOM 3926 O O . SER B 1 134 ? -5.059 -42.469 -20.125 1 91.19 134 SER B O 1
ATOM 3928 N N . SER B 1 135 ? -3.416 -40.969 -20.016 1 91.81 135 SER B N 1
ATOM 3929 C CA . SER B 1 135 ? -3.07 -41.375 -18.656 1 91.81 135 SER B CA 1
ATOM 3930 C C . SER B 1 135 ? -4.168 -41 -17.672 1 91.81 135 SER B C 1
ATOM 3932 O O . SER B 1 135 ? -4.664 -39.875 -17.688 1 91.81 135 SER B O 1
ATOM 3934 N N . PRO B 1 136 ? -4.543 -41.906 -16.812 1 92.06 136 PRO B N 1
ATOM 3935 C CA . PRO B 1 136 ? -5.586 -41.625 -15.828 1 92.06 136 PRO B CA 1
ATOM 3936 C C . PRO B 1 136 ? -5.082 -40.781 -14.664 1 92.06 136 PRO B C 1
ATOM 3938 O O . PRO B 1 136 ? -5.875 -40.312 -13.836 1 92.06 136 PRO B O 1
ATOM 3941 N N . VAL B 1 137 ? -3.805 -40.625 -14.594 1 93.94 137 VAL B N 1
ATOM 3942 C CA . VAL B 1 137 ? -3.197 -39.844 -13.516 1 93.94 137 VAL B CA 1
ATOM 3943 C C . VAL B 1 137 ? -2.205 -38.844 -14.102 1 93.94 137 VAL B C 1
ATOM 3945 O O . VAL B 1 137 ? -1.693 -39.031 -15.203 1 93.94 137 VAL B O 1
ATOM 3948 N N . VAL B 1 138 ? -2.031 -37.781 -13.445 1 96.19 138 VAL B N 1
ATOM 3949 C CA . VAL B 1 138 ? -1.046 -36.75 -13.797 1 96.19 138 VAL B CA 1
ATOM 3950 C C . VAL B 1 138 ? -0.095 -36.531 -12.625 1 96.19 138 VAL B C 1
ATOM 3952 O O . VAL B 1 138 ? -0.534 -36.281 -11.5 1 96.19 138 VAL B O 1
ATOM 3955 N N . ALA B 1 139 ? 1.188 -36.656 -12.867 1 96.5 139 ALA B N 1
ATOM 3956 C CA . ALA B 1 139 ? 2.219 -36.438 -11.852 1 96.5 139 ALA B CA 1
ATOM 3957 C C . ALA B 1 139 ? 2.793 -35.031 -11.938 1 96.5 139 ALA B C 1
ATOM 3959 O O . ALA B 1 139 ? 3.062 -34.531 -13.031 1 96.5 139 ALA B O 1
ATOM 3960 N N . TYR B 1 140 ? 2.93 -34.406 -10.852 1 97.75 140 TYR B N 1
ATOM 3961 C CA . TYR B 1 140 ? 3.455 -33.031 -10.734 1 97.75 140 TYR B CA 1
ATOM 3962 C C . TYR B 1 140 ? 4.316 -32.906 -9.484 1 97.75 140 TYR B C 1
ATOM 3964 O O . TYR B 1 140 ? 3.818 -33.031 -8.359 1 97.75 140 TYR B O 1
ATOM 3972 N N . ALA B 1 141 ? 5.645 -32.688 -9.641 1 97.94 141 ALA B N 1
ATOM 3973 C CA . ALA B 1 141 ? 6.484 -32.344 -8.492 1 97.94 141 ALA B CA 1
ATOM 3974 C C . ALA B 1 141 ? 6.281 -30.906 -8.07 1 97.94 141 ALA B C 1
ATOM 3976 O O . ALA B 1 141 ? 6.91 -30 -8.625 1 97.94 141 ALA B O 1
ATOM 3977 N N . GLN B 1 142 ? 5.434 -30.688 -7.074 1 95.81 142 GLN B N 1
ATOM 3978 C CA . GLN B 1 142 ? 5.004 -29.344 -6.738 1 95.81 142 GLN B CA 1
ATOM 3979 C C . GLN B 1 142 ? 4.887 -29.156 -5.227 1 95.81 142 GLN B C 1
ATOM 3981 O O . GLN B 1 142 ? 3.996 -28.453 -4.746 1 95.81 142 GLN B O 1
ATOM 3986 N N . GLN B 1 143 ? 5.73 -29.875 -4.48 1 95.19 143 GLN B N 1
ATOM 3987 C CA . GLN B 1 143 ? 5.754 -29.656 -3.035 1 95.19 143 GLN B CA 1
ATOM 3988 C C . GLN B 1 143 ? 6.066 -28.203 -2.695 1 95.19 143 GLN B C 1
ATOM 3990 O O . GLN B 1 143 ? 7.023 -27.641 -3.225 1 95.19 143 GLN B O 1
ATOM 3995 N N . GLN B 1 144 ? 5.188 -27.625 -1.854 1 92.75 144 GLN B N 1
ATOM 3996 C CA . GLN B 1 144 ? 5.312 -26.203 -1.564 1 92.75 144 GLN B CA 1
ATOM 3997 C C . GLN B 1 144 ? 5.723 -25.969 -0.113 1 92.75 144 GLN B C 1
ATOM 3999 O O . GLN B 1 144 ? 4.938 -25.453 0.685 1 92.75 144 GLN B O 1
ATOM 4004 N N . ASN B 1 145 ? 6.77 -26.219 0.328 1 95 145 ASN B N 1
ATOM 4005 C CA . ASN B 1 145 ? 7.277 -26.047 1.685 1 95 145 ASN B CA 1
ATOM 4006 C C . ASN B 1 145 ? 8.805 -26.016 1.717 1 95 145 ASN B C 1
ATOM 4008 O O . ASN B 1 145 ? 9.422 -26.781 2.459 1 95 145 ASN B O 1
ATOM 4012 N N . ASP B 1 146 ? 9.305 -25.25 0.802 1 98.38 146 ASP B N 1
ATOM 4013 C CA . ASP B 1 146 ? 10.75 -25.078 0.704 1 98.38 146 ASP B CA 1
ATOM 4014 C C . ASP B 1 146 ? 11.414 -26.328 0.139 1 98.38 146 ASP B C 1
ATOM 4016 O O . ASP B 1 146 ? 12.492 -26.719 0.589 1 98.38 146 ASP B O 1
ATOM 4020 N N . CYS B 1 147 ? 10.852 -26.953 -0.802 1 98.44 147 CYS B N 1
ATOM 4021 C CA . CYS B 1 147 ? 11.281 -28.25 -1.299 1 98.44 147 CYS B CA 1
ATOM 4022 C C . CYS B 1 147 ? 12.625 -28.141 -2.012 1 98.44 147 CYS B C 1
ATOM 4024 O O . CYS B 1 147 ? 13.367 -29.125 -2.088 1 98.44 147 CYS B O 1
ATOM 4026 N N . PHE B 1 148 ? 12.969 -27 -2.564 1 98.69 148 PHE B N 1
ATOM 4027 C CA . PHE B 1 148 ? 14.25 -26.906 -3.254 1 98.69 148 PHE B CA 1
ATOM 4028 C C . PHE B 1 148 ? 15.406 -27.203 -2.305 1 98.69 148 PHE B C 1
ATOM 4030 O O . PHE B 1 148 ? 16.297 -28 -2.633 1 98.69 148 PHE B O 1
ATOM 4037 N N . ARG B 1 149 ? 15.336 -26.578 -1.188 1 98.25 149 ARG B N 1
ATOM 4038 C CA . ARG B 1 149 ? 16.406 -26.797 -0.212 1 98.25 149 ARG B CA 1
ATOM 4039 C C . ARG B 1 149 ? 16.297 -28.172 0.437 1 98.25 149 ARG B C 1
ATOM 4041 O O . ARG B 1 149 ? 17.297 -28.781 0.775 1 98.25 149 ARG B O 1
ATOM 4048 N N . ALA B 1 150 ? 15.086 -28.703 0.523 1 98.19 150 ALA B N 1
ATOM 4049 C CA . ALA B 1 150 ? 14.867 -29.953 1.243 1 98.19 150 ALA B CA 1
ATOM 4050 C C . ALA B 1 150 ? 15.102 -31.156 0.338 1 98.19 150 ALA B C 1
ATOM 4052 O O . ALA B 1 150 ? 15.633 -32.188 0.782 1 98.19 150 ALA B O 1
ATOM 4053 N N . GLU B 1 151 ? 14.758 -31.016 -0.953 1 98.44 151 GLU B N 1
ATOM 4054 C CA . GLU B 1 151 ? 14.727 -32.219 -1.804 1 98.44 151 GLU B CA 1
ATOM 4055 C C . GLU B 1 151 ? 15.68 -32.062 -2.984 1 98.44 151 GLU B C 1
ATOM 4057 O O . GLU B 1 151 ? 16.094 -33.062 -3.58 1 98.44 151 GLU B O 1
ATOM 4062 N N . TYR B 1 152 ? 16.047 -30.844 -3.318 1 98.62 152 TYR B N 1
ATOM 4063 C CA . TYR B 1 152 ? 16.781 -30.625 -4.559 1 98.62 152 TYR B CA 1
ATOM 4064 C C . TYR B 1 152 ? 18.078 -29.859 -4.301 1 98.62 152 TYR B C 1
ATOM 4066 O O . TYR B 1 152 ? 18.578 -29.156 -5.184 1 98.62 152 TYR B O 1
ATOM 4074 N N . SER B 1 153 ? 18.625 -29.906 -3.189 1 97.81 153 SER B N 1
ATOM 4075 C CA . SER B 1 153 ? 19.766 -29.094 -2.793 1 97.81 153 SER B CA 1
ATOM 4076 C C . SER B 1 153 ? 20.984 -29.391 -3.652 1 97.81 153 SER B C 1
ATOM 4078 O O . SER B 1 153 ? 21.891 -28.562 -3.781 1 97.81 153 SER B O 1
ATOM 4080 N N . ALA B 1 154 ? 21.047 -30.594 -4.285 1 98.25 154 ALA B N 1
ATOM 4081 C CA . ALA B 1 154 ? 22.156 -30.969 -5.16 1 98.25 154 ALA B CA 1
ATOM 4082 C C . ALA B 1 154 ? 22.234 -30.047 -6.371 1 98.25 154 ALA B C 1
ATOM 4084 O O . ALA B 1 154 ? 23.281 -29.969 -7.023 1 98.25 154 ALA B O 1
ATOM 4085 N N . LEU B 1 155 ? 21.156 -29.297 -6.672 1 98.69 155 LEU B N 1
ATOM 4086 C CA . LEU B 1 155 ? 21.109 -28.406 -7.824 1 98.69 155 LEU B CA 1
ATOM 4087 C C . LEU B 1 155 ? 21.422 -26.969 -7.414 1 98.69 155 LEU B C 1
ATOM 4089 O O . LEU B 1 155 ? 21.297 -26.047 -8.219 1 98.69 155 LEU B O 1
ATOM 4093 N N . SER B 1 156 ? 21.828 -26.734 -6.23 1 98.44 156 SER B N 1
ATOM 4094 C CA . SER B 1 156 ? 21.953 -25.406 -5.652 1 98.44 156 SER B CA 1
ATOM 4095 C C . SER B 1 156 ? 22.969 -24.562 -6.418 1 98.44 156 SER B C 1
ATOM 4097 O O . SER B 1 156 ? 22.844 -23.328 -6.469 1 98.44 156 SER B O 1
ATOM 4099 N N . ALA B 1 157 ? 23.938 -25.172 -7.055 1 98.25 157 ALA B N 1
ATOM 4100 C CA . ALA B 1 157 ? 24.969 -24.453 -7.773 1 98.25 157 ALA B CA 1
ATOM 4101 C C . ALA B 1 157 ? 24.469 -23.969 -9.133 1 98.25 157 ALA B C 1
ATOM 4103 O O . ALA B 1 157 ? 25.109 -23.125 -9.766 1 98.25 157 ALA B O 1
ATOM 4104 N N . ASP B 1 158 ? 23.312 -24.453 -9.555 1 98.81 158 ASP B N 1
ATOM 4105 C CA . ASP B 1 158 ? 22.828 -24.172 -10.898 1 98.81 158 ASP B CA 1
ATOM 4106 C C . ASP B 1 158 ? 22.047 -22.859 -10.938 1 98.81 158 ASP B C 1
ATOM 4108 O O . ASP B 1 158 ? 21.781 -22.312 -12.008 1 98.81 158 ASP B O 1
ATOM 4112 N N . VAL B 1 159 ? 21.594 -22.375 -9.742 1 98.69 159 VAL B N 1
ATOM 4113 C CA . VAL B 1 159 ? 20.781 -21.172 -9.648 1 98.69 159 VAL B CA 1
ATOM 4114 C C . VAL B 1 159 ? 21.219 -20.344 -8.43 1 98.69 159 VAL B C 1
ATOM 4116 O O . VAL B 1 159 ? 21.969 -20.844 -7.586 1 98.69 159 VAL B O 1
ATOM 4119 N N . GLU B 1 160 ? 20.75 -19.109 -8.367 1 98.12 160 GLU B N 1
ATOM 4120 C CA . GLU B 1 160 ? 20.984 -18.297 -7.172 1 98.12 160 GLU B CA 1
ATOM 4121 C C . GLU B 1 160 ? 20.078 -18.75 -6.027 1 98.12 160 GLU B C 1
ATOM 4123 O O . GLU B 1 160 ? 18.922 -19.094 -6.246 1 98.12 160 GLU B O 1
ATOM 4128 N N . PRO B 1 161 ? 20.609 -18.781 -4.867 1 98.25 161 PRO B N 1
ATOM 4129 C CA . PRO B 1 161 ? 19.797 -19.172 -3.717 1 98.25 161 PRO B CA 1
ATOM 4130 C C . PRO B 1 161 ? 18.688 -18.172 -3.395 1 98.25 161 PRO B C 1
ATOM 4132 O O . PRO B 1 161 ? 17.781 -18.469 -2.627 1 98.25 161 PRO B O 1
ATOM 4135 N N . HIS B 1 162 ? 18.875 -16.969 -3.848 1 98.56 162 HIS B N 1
ATOM 4136 C CA . HIS B 1 162 ? 17.891 -15.891 -3.779 1 98.56 162 HIS B CA 1
ATOM 4137 C C . HIS B 1 162 ? 18.062 -14.914 -4.938 1 98.56 162 HIS B C 1
ATOM 4139 O O . HIS B 1 162 ? 18.953 -15.086 -5.773 1 98.56 162 HIS B O 1
ATOM 4145 N N . ILE B 1 163 ? 17.188 -13.961 -5.066 1 98.75 163 ILE B N 1
ATOM 4146 C CA . ILE B 1 163 ? 17.297 -12.922 -6.082 1 98.75 163 ILE B CA 1
ATOM 4147 C C . ILE B 1 163 ? 17.859 -11.648 -5.457 1 98.75 163 ILE B C 1
ATOM 4149 O O . ILE B 1 163 ? 17.156 -10.914 -4.77 1 98.75 163 ILE B O 1
ATOM 4153 N N . PRO B 1 164 ? 19.078 -11.289 -5.699 1 98.31 164 PRO B N 1
ATOM 4154 C CA . PRO B 1 164 ? 19.812 -10.289 -4.914 1 98.31 164 PRO B CA 1
ATOM 4155 C C . PRO B 1 164 ? 19.094 -8.938 -4.871 1 98.31 164 PRO B C 1
ATOM 4157 O O . PRO B 1 164 ? 18.953 -8.352 -3.799 1 98.31 164 PRO B O 1
ATOM 4160 N N . TRP B 1 165 ? 18.719 -8.359 -6.031 1 98.31 165 TRP B N 1
ATOM 4161 C CA . TRP B 1 165 ? 18.078 -7.047 -6.047 1 98.31 165 TRP B CA 1
ATOM 4162 C C . TRP B 1 165 ? 16.734 -7.082 -5.324 1 98.31 165 TRP B C 1
ATOM 4164 O O . TRP B 1 165 ? 16.328 -6.094 -4.711 1 98.31 165 TRP B O 1
ATOM 4174 N N . ALA B 1 166 ? 15.992 -8.18 -5.371 1 98.81 166 ALA B N 1
ATOM 4175 C CA . ALA B 1 166 ? 14.742 -8.32 -4.625 1 98.81 166 ALA B CA 1
ATOM 4176 C C . ALA B 1 166 ? 15.016 -8.445 -3.127 1 98.81 166 ALA B C 1
ATOM 4178 O O . ALA B 1 166 ? 14.32 -7.844 -2.311 1 98.81 166 ALA B O 1
ATOM 4179 N N . THR B 1 167 ? 16 -9.258 -2.82 1 98.81 167 THR B N 1
ATOM 4180 C CA . THR B 1 167 ? 16.391 -9.438 -1.427 1 98.81 167 THR B CA 1
ATOM 4181 C C . THR B 1 167 ? 16.766 -8.109 -0.789 1 98.81 167 THR B C 1
ATOM 4183 O O . THR B 1 167 ? 16.359 -7.809 0.333 1 98.81 167 THR B O 1
ATOM 4186 N N . GLU B 1 168 ? 17.547 -7.348 -1.479 1 98.56 168 GLU B N 1
ATOM 4187 C CA . GLU B 1 168 ? 17.922 -6.031 -0.978 1 98.56 168 GLU B CA 1
ATOM 4188 C C . GLU B 1 168 ? 16.703 -5.125 -0.829 1 98.56 168 GLU B C 1
ATOM 4190 O O . GLU B 1 168 ? 16.562 -4.418 0.172 1 98.56 168 GLU B O 1
ATOM 4195 N N . ALA B 1 169 ? 15.844 -5.125 -1.751 1 98.69 169 ALA B N 1
ATOM 4196 C CA . ALA B 1 169 ? 14.641 -4.301 -1.74 1 98.69 169 ALA B CA 1
ATOM 4197 C C . ALA B 1 169 ? 13.727 -4.688 -0.584 1 98.69 169 ALA B C 1
ATOM 4199 O O . ALA B 1 169 ? 13.25 -3.822 0.154 1 98.69 169 ALA B O 1
ATOM 4200 N N . LEU B 1 170 ? 13.539 -5.969 -0.413 1 98.56 170 LEU B N 1
ATOM 4201 C CA . LEU B 1 170 ? 12.547 -6.473 0.538 1 98.56 170 LEU B CA 1
ATOM 4202 C C . LEU B 1 170 ? 13.141 -6.559 1.94 1 98.56 170 LEU B C 1
ATOM 4204 O O . LEU B 1 170 ? 12.406 -6.656 2.924 1 98.56 170 LEU B O 1
ATOM 4208 N N . GLY B 1 171 ? 14.477 -6.566 2.021 1 97.81 171 GLY B N 1
ATOM 4209 C CA . GLY B 1 171 ? 15.164 -6.508 3.301 1 97.81 171 GLY B CA 1
ATOM 4210 C C . GLY B 1 171 ? 15.203 -7.844 4.023 1 97.81 171 GLY B C 1
ATOM 4211 O O . GLY B 1 171 ? 15.352 -7.891 5.242 1 97.81 171 GLY B O 1
ATOM 4212 N N . CYS B 1 172 ? 14.992 -8.922 3.297 1 98 172 CYS B N 1
ATOM 4213 C CA . CYS B 1 172 ? 15.008 -10.25 3.896 1 98 172 CYS B CA 1
ATOM 4214 C C . CYS B 1 172 ? 15.336 -11.312 2.857 1 98 172 CYS B C 1
ATOM 4216 O O . CYS B 1 172 ? 15.32 -11.039 1.655 1 98 172 CYS B O 1
ATOM 4218 N N . LEU B 1 173 ? 15.672 -12.469 3.314 1 98.62 173 LEU B N 1
ATOM 4219 C CA . LEU B 1 173 ? 15.891 -13.625 2.457 1 98.62 173 LEU B CA 1
ATOM 4220 C C . LEU B 1 173 ? 14.586 -14.375 2.217 1 98.62 173 LEU B C 1
ATOM 4222 O O . LEU B 1 173 ? 13.617 -14.211 2.971 1 98.62 173 LEU B O 1
ATOM 4226 N N . PRO B 1 174 ? 14.492 -15.188 1.132 1 98.69 174 PRO B N 1
ATOM 4227 C CA . PRO B 1 174 ? 13.273 -15.969 0.918 1 98.69 174 PRO B CA 1
ATOM 4228 C C . PRO B 1 174 ? 12.984 -16.938 2.059 1 98.69 174 PRO B C 1
ATOM 4230 O O . PRO B 1 174 ? 13.898 -17.609 2.545 1 98.69 174 PRO B O 1
ATOM 4233 N N . GLU B 1 175 ? 11.742 -16.938 2.426 1 98.5 175 GLU B N 1
ATOM 4234 C CA . GLU B 1 175 ? 11.281 -17.891 3.436 1 98.5 175 GLU B CA 1
ATOM 4235 C C . GLU B 1 175 ? 11.266 -19.312 2.889 1 98.5 175 GLU B C 1
ATOM 4237 O O . GLU B 1 175 ? 11.562 -20.266 3.613 1 98.5 175 GLU B O 1
ATOM 4242 N N . ALA B 1 176 ? 10.93 -19.406 1.669 1 98.69 176 ALA B N 1
ATOM 4243 C CA . ALA B 1 176 ? 10.883 -20.703 1.008 1 98.69 176 ALA B CA 1
ATOM 4244 C C . ALA B 1 176 ? 11.297 -20.594 -0.457 1 98.69 176 ALA B C 1
ATOM 4246 O O . ALA B 1 176 ? 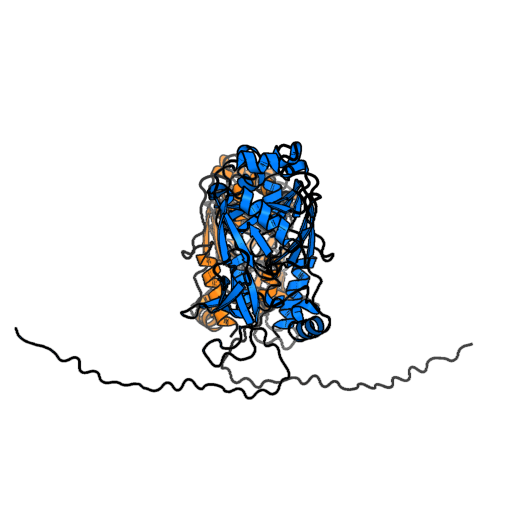11.055 -19.562 -1.097 1 98.69 176 ALA B O 1
ATOM 4247 N N . VAL B 1 177 ? 11.945 -21.562 -0.917 1 98.88 177 VAL B N 1
ATOM 4248 C CA . VAL B 1 177 ? 12.289 -21.75 -2.324 1 98.88 177 VAL B CA 1
ATOM 4249 C C . VAL B 1 177 ? 11.75 -23.094 -2.814 1 98.88 177 VAL B C 1
ATOM 4251 O O . VAL B 1 177 ? 12.016 -24.141 -2.207 1 98.88 177 VAL B O 1
ATOM 4254 N N . ASN B 1 178 ? 10.961 -23.047 -3.889 1 98.75 178 ASN B N 1
ATOM 4255 C CA . ASN B 1 178 ? 10.328 -24.266 -4.367 1 98.75 178 ASN B CA 1
ATOM 4256 C C . ASN B 1 178 ? 10.648 -24.531 -5.836 1 98.75 178 ASN B C 1
ATOM 4258 O O . ASN B 1 178 ? 10.773 -23.594 -6.629 1 98.75 178 ASN B O 1
ATOM 4262 N N . LEU B 1 179 ? 10.789 -25.766 -6.094 1 98.69 179 LEU B N 1
ATOM 4263 C CA . LEU B 1 179 ? 10.977 -26.25 -7.461 1 98.69 179 LEU B CA 1
ATOM 4264 C C . LEU B 1 179 ? 9.711 -26.906 -7.977 1 98.69 179 LEU B C 1
ATOM 4266 O O . LEU B 1 179 ? 9.047 -27.656 -7.246 1 98.69 179 LEU B O 1
ATOM 4270 N N . TRP B 1 180 ? 9.406 -26.641 -9.227 1 98.44 180 TRP B N 1
ATOM 4271 C CA . TRP B 1 180 ? 8.227 -27.172 -9.891 1 98.44 180 TRP B CA 1
ATOM 4272 C C . TRP B 1 180 ? 8.609 -27.938 -11.148 1 98.44 180 TRP B C 1
ATOM 4274 O O . TRP B 1 180 ? 9.234 -27.391 -12.062 1 98.44 180 TRP B O 1
ATOM 4284 N N . ILE B 1 181 ? 8.281 -29.172 -11.25 1 98.5 181 ILE B N 1
ATOM 4285 C CA . ILE B 1 181 ? 8.508 -29.984 -12.445 1 98.5 181 ILE B CA 1
ATOM 4286 C C . ILE B 1 181 ? 7.203 -30.656 -12.867 1 98.5 181 ILE B C 1
ATOM 4288 O O . ILE B 1 181 ? 6.664 -31.484 -12.133 1 98.5 181 ILE B O 1
ATOM 4292 N N . GLY B 1 182 ? 6.688 -30.25 -13.961 1 98.19 182 GLY B N 1
ATOM 4293 C CA . GLY B 1 182 ? 5.43 -30.797 -14.438 1 98.19 182 GLY B CA 1
ATOM 4294 C C . GLY B 1 182 ? 5.391 -30.984 -15.945 1 98.19 182 GLY B C 1
ATOM 4295 O O . GLY B 1 182 ? 6.363 -30.688 -16.641 1 98.19 182 GLY B O 1
ATOM 4296 N N . ASN B 1 183 ? 4.34 -31.672 -16.469 1 97.75 183 ASN B N 1
ATOM 4297 C CA . ASN B 1 183 ? 4.086 -31.844 -17.891 1 97.75 183 ASN B CA 1
ATOM 4298 C C . ASN B 1 183 ? 2.967 -30.922 -18.375 1 97.75 183 ASN B C 1
ATOM 4300 O O . ASN B 1 183 ? 2.57 -29.984 -17.672 1 97.75 183 ASN B O 1
ATOM 4304 N N . GLY B 1 184 ? 2.539 -31.078 -19.562 1 97.12 184 GLY B N 1
ATOM 4305 C CA . GLY B 1 184 ? 1.6 -30.156 -20.188 1 97.12 184 GLY B CA 1
ATOM 4306 C C . GLY B 1 184 ? 0.234 -30.156 -19.516 1 97.12 184 GLY B C 1
ATOM 4307 O O . GLY B 1 184 ? -0.581 -29.266 -19.766 1 97.12 184 GLY B O 1
ATOM 4308 N N . ARG B 1 185 ? -0.049 -31.094 -18.672 1 96.75 185 ARG B N 1
ATOM 4309 C CA . ARG B 1 185 ? -1.354 -31.25 -18.047 1 96.75 185 ARG B CA 1
ATOM 4310 C C . ARG B 1 185 ? -1.356 -30.609 -16.656 1 96.75 185 ARG B C 1
ATOM 4312 O O . ARG B 1 185 ? -2.404 -30.531 -16 1 96.75 185 ARG B O 1
ATOM 4319 N N . SER B 1 186 ? -0.183 -30.156 -16.156 1 96.69 186 SER B N 1
ATOM 4320 C CA . SER B 1 186 ? -0.063 -29.562 -14.82 1 96.69 186 SER B CA 1
ATOM 4321 C C . SER B 1 186 ? -0.687 -28.172 -14.773 1 96.69 186 SER B C 1
ATOM 4323 O O . SER B 1 186 ? -0.34 -27.297 -15.57 1 96.69 186 SER B O 1
ATOM 4325 N N . GLU B 1 187 ? -1.57 -28.031 -13.867 1 95.25 187 GLU B N 1
ATOM 4326 C CA . GLU B 1 187 ? -2.307 -26.781 -13.711 1 95.25 187 GLU B CA 1
ATOM 4327 C C . GLU B 1 187 ? -2.598 -26.484 -12.242 1 95.25 187 GLU B C 1
ATOM 4329 O O . GLU B 1 187 ? -2.73 -27.406 -11.438 1 95.25 187 GLU B O 1
ATOM 4334 N N . THR B 1 188 ? -2.619 -25.234 -11.883 1 95.19 188 THR B N 1
ATOM 4335 C CA . THR B 1 188 ? -3.047 -24.812 -10.555 1 95.19 188 THR B CA 1
ATOM 4336 C C . THR B 1 188 ? -4.207 -23.828 -10.648 1 95.19 188 THR B C 1
ATOM 4338 O O . THR B 1 188 ? -4.121 -22.828 -11.375 1 95.19 188 THR B O 1
ATOM 4341 N N . SER B 1 189 ? -5.301 -24.125 -9.922 1 96.12 189 SER B N 1
ATOM 4342 C CA . SER B 1 189 ? -6.508 -23.312 -9.953 1 96.12 189 SER B CA 1
ATOM 4343 C C . SER B 1 189 ? -6.277 -21.969 -9.273 1 96.12 189 SER B C 1
ATOM 4345 O O . SER B 1 189 ? -5.25 -21.766 -8.617 1 96.12 189 SER B O 1
ATOM 4347 N N . PHE B 1 190 ? -7.215 -21.031 -9.484 1 97.5 190 PHE B N 1
ATOM 4348 C CA . PHE B 1 190 ? -7.09 -19.703 -8.914 1 97.5 190 PHE B CA 1
ATOM 4349 C C . PHE B 1 190 ? -6.852 -19.766 -7.41 1 97.5 190 PHE B C 1
ATOM 4351 O O . PHE B 1 190 ? -7.547 -20.5 -6.699 1 97.5 190 PHE B O 1
ATOM 4358 N N . HIS B 1 191 ? -5.902 -19.031 -6.938 1 97.12 191 HIS B N 1
ATOM 4359 C CA . HIS B 1 191 ? -5.59 -18.875 -5.523 1 97.12 191 HIS B CA 1
ATOM 4360 C C . HIS B 1 191 ? -4.707 -17.656 -5.289 1 97.12 191 HIS B C 1
ATOM 4362 O O . HIS B 1 191 ? -4.359 -16.938 -6.238 1 97.12 191 HIS B O 1
ATOM 4368 N N . LYS B 1 192 ? -4.48 -17.312 -4.086 1 97.06 192 LYS B N 1
ATOM 4369 C CA . LYS B 1 192 ? -3.551 -16.234 -3.727 1 97.06 192 LYS B CA 1
ATOM 4370 C C . LYS B 1 192 ? -2.512 -16.719 -2.723 1 97.06 192 LYS B C 1
ATOM 4372 O O . LYS B 1 192 ? -2.744 -17.703 -2.004 1 97.06 192 LYS B O 1
ATOM 4377 N N . ASP B 1 193 ? -1.406 -16.125 -2.752 1 96 193 ASP B N 1
ATOM 4378 C CA . ASP B 1 193 ? -0.344 -16.438 -1.796 1 96 193 ASP B CA 1
ATOM 4379 C C . ASP B 1 193 ? -0.066 -15.234 -0.891 1 96 193 ASP B C 1
ATOM 4381 O O . ASP B 1 193 ? -0.32 -14.086 -1.272 1 96 193 ASP B O 1
ATOM 4385 N N . HIS B 1 194 ? 0.503 -15.523 0.293 1 96.88 194 HIS B N 1
ATOM 4386 C CA . HIS B 1 194 ? 0.879 -14.484 1.25 1 96.88 194 HIS B CA 1
ATOM 4387 C C . HIS B 1 194 ? 2.377 -14.203 1.197 1 96.88 194 HIS B C 1
ATOM 4389 O O . HIS B 1 194 ? 3.031 -14.102 2.238 1 96.88 194 HIS B O 1
ATOM 4395 N N . TYR B 1 195 ? 2.914 -14.133 -0.05 1 98.38 195 TYR B N 1
ATOM 4396 C CA . TYR B 1 195 ? 4.336 -13.898 -0.266 1 98.38 195 TYR B CA 1
ATOM 4397 C C . TYR B 1 195 ? 4.559 -12.93 -1.421 1 98.38 195 TYR B C 1
ATOM 4399 O O . TYR B 1 195 ? 3.752 -12.867 -2.352 1 98.38 195 TYR B O 1
ATOM 4407 N N . GLU B 1 196 ? 5.602 -12.156 -1.276 1 98.81 196 GLU B N 1
ATOM 4408 C CA . GLU B 1 196 ? 6.191 -11.602 -2.49 1 98.81 196 GLU B CA 1
ATOM 4409 C C . GLU B 1 196 ? 6.91 -12.68 -3.297 1 98.81 196 GLU B C 1
ATOM 4411 O O . GLU B 1 196 ? 7.91 -13.242 -2.842 1 98.81 196 GLU B O 1
ATOM 4416 N N . ASN B 1 197 ? 6.348 -12.961 -4.488 1 98.88 197 ASN B N 1
ATOM 4417 C CA . ASN B 1 197 ? 6.777 -14.141 -5.23 1 98.88 197 ASN B CA 1
ATOM 4418 C C . ASN B 1 197 ? 7.602 -13.758 -6.457 1 98.88 197 ASN B C 1
ATOM 4420 O O . ASN B 1 197 ? 7.137 -12.992 -7.305 1 98.88 197 ASN B O 1
ATOM 4424 N N . LEU B 1 198 ? 8.836 -14.203 -6.531 1 98.94 198 LEU B N 1
ATOM 4425 C CA . LEU B 1 198 ? 9.625 -14.148 -7.758 1 98.94 198 LEU B CA 1
ATOM 4426 C C . LEU B 1 198 ? 9.703 -15.531 -8.406 1 98.94 198 LEU B C 1
ATOM 4428 O O . LEU B 1 198 ? 10.43 -16.406 -7.938 1 98.94 198 LEU B O 1
ATOM 4432 N N . TYR B 1 199 ? 8.969 -15.648 -9.492 1 98.88 199 TYR B N 1
ATOM 4433 C CA . TYR B 1 199 ? 8.766 -16.922 -10.164 1 98.88 199 TYR B CA 1
ATOM 4434 C C . TYR B 1 199 ? 9.586 -17 -11.445 1 98.88 199 TYR B C 1
ATOM 4436 O O . TYR B 1 199 ? 9.367 -16.234 -12.383 1 98.88 199 TYR B O 1
ATOM 4444 N N . VAL B 1 200 ? 10.469 -17.969 -11.516 1 98.88 200 VAL B N 1
ATOM 4445 C CA . VAL B 1 200 ? 11.383 -18.094 -12.648 1 98.88 200 VAL B CA 1
ATOM 4446 C C . VAL B 1 200 ? 11.078 -19.375 -13.414 1 98.88 200 VAL B C 1
ATOM 4448 O O . VAL B 1 200 ? 11.094 -20.469 -12.844 1 98.88 200 VAL B O 1
ATOM 4451 N N . VAL B 1 201 ? 10.875 -19.219 -14.672 1 98.88 201 VAL B N 1
ATOM 4452 C CA . VAL B 1 201 ? 10.797 -20.391 -15.523 1 98.88 201 VAL B CA 1
ATOM 4453 C C . VAL B 1 201 ? 12.18 -20.719 -16.078 1 98.88 201 VAL B C 1
ATOM 4455 O O . VAL B 1 201 ? 12.852 -19.859 -16.656 1 98.88 201 VAL B O 1
ATOM 4458 N N . VAL B 1 202 ? 12.609 -21.969 -15.906 1 98.69 202 VAL B N 1
ATOM 4459 C CA . VAL B 1 202 ? 13.938 -22.344 -16.359 1 98.69 202 VAL B CA 1
ATOM 4460 C C . VAL B 1 202 ? 13.844 -23.078 -17.688 1 98.69 202 VAL B C 1
ATOM 4462 O O . VAL B 1 202 ? 14.688 -22.906 -18.578 1 98.69 202 VAL B O 1
ATOM 4465 N N . THR B 1 203 ? 12.867 -23.984 -17.891 1 97.81 203 THR B N 1
ATOM 4466 C CA . THR B 1 203 ? 12.555 -24.609 -19.172 1 97.81 203 THR B CA 1
ATOM 4467 C C . THR B 1 203 ? 11.039 -24.672 -19.391 1 97.81 203 THR B C 1
ATOM 4469 O O . THR B 1 203 ? 10.281 -24.781 -18.422 1 97.81 203 THR B O 1
ATOM 4472 N N . GLY B 1 204 ? 10.648 -24.609 -20.688 1 98.31 204 GLY B N 1
ATOM 4473 C CA . GLY B 1 204 ? 9.227 -24.516 -20.984 1 98.31 204 GLY B CA 1
ATOM 4474 C C . GLY B 1 204 ? 8.664 -23.109 -20.781 1 98.31 204 GLY B C 1
ATOM 4475 O O . GLY B 1 204 ? 9.375 -22.125 -20.938 1 98.31 204 GLY B O 1
ATOM 4476 N N . GLU B 1 205 ? 7.281 -23.125 -20.578 1 98.75 205 GLU B N 1
ATOM 4477 C CA . GLU B 1 205 ? 6.562 -21.875 -20.375 1 98.75 205 GLU B CA 1
ATOM 4478 C C . GLU B 1 205 ? 5.473 -22.031 -19.312 1 98.75 205 GLU B C 1
ATOM 4480 O O . GLU B 1 205 ? 4.871 -23.109 -19.203 1 98.75 205 GLU B O 1
ATOM 4485 N N . LYS B 1 206 ? 5.266 -21.016 -18.547 1 98.81 206 LYS B N 1
ATOM 4486 C CA . LYS B 1 206 ? 4.113 -20.922 -17.656 1 98.81 206 LYS B CA 1
ATOM 4487 C C . LYS B 1 206 ? 3.17 -19.812 -18.094 1 98.81 206 LYS B C 1
ATOM 4489 O O . LYS B 1 206 ? 3.613 -18.734 -18.5 1 98.81 206 LYS B O 1
ATOM 4494 N N . HIS B 1 207 ? 1.897 -20.094 -18.078 1 98.62 207 HIS B N 1
ATOM 4495 C CA . HIS B 1 207 ? 0.844 -19.156 -18.438 1 98.62 207 HIS B CA 1
ATOM 4496 C C . HIS B 1 207 ? 0.027 -18.734 -17.219 1 98.62 207 HIS B C 1
ATOM 4498 O O . HIS B 1 207 ? -0.556 -19.594 -16.531 1 98.62 207 HIS B O 1
ATOM 4504 N N . PHE B 1 208 ? -0.05 -17.422 -17 1 98.69 208 PHE B N 1
ATOM 4505 C CA . PHE B 1 208 ? -0.724 -16.922 -15.805 1 98.69 208 PHE B CA 1
ATOM 4506 C C . PHE B 1 208 ? -1.953 -16.109 -16.188 1 98.69 208 PHE B C 1
ATOM 4508 O O . PHE B 1 208 ? -1.922 -15.336 -17.141 1 98.69 208 PHE B O 1
ATOM 4515 N N . LEU B 1 209 ? -3.027 -16.344 -15.477 1 98.44 209 LEU B N 1
ATOM 4516 C CA . LEU B 1 209 ? -4.105 -15.375 -15.305 1 98.44 209 LEU B CA 1
ATOM 4517 C C . LEU B 1 209 ? -3.996 -14.672 -13.953 1 98.44 209 LEU B C 1
ATOM 4519 O O . LEU B 1 209 ? -3.832 -15.328 -12.922 1 98.44 209 LEU B O 1
ATOM 4523 N N . LEU B 1 210 ? -4.059 -13.375 -13.977 1 98.69 210 LEU B N 1
ATOM 4524 C CA . LEU B 1 210 ? -3.83 -12.609 -12.75 1 98.69 210 LEU B CA 1
ATOM 4525 C C . LEU B 1 210 ? -4.988 -11.656 -12.484 1 98.69 210 LEU B C 1
ATOM 4527 O O . LEU B 1 210 ? -5.496 -11.016 -13.414 1 98.69 210 LEU B O 1
ATOM 4531 N N . LEU B 1 211 ? -5.434 -11.57 -11.281 1 98.38 211 LEU B N 1
ATOM 4532 C CA . LEU B 1 211 ? -6.355 -10.555 -10.789 1 98.38 211 LEU B CA 1
ATOM 4533 C C . LEU B 1 211 ? -5.789 -9.852 -9.562 1 98.38 211 LEU B C 1
ATOM 4535 O O . LEU B 1 211 ? -5.258 -10.5 -8.664 1 98.38 211 LEU B O 1
ATOM 4539 N N . PRO B 1 212 ? -5.867 -8.523 -9.539 1 98.19 212 PRO B N 1
ATOM 4540 C CA . PRO B 1 212 ? -5.41 -7.828 -8.336 1 98.19 212 PRO B CA 1
ATOM 4541 C C . PRO B 1 212 ? -6.277 -8.133 -7.113 1 98.19 212 PRO B C 1
ATOM 4543 O O . PRO B 1 212 ? -7.426 -8.562 -7.262 1 98.19 212 PRO B O 1
ATOM 4546 N N . PRO B 1 213 ? -5.699 -7.934 -5.93 1 98 213 PRO B N 1
ATOM 4547 C CA . PRO B 1 213 ? -6.473 -8.195 -4.715 1 98 213 PRO B CA 1
ATOM 4548 C C . PRO B 1 213 ? -7.77 -7.395 -4.652 1 98 213 PRO B C 1
ATOM 4550 O O . PRO B 1 213 ? -8.75 -7.84 -4.047 1 98 213 PRO B O 1
ATOM 4553 N N . THR B 1 214 ? -7.852 -6.254 -5.312 1 97.25 214 THR B N 1
ATOM 4554 C CA . THR B 1 214 ? -9.039 -5.41 -5.316 1 97.25 214 THR B CA 1
ATOM 4555 C C . THR B 1 214 ? -10.203 -6.113 -6.016 1 97.25 214 THR B C 1
ATOM 4557 O O . THR B 1 214 ? -11.352 -5.68 -5.918 1 97.25 214 THR B O 1
ATOM 4560 N N . GLU B 1 215 ? -9.945 -7.223 -6.711 1 96.75 215 GLU B N 1
ATOM 4561 C CA . GLU B 1 215 ? -10.969 -7.91 -7.496 1 96.75 215 GLU B CA 1
ATOM 4562 C C . GLU B 1 215 ? -11.281 -9.281 -6.914 1 96.75 215 GLU B C 1
ATOM 4564 O O . GLU B 1 215 ? -11.797 -10.156 -7.617 1 96.75 215 GLU B O 1
ATOM 4569 N N . VAL B 1 216 ? -11.047 -9.477 -5.656 1 96.38 216 VAL B N 1
ATOM 4570 C CA . VAL B 1 216 ? -11.141 -10.773 -5.004 1 96.38 216 VAL B CA 1
ATOM 4571 C C . VAL B 1 216 ? -12.578 -11.297 -5.102 1 96.38 216 VAL B C 1
ATOM 4573 O O . VAL B 1 216 ? -12.797 -12.5 -5.246 1 96.38 216 VAL B O 1
ATOM 4576 N N . HIS B 1 217 ? -13.578 -10.469 -5.082 1 94.5 217 HIS B N 1
ATOM 4577 C CA . HIS B 1 217 ? -14.977 -10.883 -5.098 1 94.5 217 HIS B CA 1
ATOM 4578 C C . HIS B 1 217 ? -15.336 -11.562 -6.418 1 94.5 217 HIS B C 1
ATOM 4580 O O . HIS B 1 217 ? -16.312 -12.312 -6.492 1 94.5 217 HIS B O 1
ATOM 4586 N N . ARG B 1 218 ? -14.57 -11.297 -7.391 1 96 218 ARG B N 1
ATOM 4587 C CA . ARG B 1 218 ? -14.844 -11.875 -8.703 1 96 218 ARG B CA 1
ATOM 4588 C C . ARG B 1 218 ? -14.617 -13.383 -8.695 1 96 218 ARG B C 1
ATOM 4590 O O . ARG B 1 218 ? -15.078 -14.086 -9.594 1 96 218 ARG B O 1
ATOM 4597 N N . LEU B 1 219 ? -13.977 -13.867 -7.652 1 96.81 219 LEU B N 1
ATOM 4598 C CA . LEU B 1 219 ? -13.609 -15.281 -7.664 1 96.81 219 LEU B CA 1
ATOM 4599 C C . LEU B 1 219 ? -14.5 -16.078 -6.715 1 96.81 219 LEU B C 1
ATOM 4601 O O . LEU B 1 219 ? -14.367 -17.297 -6.609 1 96.81 219 LEU B O 1
ATOM 4605 N N . TYR B 1 220 ? -15.391 -15.43 -6.055 1 94.56 220 TYR B N 1
ATOM 4606 C CA . TYR B 1 220 ? -16.406 -16.094 -5.238 1 94.56 220 TYR B CA 1
ATOM 4607 C C . TYR B 1 220 ? -15.766 -17.094 -4.281 1 94.56 220 TYR B C 1
ATOM 4609 O O . TYR B 1 220 ? -16.141 -18.266 -4.262 1 94.56 220 TYR B O 1
ATOM 4617 N N . VAL B 1 221 ? -14.891 -16.594 -3.451 1 95.31 221 VAL B N 1
ATOM 4618 C CA . VAL B 1 221 ? -14.258 -17.453 -2.461 1 95.31 221 VAL B CA 1
ATOM 4619 C C . VAL B 1 221 ? -15.305 -17.984 -1.482 1 95.31 221 VAL B C 1
ATOM 4621 O O . VAL B 1 221 ? -16.078 -17.219 -0.91 1 95.31 221 VAL B O 1
ATOM 4624 N N . ARG B 1 222 ? -15.359 -19.281 -1.332 1 93.88 222 ARG B N 1
ATOM 4625 C CA . ARG B 1 222 ? -16.281 -19.953 -0.43 1 93.88 222 ARG B CA 1
ATOM 4626 C C . ARG B 1 222 ? -15.586 -21.062 0.348 1 93.88 222 ARG B C 1
ATOM 4628 O O . ARG B 1 222 ? -14.438 -21.406 0.051 1 93.88 222 ARG B O 1
ATOM 4635 N N . SER B 1 223 ? -16.297 -21.484 1.402 1 95.5 223 SER B N 1
ATOM 4636 C CA . SER B 1 223 ? -15.758 -22.578 2.203 1 95.5 223 SER B CA 1
ATOM 4637 C C . SER B 1 223 ? -16.188 -23.938 1.646 1 95.5 223 SER B C 1
ATOM 4639 O O . SER B 1 223 ? -17.391 -24.188 1.475 1 95.5 223 SER B O 1
ATOM 4641 N N . TYR B 1 224 ? -15.234 -24.797 1.402 1 95.56 224 TYR B N 1
ATOM 4642 C CA . TYR B 1 224 ? -15.492 -26.125 0.844 1 95.56 224 TYR B CA 1
ATOM 4643 C C . TYR B 1 224 ? -14.945 -27.219 1.759 1 95.56 224 TYR B C 1
ATOM 4645 O O . TYR B 1 224 ? -13.875 -27.062 2.346 1 95.56 224 TYR B O 1
ATOM 4653 N N . PRO B 1 225 ? -15.695 -28.312 1.866 1 95.5 225 PRO B N 1
ATOM 4654 C CA . PRO B 1 225 ? -15.109 -29.422 2.621 1 95.5 225 PRO B CA 1
ATOM 4655 C C . PRO B 1 225 ? -13.859 -29.984 1.961 1 95.5 225 PRO B C 1
ATOM 4657 O O . PRO B 1 225 ? -13.797 -30.078 0.733 1 95.5 225 PRO B O 1
ATOM 4660 N N . ALA B 1 226 ? -12.961 -30.422 2.783 1 96.25 226 ALA B N 1
ATOM 4661 C CA . ALA B 1 226 ? -11.68 -30.906 2.27 1 96.25 226 ALA B CA 1
ATOM 4662 C C . ALA B 1 226 ? -11.766 -32.406 1.916 1 96.25 226 ALA B C 1
ATOM 4664 O O . ALA B 1 226 ? -12.422 -33.156 2.617 1 96.25 226 ALA B O 1
ATOM 4665 N N . ALA B 1 227 ? -11.141 -32.812 0.87 1 95.94 227 ALA B N 1
ATOM 4666 C CA . ALA B 1 227 ? -10.953 -34.188 0.431 1 95.94 227 ALA B CA 1
ATOM 4667 C C . ALA B 1 227 ? -9.523 -34.406 -0.056 1 95.94 227 ALA B C 1
ATOM 4669 O O . ALA B 1 227 ? -8.766 -33.469 -0.261 1 95.94 227 ALA B O 1
ATOM 4670 N N . GLN B 1 228 ? -9.172 -35.656 -0.175 1 95.88 228 GLN B N 1
ATOM 4671 C CA . GLN B 1 228 ? -7.824 -36 -0.62 1 95.88 228 GLN B CA 1
ATOM 4672 C C . GLN B 1 228 ? -7.848 -37.219 -1.539 1 95.88 228 GLN B C 1
ATOM 4674 O O . GLN B 1 228 ? -8.586 -38.188 -1.294 1 95.88 228 GLN B O 1
ATOM 4679 N N . TYR B 1 229 ? -7.133 -37.125 -2.625 1 95.38 229 TYR B N 1
ATOM 4680 C CA . TYR B 1 229 ? -6.957 -38.312 -3.469 1 95.38 229 TYR B CA 1
ATOM 4681 C C . TYR B 1 229 ? -6.086 -39.344 -2.779 1 95.38 229 TYR B C 1
ATOM 4683 O O . TYR B 1 229 ? -5.094 -39 -2.129 1 95.38 229 TYR B O 1
ATOM 4691 N N . VAL B 1 230 ? -6.473 -40.594 -2.936 1 93.06 230 VAL B N 1
ATOM 4692 C CA . VAL B 1 230 ? -5.723 -41.75 -2.4 1 93.06 230 VAL B CA 1
ATOM 4693 C C . VAL B 1 230 ? -5.637 -42.844 -3.451 1 93.06 230 VAL B C 1
ATOM 4695 O O . VAL B 1 230 ? -6.375 -42.844 -4.438 1 93.06 230 VAL B O 1
ATOM 4698 N N . THR B 1 231 ? -4.715 -43.688 -3.303 1 87.12 231 THR B N 1
ATOM 4699 C CA . THR B 1 231 ? -4.578 -44.781 -4.254 1 87.12 231 THR B CA 1
ATOM 4700 C C . THR B 1 231 ? -5.59 -45.906 -3.963 1 87.12 231 THR B C 1
ATOM 4702 O O . THR B 1 231 ? -5.898 -46.188 -2.801 1 87.12 231 THR B O 1
ATOM 4705 N N . SER B 1 232 ? -6.449 -46.344 -4.941 1 71.56 232 SER B N 1
ATOM 4706 C CA . SER B 1 232 ? -7.375 -47.469 -4.777 1 71.56 232 SER B CA 1
ATOM 4707 C C . SER B 1 232 ? -6.633 -48.781 -4.691 1 71.56 232 SER B C 1
ATOM 4709 O O . SER B 1 232 ? -7.137 -49.75 -4.113 1 71.56 232 SER B O 1
ATOM 4711 N N . SER B 1 233 ? -5.711 -49.031 -5.633 1 63.53 233 SER B N 1
ATOM 4712 C CA . SER B 1 233 ? -5.055 -50.312 -5.719 1 63.53 233 SER B CA 1
ATOM 4713 C C . SER B 1 233 ? -3.586 -50.219 -5.316 1 63.53 233 SER B C 1
ATOM 4715 O O . SER B 1 233 ? -3.027 -49.125 -5.234 1 63.53 233 SER B O 1
ATOM 4717 N N . SER B 1 234 ? -3.152 -51.406 -4.801 1 52.5 234 SER B N 1
ATOM 4718 C CA . SER B 1 234 ? -1.752 -51.625 -4.469 1 52.5 234 SER B CA 1
ATOM 4719 C C . SER B 1 234 ? -0.832 -51.188 -5.602 1 52.5 234 SER B C 1
ATOM 4721 O O . SER B 1 234 ? 0.389 -51.156 -5.434 1 52.5 234 SER B O 1
ATOM 4723 N N . SER B 1 235 ? -1.481 -50.938 -6.77 1 54.28 235 SER B N 1
ATOM 4724 C CA . SER B 1 235 ? -0.538 -50.594 -7.824 1 54.28 235 SER B CA 1
ATOM 4725 C C . SER B 1 235 ? -0.281 -49.094 -7.852 1 54.28 235 SER B C 1
ATOM 4727 O O . SER B 1 235 ? -1.205 -48.281 -7.676 1 54.28 235 SER B O 1
ATOM 4729 N N . GLU B 1 236 ? 0.854 -48.625 -7.777 1 54.31 236 GLU B N 1
ATOM 4730 C CA . GLU B 1 236 ? 1.445 -47.312 -7.578 1 54.31 236 GLU B CA 1
ATOM 4731 C C . GLU B 1 236 ? 0.913 -46.312 -8.602 1 54.31 236 GLU B C 1
ATOM 4733 O O . GLU B 1 236 ? 0.803 -45.094 -8.305 1 54.31 236 GLU B O 1
ATOM 4738 N N . MET B 1 237 ? 0.647 -46.75 -9.797 1 60.66 237 MET B N 1
ATOM 4739 C CA . MET B 1 237 ? 0.267 -45.781 -10.836 1 60.66 237 MET B CA 1
ATOM 4740 C C . MET B 1 237 ? -1.175 -46 -11.281 1 60.66 237 MET B C 1
ATOM 4742 O O . MET B 1 237 ? -1.533 -45.688 -12.414 1 60.66 237 MET B O 1
ATOM 4746 N N . GLY B 1 238 ? -1.991 -46.562 -10.391 1 69.25 238 GLY B N 1
ATOM 4747 C CA . GLY B 1 238 ? -3.355 -46.906 -10.758 1 69.25 238 GLY B CA 1
ATOM 4748 C C . GLY B 1 238 ? -4.332 -45.75 -10.57 1 69.25 238 GLY B C 1
ATOM 4749 O O . GLY B 1 238 ? -3.926 -44.625 -10.422 1 69.25 238 GLY B O 1
ATOM 4750 N N . GLU B 1 239 ? -5.641 -46 -10.68 1 83.62 239 GLU B N 1
ATOM 4751 C CA . GLU B 1 239 ? -6.758 -45.062 -10.539 1 83.62 239 GLU B CA 1
ATOM 4752 C C . GLU B 1 239 ? -6.836 -44.5 -9.125 1 83.62 239 GLU B C 1
ATOM 4754 O O . GLU B 1 239 ? -6.543 -45.188 -8.156 1 83.62 239 GLU B O 1
ATOM 4759 N N . LEU B 1 240 ? -6.965 -43.156 -9.07 1 92.19 240 LEU B N 1
ATOM 4760 C CA . LEU B 1 240 ? -7.078 -42.5 -7.781 1 92.19 240 LEU B CA 1
ATOM 4761 C C . LEU B 1 240 ? -8.539 -42.406 -7.34 1 92.19 240 LEU B C 1
ATOM 4763 O O . LEU B 1 240 ? -9.438 -42.344 -8.172 1 92.19 240 LEU B O 1
ATOM 4767 N N . LYS B 1 241 ? -8.664 -42.562 -6.094 1 91.81 241 LYS B N 1
ATOM 4768 C CA . LYS B 1 241 ? -9.969 -42.344 -5.48 1 91.81 241 LYS B CA 1
ATOM 4769 C C . LYS B 1 241 ? -9.961 -41.125 -4.586 1 91.81 241 LYS B C 1
ATOM 4771 O O . LYS B 1 241 ? -8.961 -40.812 -3.936 1 91.81 241 LYS B O 1
ATOM 4776 N N . LEU B 1 242 ? -11.117 -40.469 -4.59 1 93.88 242 LEU B N 1
ATOM 4777 C CA . LEU B 1 242 ? -11.25 -39.281 -3.748 1 93.88 242 LEU B CA 1
ATOM 4778 C C . LEU B 1 242 ? -11.953 -39.625 -2.438 1 93.88 242 LEU B C 1
ATOM 4780 O O . LEU B 1 242 ? -13.023 -40.219 -2.441 1 93.88 242 LEU B O 1
ATOM 4784 N N . GLU B 1 243 ? -11.305 -39.219 -1.32 1 93.62 243 GLU B N 1
ATOM 4785 C CA . GLU B 1 243 ? -11.875 -39.469 -0.001 1 93.62 243 GLU B CA 1
ATOM 4786 C C . GLU B 1 243 ? -12.023 -38.156 0.789 1 93.62 243 GLU B C 1
ATOM 4788 O O . GLU B 1 243 ? -11.109 -37.344 0.82 1 93.62 243 GLU B O 1
ATOM 4793 N N . MET B 1 244 ? -13.133 -38.094 1.394 1 94.31 244 MET B N 1
ATOM 4794 C CA . MET B 1 244 ? -13.344 -36.906 2.238 1 94.31 244 MET B CA 1
ATOM 4795 C C . MET B 1 244 ? -12.422 -36.969 3.453 1 94.31 244 MET B C 1
ATOM 4797 O O . MET B 1 244 ? -12.195 -38 4.035 1 94.31 244 MET B O 1
ATOM 4801 N N . VAL B 1 245 ? -11.922 -35.781 3.873 1 93.62 245 VAL B N 1
ATOM 4802 C CA . VAL B 1 245 ? -11.102 -35.688 5.078 1 93.62 245 VAL B CA 1
ATOM 4803 C C . VAL B 1 245 ? -12 -35.75 6.316 1 93.62 245 VAL B C 1
ATOM 4805 O O . VAL B 1 245 ? -13.008 -35.031 6.383 1 93.62 245 VAL B O 1
ATOM 4808 N N . GLU B 1 246 ? -11.602 -36.594 7.301 1 90.75 246 GLU B N 1
ATOM 4809 C CA . GLU B 1 246 ? -12.312 -36.719 8.57 1 90.75 246 GLU B CA 1
ATOM 4810 C C . GLU B 1 246 ? -11.391 -36.406 9.75 1 90.75 246 GLU B C 1
ATOM 4812 O O . GLU B 1 246 ? -10.281 -36.938 9.828 1 90.75 246 GLU B O 1
ATOM 4817 N N . PRO B 1 247 ? -11.805 -35.562 10.789 1 92.94 247 PRO B N 1
ATOM 4818 C CA . PRO B 1 247 ? -13.07 -34.844 10.828 1 92.94 247 PRO B CA 1
ATOM 4819 C C . PRO B 1 247 ? -13.148 -33.75 9.766 1 92.94 247 PRO B C 1
ATOM 4821 O O . PRO B 1 247 ? -12.117 -33.312 9.25 1 92.94 247 PRO B O 1
ATOM 4824 N N . LYS B 1 248 ? -14.305 -33.375 9.438 1 91.88 248 LYS B N 1
ATOM 4825 C CA . LYS B 1 248 ? -14.57 -32.406 8.383 1 91.88 248 LYS B CA 1
ATOM 4826 C C . LYS B 1 248 ? -13.797 -31.109 8.617 1 91.88 248 LYS B C 1
ATOM 4828 O O . LYS B 1 248 ? -13.82 -30.562 9.727 1 91.88 248 LYS B O 1
ATOM 4833 N N . ILE B 1 249 ? -13.125 -30.719 7.605 1 95.5 249 ILE B N 1
ATOM 4834 C CA . ILE B 1 249 ? -12.406 -29.438 7.598 1 95.5 249 ILE B CA 1
ATOM 4835 C C . ILE B 1 249 ? -12.867 -28.594 6.41 1 95.5 249 ILE B C 1
ATOM 4837 O O . ILE B 1 249 ? -13.023 -29.109 5.301 1 95.5 249 ILE B O 1
ATOM 4841 N N . LEU B 1 250 ? -13.117 -27.312 6.664 1 96.12 250 LEU B N 1
ATOM 4842 C CA . LEU B 1 250 ? -13.508 -26.406 5.594 1 96.12 250 LEU B CA 1
ATOM 4843 C C . LEU B 1 250 ? -12.32 -25.578 5.125 1 96.12 250 LEU B C 1
ATOM 4845 O O . LEU B 1 250 ? -11.531 -25.094 5.941 1 96.12 250 LEU B O 1
ATOM 4849 N N . VAL B 1 251 ? -12.195 -25.422 3.785 1 96.12 251 VAL B N 1
ATOM 4850 C CA . VAL B 1 251 ? -11.102 -24.672 3.178 1 96.12 251 VAL B CA 1
ATOM 4851 C C . VAL B 1 251 ? -11.664 -23.562 2.285 1 96.12 251 VAL B C 1
ATOM 4853 O O . VAL B 1 251 ? -12.445 -23.828 1.368 1 96.12 251 VAL B O 1
ATOM 4856 N N . PRO B 1 252 ? -11.32 -22.328 2.625 1 95.38 252 PRO B N 1
ATOM 4857 C CA . PRO B 1 252 ? -11.695 -21.281 1.674 1 95.38 252 PRO B CA 1
ATOM 4858 C C . PRO B 1 252 ? -10.953 -21.391 0.343 1 95.38 252 PRO B C 1
ATOM 4860 O O . PRO B 1 252 ? -9.727 -21.547 0.323 1 95.38 252 PRO B O 1
ATOM 4863 N N . TRP B 1 253 ? -11.734 -21.391 -0.788 1 96.62 253 TRP B N 1
ATOM 4864 C CA . TRP B 1 253 ? -11.094 -21.531 -2.09 1 96.62 253 TRP B CA 1
ATOM 4865 C C . TRP B 1 253 ? -11.883 -20.797 -3.166 1 96.62 253 TRP B C 1
ATOM 4867 O O . TRP B 1 253 ? -13.094 -20.578 -3.021 1 96.62 253 TRP B O 1
ATOM 4877 N N . CYS B 1 254 ? -11.172 -20.359 -4.195 1 96.62 254 CYS B N 1
ATOM 4878 C CA . CYS B 1 254 ? -11.805 -19.688 -5.328 1 96.62 254 CYS B CA 1
ATOM 4879 C C . CYS B 1 254 ? -12.742 -20.641 -6.066 1 96.62 254 CYS B C 1
ATOM 4881 O O . CYS B 1 254 ? -12.359 -21.766 -6.387 1 96.62 254 CYS B O 1
ATOM 4883 N N . SER B 1 255 ? -13.859 -20.203 -6.438 1 96.06 255 SER B N 1
ATOM 4884 C CA . SER B 1 255 ? -14.898 -21.062 -6.992 1 96.06 255 SER B CA 1
ATOM 4885 C C . SER B 1 255 ? -14.852 -21.062 -8.516 1 96.06 255 SER B C 1
ATOM 4887 O O . SER B 1 255 ? -15.438 -21.953 -9.156 1 96.06 255 SER B O 1
ATOM 4889 N N . VAL B 1 256 ? -14.164 -20.125 -9.078 1 96.81 256 VAL B N 1
ATOM 4890 C CA . VAL B 1 256 ? -14.258 -19.875 -10.508 1 96.81 256 VAL B CA 1
ATOM 4891 C C . VAL B 1 256 ? -13.25 -20.75 -11.258 1 96.81 256 VAL B C 1
ATOM 4893 O O . VAL B 1 256 ? -12.078 -20.812 -10.875 1 96.81 256 VAL B O 1
ATOM 4896 N N . ASP B 1 257 ? -13.703 -21.422 -12.258 1 95.56 257 ASP B N 1
ATOM 4897 C CA . ASP B 1 257 ? -12.852 -22.047 -13.266 1 95.56 257 ASP B CA 1
ATOM 4898 C C . ASP B 1 257 ? -12.805 -21.203 -14.539 1 95.56 257 ASP B C 1
ATOM 4900 O O . ASP B 1 257 ? -13.797 -21.094 -15.258 1 95.56 257 ASP B O 1
ATOM 4904 N N . PRO B 1 258 ? -11.664 -20.656 -14.805 1 95.81 258 PRO B N 1
ATOM 4905 C CA . PRO B 1 258 ? -11.586 -19.797 -15.984 1 95.81 258 PRO B CA 1
ATOM 4906 C C . PRO B 1 258 ? -11.625 -20.562 -17.297 1 95.81 258 PRO B C 1
ATOM 4908 O O . PRO B 1 258 ? -11.883 -19.984 -18.359 1 95.81 258 PRO B O 1
ATOM 4911 N N . TYR B 1 259 ? -11.367 -21.859 -17.219 1 93.12 259 TYR B N 1
ATOM 4912 C CA . TYR B 1 259 ? -11.344 -22.703 -18.406 1 93.12 259 TYR B CA 1
ATOM 4913 C C . TYR B 1 259 ? -12.211 -23.938 -18.234 1 93.12 259 TYR B C 1
ATOM 4915 O O . TYR B 1 259 ? -11.711 -25.062 -18.25 1 93.12 259 TYR B O 1
ATOM 4923 N N . PRO B 1 260 ? -13.484 -23.703 -18.266 1 91.06 260 PRO B N 1
ATOM 4924 C CA . PRO B 1 260 ? -14.352 -24.875 -18.141 1 91.06 260 PRO B CA 1
ATOM 4925 C C . PRO B 1 260 ? -14.203 -25.859 -19.297 1 91.06 260 PRO B C 1
ATOM 4927 O O . PRO B 1 260 ? -13.984 -25.438 -20.438 1 91.06 260 PRO B O 1
ATOM 4930 N N . PRO B 1 261 ? -14.414 -27.109 -19.062 1 87.88 261 PRO B N 1
ATOM 4931 C CA . PRO B 1 261 ? -14.039 -28.141 -20.031 1 87.88 261 PRO B CA 1
ATOM 4932 C C . PRO B 1 261 ? -15.039 -28.266 -21.172 1 87.88 261 PRO B C 1
ATOM 4934 O O . PRO B 1 261 ? -14.727 -28.875 -22.203 1 87.88 261 PRO B O 1
ATOM 4937 N N . SER B 1 262 ? -16.25 -27.766 -21.047 1 91.81 262 SER B N 1
ATOM 4938 C CA . SER B 1 262 ? -17.266 -27.875 -22.078 1 91.81 262 SER B CA 1
ATOM 4939 C C . SER B 1 262 ? -18.109 -26.609 -22.172 1 91.81 262 SER B C 1
ATOM 4941 O O . SER B 1 262 ? -18.141 -25.828 -21.219 1 91.81 262 SER B O 1
ATOM 4943 N N . PRO B 1 263 ? -18.703 -26.484 -23.281 1 94.56 263 PRO B N 1
ATOM 4944 C CA . PRO B 1 263 ? -19.578 -25.328 -23.422 1 94.56 263 PRO B CA 1
ATOM 4945 C C . PRO B 1 263 ? -20.703 -25.328 -22.375 1 94.56 263 PRO B C 1
ATOM 4947 O O . PRO B 1 263 ? -21.109 -24.25 -21.922 1 94.56 263 PRO B O 1
ATOM 4950 N N . GLU B 1 264 ? -21.156 -26.453 -22.109 1 93.81 264 GLU B N 1
ATOM 4951 C CA . GLU B 1 264 ? -22.219 -26.547 -21.109 1 93.81 264 GLU B CA 1
ATOM 4952 C C . GLU B 1 264 ? -21.734 -26.094 -19.734 1 93.81 264 GLU B C 1
ATOM 4954 O O . GLU B 1 264 ? -22.438 -25.328 -19.062 1 93.81 264 GLU B O 1
ATOM 4959 N N . VAL B 1 265 ? -20.578 -26.562 -19.375 1 91.69 265 VAL B N 1
ATOM 4960 C CA . VAL B 1 265 ? -20.016 -26.172 -18.094 1 91.69 265 VAL B CA 1
ATOM 4961 C C . VAL B 1 265 ? -19.688 -24.672 -18.109 1 91.69 265 VAL B C 1
ATOM 4963 O O . VAL B 1 265 ? -19.844 -23.984 -17.094 1 91.69 265 VAL B O 1
ATOM 4966 N N . MET B 1 266 ? -19.297 -24.219 -19.281 1 94.81 266 MET B N 1
ATOM 4967 C CA . MET B 1 266 ? -19.016 -22.797 -19.438 1 94.81 266 MET B CA 1
ATOM 4968 C C . MET B 1 266 ? -20.281 -21.969 -19.203 1 94.81 266 MET B C 1
ATOM 4970 O O . MET B 1 266 ? -20.234 -20.938 -18.516 1 94.81 266 MET B O 1
ATOM 4974 N N . ALA B 1 267 ? -21.344 -22.406 -19.766 1 95.19 267 ALA B N 1
ATOM 4975 C CA . ALA B 1 267 ? -22.609 -21.703 -19.562 1 95.19 267 ALA B CA 1
ATOM 4976 C C . ALA B 1 267 ? -23 -21.672 -18.094 1 95.19 267 ALA B C 1
ATOM 4978 O O . ALA B 1 267 ? -23.469 -20.641 -17.578 1 95.19 267 ALA B O 1
ATOM 4979 N N . ASP B 1 268 ? -22.781 -22.766 -17.453 1 93.62 268 ASP B N 1
ATOM 4980 C CA . ASP B 1 268 ? -23.062 -22.844 -16.016 1 93.62 268 ASP B CA 1
ATOM 4981 C C . ASP B 1 268 ? -22.172 -21.906 -15.219 1 93.62 268 ASP B C 1
ATOM 4983 O O . ASP B 1 268 ? -22.641 -21.234 -14.297 1 93.62 268 ASP B O 1
ATOM 4987 N N . GLN B 1 269 ? -20.906 -21.906 -15.523 1 94.38 269 GLN B N 1
ATOM 4988 C CA . GLN B 1 269 ? -19.953 -21.031 -14.859 1 94.38 269 GLN B CA 1
ATOM 4989 C C . GLN B 1 269 ? -20.312 -19.562 -15.062 1 94.38 269 GLN B C 1
ATOM 4991 O O . GLN B 1 269 ? -20.281 -18.781 -14.117 1 94.38 269 GLN B O 1
ATOM 4996 N N . ARG B 1 270 ? -20.672 -19.188 -16.219 1 95.56 270 ARG B N 1
ATOM 4997 C CA . ARG B 1 270 ? -21.016 -17.812 -16.547 1 95.56 270 ARG B CA 1
ATOM 4998 C C . ARG B 1 270 ? -22.234 -17.359 -15.758 1 95.56 270 ARG B C 1
ATOM 5000 O O . ARG B 1 270 ? -22.312 -16.219 -15.312 1 95.56 270 ARG B O 1
ATOM 5007 N N . THR B 1 271 ? -23.156 -18.234 -15.633 1 95.56 271 THR B N 1
ATOM 5008 C CA . THR B 1 271 ? -24.375 -17.938 -14.891 1 95.56 271 THR B CA 1
ATOM 5009 C C . THR B 1 271 ? -24.094 -17.828 -13.398 1 95.56 271 THR B C 1
ATOM 5011 O O . THR B 1 271 ? -24.625 -16.969 -12.711 1 95.56 271 THR B O 1
ATOM 5014 N N . SER B 1 272 ? -23.25 -18.734 -12.938 1 93.94 272 SER B N 1
ATOM 5015 C CA . SER B 1 272 ? -22.984 -18.844 -11.508 1 93.94 272 SER B CA 1
ATOM 5016 C C . SER B 1 272 ? -22.031 -17.75 -11.031 1 93.94 272 SER B C 1
ATOM 5018 O O . SER B 1 272 ? -22.078 -17.344 -9.867 1 93.94 272 SER B O 1
ATOM 5020 N N . PHE B 1 273 ? -21.188 -17.312 -11.93 1 96.25 273 PHE B N 1
ATOM 5021 C CA . PHE B 1 273 ? -20.125 -16.406 -11.516 1 96.25 273 PHE B CA 1
ATOM 5022 C C . PHE B 1 273 ? -20.047 -15.203 -12.461 1 96.25 273 PHE B C 1
ATOM 5024 O O . PHE B 1 273 ? -19 -14.945 -13.055 1 96.25 273 PHE B O 1
ATOM 5031 N N . PRO B 1 274 ? -21.047 -14.391 -12.516 1 95.12 274 PRO B N 1
ATOM 5032 C CA . PRO B 1 274 ? -21.109 -13.273 -13.461 1 95.12 274 PRO B CA 1
ATOM 5033 C C . PRO B 1 274 ? -20.078 -12.188 -13.172 1 95.12 274 PRO B C 1
ATOM 5035 O O . PRO B 1 274 ? -19.656 -11.477 -14.086 1 95.12 274 PRO B O 1
ATOM 5038 N N . LEU B 1 275 ? -19.625 -11.984 -11.938 1 94.5 275 LEU B N 1
ATOM 5039 C CA . LEU B 1 275 ? -18.641 -10.945 -11.63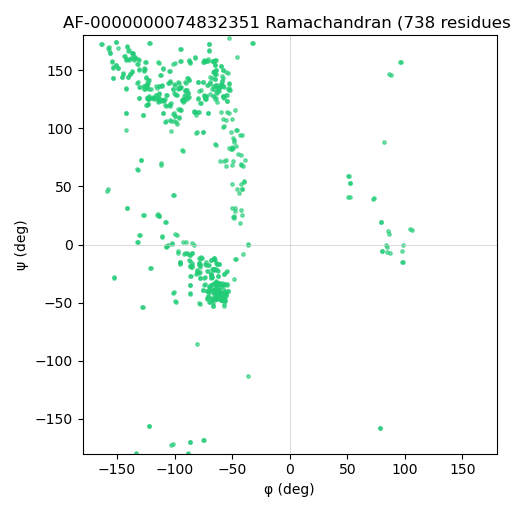3 1 94.5 275 LEU B CA 1
ATOM 5040 C C . LEU B 1 275 ? -17.328 -11.227 -12.336 1 94.5 275 LEU B C 1
ATOM 5042 O O . LEU B 1 275 ? -16.609 -10.297 -12.727 1 94.5 275 LEU B O 1
ATOM 5046 N N . TYR B 1 276 ? -17.047 -12.5 -12.469 1 96.88 276 TYR B N 1
ATOM 5047 C CA . TYR B 1 276 ? -15.82 -12.852 -13.18 1 96.88 276 TYR B CA 1
ATOM 5048 C C . TYR B 1 276 ? -16.016 -12.75 -14.688 1 96.88 276 TYR B C 1
ATOM 5050 O O . TYR B 1 276 ? -15.273 -12.047 -15.367 1 96.88 276 TYR B O 1
ATOM 5058 N N . PHE B 1 277 ? -17.047 -13.359 -15.18 1 96.81 277 PHE B N 1
ATOM 5059 C CA . PHE B 1 277 ? -17.188 -13.547 -16.625 1 96.81 277 PHE B CA 1
ATOM 5060 C C . PHE B 1 277 ? -17.719 -12.281 -17.281 1 96.81 277 PHE B C 1
ATOM 5062 O O . PHE B 1 277 ? -17.516 -12.07 -18.484 1 96.81 277 PHE B O 1
ATOM 5069 N N . ASN B 1 278 ? -18.391 -11.414 -16.531 1 94.56 278 ASN B N 1
ATOM 5070 C CA . ASN B 1 278 ? -18.875 -10.148 -17.078 1 94.56 278 ASN B CA 1
ATOM 5071 C C . ASN B 1 278 ? -17.984 -8.977 -16.656 1 94.56 278 ASN B C 1
ATOM 5073 O O . ASN B 1 278 ? -18.312 -7.82 -16.922 1 94.56 278 ASN B O 1
ATOM 5077 N N . GLY B 1 279 ? -16.953 -9.297 -15.906 1 93.81 279 GLY B N 1
ATOM 5078 C CA . GLY B 1 279 ? -16.016 -8.266 -15.5 1 93.81 279 GLY B CA 1
ATOM 5079 C C . GLY B 1 279 ? -14.891 -8.055 -16.5 1 93.81 279 GLY B C 1
ATOM 5080 O O . GLY B 1 279 ? -14.883 -8.656 -17.562 1 93.81 279 GLY B O 1
ATOM 5081 N N . PRO B 1 280 ? -14.008 -7.098 -16.094 1 95.25 280 PRO B N 1
ATOM 5082 C CA . PRO B 1 280 ? -12.852 -6.879 -16.969 1 95.25 280 PRO B CA 1
ATOM 5083 C C . PRO B 1 280 ? -12.016 -8.141 -17.172 1 95.25 280 PRO B C 1
ATOM 5085 O O . PRO B 1 280 ? -11.906 -8.961 -16.266 1 95.25 280 PRO B O 1
ATOM 5088 N N . LYS B 1 281 ? -11.391 -8.227 -18.328 1 95.56 281 LYS B N 1
ATOM 5089 C CA . LYS B 1 281 ? -10.523 -9.367 -18.594 1 95.56 281 LYS B CA 1
ATOM 5090 C C . LYS B 1 281 ? -9.391 -9.453 -17.578 1 95.56 281 LYS B C 1
ATOM 5092 O O . LYS B 1 281 ? -8.805 -8.438 -17.219 1 95.56 281 LYS B O 1
ATOM 5097 N N . PRO B 1 282 ? -9.109 -10.656 -17.125 1 97.44 282 PRO B N 1
ATOM 5098 C CA . PRO B 1 282 ? -7.922 -10.797 -16.281 1 97.44 282 PRO B CA 1
ATOM 5099 C C . PRO B 1 282 ? -6.637 -10.375 -16.984 1 97.44 282 PRO B C 1
ATOM 5101 O O . PRO B 1 282 ? -6.566 -10.383 -18.203 1 97.44 282 PRO B O 1
ATOM 5104 N N . PHE B 1 283 ? -5.664 -9.961 -16.156 1 98.31 283 PHE B N 1
ATOM 5105 C CA . PHE B 1 283 ? -4.328 -9.82 -16.719 1 98.31 283 PHE B CA 1
ATOM 5106 C C . PHE B 1 283 ? -3.779 -11.172 -17.156 1 98.31 283 PHE B C 1
ATOM 5108 O O . PHE B 1 283 ? -4.059 -12.188 -16.516 1 98.31 283 PHE B O 1
ATOM 5115 N N . GLN B 1 284 ? -3.084 -11.172 -18.25 1 98.06 284 GLN B N 1
ATOM 5116 C CA . GLN B 1 284 ? -2.516 -12.406 -18.766 1 98.06 284 GLN B CA 1
ATOM 5117 C C . GLN B 1 284 ? -1.047 -12.227 -19.141 1 98.06 284 GLN B C 1
ATOM 5119 O O . GLN B 1 284 ? -0.661 -11.188 -19.672 1 98.06 284 GLN B O 1
ATOM 5124 N N . CYS B 1 285 ? -0.272 -13.273 -18.797 1 98.44 285 CYS B N 1
ATOM 5125 C CA . CYS B 1 285 ? 1.117 -13.234 -19.234 1 98.44 285 CYS B CA 1
ATOM 5126 C C . CYS B 1 285 ? 1.682 -14.648 -19.375 1 98.44 285 CYS B C 1
ATOM 5128 O O . CYS B 1 285 ? 1.149 -15.594 -18.781 1 98.44 285 CYS B O 1
ATOM 5130 N N . THR B 1 286 ? 2.605 -14.75 -20.219 1 98.81 286 THR B N 1
ATOM 5131 C CA . THR B 1 286 ? 3.428 -15.945 -20.375 1 98.81 286 THR B CA 1
ATOM 5132 C C . THR B 1 286 ? 4.848 -15.688 -19.875 1 98.81 286 THR B C 1
ATOM 5134 O O . THR B 1 286 ? 5.48 -14.711 -20.281 1 98.81 286 THR B O 1
ATOM 5137 N N . VAL B 1 287 ? 5.266 -16.484 -18.969 1 98.88 287 VAL B N 1
ATOM 5138 C CA . VAL B 1 287 ? 6.648 -16.453 -18.5 1 98.88 287 VAL B CA 1
ATOM 5139 C C . VAL B 1 287 ? 7.48 -17.484 -19.234 1 98.88 287 VAL B C 1
ATOM 5141 O O . VAL B 1 287 ? 7.23 -18.688 -19.125 1 98.88 287 VAL B O 1
ATOM 5144 N N . LYS B 1 288 ? 8.469 -17.031 -20 1 98.56 288 LYS B N 1
ATOM 5145 C CA . LYS B 1 288 ? 9.297 -17.906 -20.812 1 98.56 288 LYS B CA 1
ATOM 5146 C C . LYS B 1 288 ? 10.578 -18.281 -20.078 1 98.56 288 LYS B C 1
ATOM 5148 O O . LYS B 1 288 ? 10.898 -17.703 -19.031 1 98.56 288 LYS B O 1
ATOM 5153 N N . ALA B 1 289 ? 11.273 -19.297 -20.688 1 98.38 289 ALA B N 1
ATOM 5154 C CA . ALA B 1 289 ? 12.516 -19.781 -20.078 1 98.38 289 ALA B CA 1
ATOM 5155 C C . ALA B 1 289 ? 13.492 -18.625 -19.844 1 98.38 289 ALA B C 1
ATOM 5157 O O . ALA B 1 289 ? 13.773 -17.859 -20.766 1 98.38 289 ALA B O 1
ATOM 5158 N N . GLY B 1 290 ? 13.891 -18.5 -18.594 1 98.44 290 GLY B N 1
ATOM 5159 C CA . GLY B 1 290 ? 14.859 -17.469 -18.219 1 98.44 290 GLY B CA 1
ATOM 5160 C C . GLY B 1 290 ? 14.219 -16.219 -17.656 1 98.44 290 GLY B C 1
ATOM 5161 O O . GLY B 1 290 ? 14.891 -15.391 -17.047 1 98.44 290 GLY B O 1
ATOM 5162 N N . GLU B 1 291 ? 12.945 -16.062 -17.844 1 98.75 291 GLU B N 1
ATOM 5163 C CA . GLU B 1 291 ? 12.25 -14.867 -17.375 1 98.75 291 GLU B CA 1
ATOM 5164 C C . GLU B 1 291 ? 11.797 -15.023 -15.922 1 98.75 291 GLU B C 1
ATOM 5166 O O . GLU B 1 291 ? 11.68 -16.141 -15.43 1 98.75 291 GLU B O 1
ATOM 5171 N N . ILE B 1 292 ? 11.609 -13.883 -15.273 1 98.94 292 ILE B N 1
ATOM 5172 C CA . ILE B 1 292 ? 11.125 -13.836 -13.898 1 98.94 292 ILE B CA 1
ATOM 5173 C C . ILE B 1 292 ? 9.797 -13.078 -13.852 1 98.94 292 ILE B C 1
ATOM 5175 O O . ILE B 1 292 ? 9.695 -11.961 -14.352 1 98.94 292 ILE B O 1
ATOM 5179 N N . LEU B 1 293 ? 8.789 -13.672 -13.305 1 98.94 293 LEU B N 1
ATOM 5180 C CA . LEU B 1 293 ? 7.566 -12.961 -12.945 1 98.94 293 LEU B CA 1
ATOM 5181 C C . LEU B 1 293 ? 7.602 -12.531 -11.477 1 98.94 293 LEU B C 1
ATOM 5183 O O . LEU B 1 293 ? 7.742 -13.367 -10.586 1 98.94 293 LEU B O 1
ATOM 5187 N N . TYR B 1 294 ? 7.594 -11.281 -11.266 1 98.94 294 TYR B N 1
ATOM 5188 C CA . TYR B 1 294 ? 7.242 -10.82 -9.922 1 98.94 294 TYR B CA 1
ATOM 5189 C C . TYR B 1 294 ? 5.73 -10.828 -9.727 1 98.94 294 TYR B C 1
ATOM 5191 O O . TYR B 1 294 ? 5.004 -10.094 -10.398 1 98.94 294 TYR B O 1
ATOM 5199 N N . LEU B 1 295 ? 5.281 -11.633 -8.891 1 98.88 295 LEU B N 1
ATOM 5200 C CA . LEU B 1 295 ? 3.881 -11.75 -8.5 1 98.88 295 LEU B CA 1
ATOM 5201 C C . LEU B 1 295 ? 3.666 -11.203 -7.094 1 98.88 295 LEU B C 1
ATOM 5203 O O . LEU B 1 295 ? 4.043 -11.836 -6.105 1 98.88 295 LEU B O 1
ATOM 5207 N N . PRO B 1 296 ? 3.053 -10.016 -6.973 1 98.62 296 PRO B N 1
ATOM 5208 C CA . PRO B 1 296 ? 2.912 -9.406 -5.648 1 98.62 296 PRO B CA 1
ATOM 5209 C C . PRO B 1 296 ? 2.021 -10.219 -4.715 1 98.62 296 PRO B C 1
ATOM 5211 O O . PRO B 1 296 ? 1.148 -10.961 -5.176 1 98.62 296 PRO B O 1
ATOM 5214 N N . SER B 1 297 ? 2.285 -10.031 -3.473 1 98.38 297 SER B N 1
ATOM 5215 C CA . SER B 1 297 ? 1.48 -10.703 -2.457 1 98.38 297 SER B CA 1
ATOM 5216 C C . SER B 1 297 ? -0.007 -10.438 -2.67 1 98.38 297 SER B C 1
ATOM 5218 O O . SER B 1 297 ? -0.401 -9.344 -3.064 1 98.38 297 SER B O 1
ATOM 5220 N N . MET B 1 298 ? -0.816 -11.484 -2.484 1 98 298 MET B N 1
ATOM 5221 C CA . MET B 1 298 ? -2.273 -11.461 -2.408 1 98 298 MET B CA 1
ATOM 5222 C C . MET B 1 298 ? -2.893 -11.391 -3.801 1 98 298 MET B C 1
ATOM 5224 O O . MET B 1 298 ? -4.113 -11.453 -3.945 1 98 298 MET B O 1
ATOM 5228 N N . TRP B 1 299 ? -2.111 -11.242 -4.859 1 98.75 299 TRP B N 1
ATOM 5229 C CA . TRP B 1 299 ? -2.68 -11.344 -6.199 1 98.75 299 TRP B CA 1
ATOM 5230 C C . TRP B 1 299 ? -3.256 -12.734 -6.441 1 98.75 299 TRP B C 1
ATOM 5232 O O . TRP B 1 299 ? -2.645 -13.742 -6.074 1 98.75 299 TRP B O 1
ATOM 5242 N N . LEU B 1 300 ? -4.43 -12.773 -7.004 1 98.5 300 LEU B N 1
ATOM 5243 C CA . LEU B 1 300 ? -5.031 -14.039 -7.418 1 98.5 300 LEU B CA 1
ATOM 5244 C C . LEU B 1 300 ? -4.453 -14.508 -8.75 1 98.5 300 LEU B C 1
ATOM 5246 O O . LEU B 1 300 ? -4.234 -13.695 -9.656 1 98.5 300 LEU B O 1
ATOM 5250 N N . HIS B 1 301 ? -4.234 -15.828 -8.82 1 98.56 301 HIS B N 1
ATOM 5251 C CA . HIS B 1 301 ? -3.623 -16.281 -10.07 1 98.56 301 HIS B CA 1
ATOM 5252 C C . HIS B 1 301 ? -3.984 -17.719 -10.367 1 98.56 301 HIS B C 1
ATOM 5254 O O . HIS B 1 301 ? -4.219 -18.516 -9.453 1 98.56 301 HIS B O 1
ATOM 5260 N N . HIS B 1 302 ? -4.164 -18 -11.57 1 98.19 302 HIS B N 1
ATOM 5261 C CA . HIS B 1 302 ? -4.281 -19.312 -12.211 1 98.19 302 HIS B CA 1
ATOM 5262 C C . HIS B 1 302 ? -3.074 -19.594 -13.102 1 98.19 302 HIS B C 1
ATOM 5264 O O . HIS B 1 302 ? -2.602 -18.719 -13.82 1 98.19 302 HIS B O 1
ATOM 5270 N N . VAL B 1 303 ? -2.576 -20.859 -13.016 1 98 303 VAL B N 1
ATOM 5271 C CA . VAL B 1 303 ? -1.328 -21.141 -13.719 1 98 303 VAL B CA 1
ATOM 5272 C C . VAL B 1 303 ? -1.478 -22.406 -14.555 1 98 303 VAL B C 1
ATOM 5274 O O . VAL B 1 303 ? -1.925 -23.438 -14.055 1 98 303 VAL B O 1
ATOM 5277 N N . SER B 1 304 ? -1.209 -22.344 -15.758 1 97.5 304 SER B N 1
ATOM 5278 C CA . SER B 1 304 ? -1.015 -23.469 -16.656 1 97.5 304 SER B CA 1
ATOM 5279 C C . SER B 1 304 ? 0.371 -23.438 -17.297 1 97.5 304 SER B C 1
ATOM 5281 O O . SER B 1 304 ? 1.174 -22.562 -17 1 97.5 304 SER B O 1
ATOM 5283 N N . GLN B 1 305 ? 0.714 -24.531 -18.062 1 97.94 305 GLN B N 1
ATOM 5284 C CA . GLN B 1 305 ? 2.076 -24.531 -18.578 1 97.94 305 GLN B CA 1
ATOM 5285 C C . GLN B 1 305 ? 2.16 -25.281 -19.891 1 97.94 305 GLN B C 1
ATOM 5287 O O . GLN B 1 305 ? 1.277 -26.078 -20.219 1 97.94 305 GLN B O 1
ATOM 5292 N N . THR B 1 306 ? 3.148 -24.922 -20.688 1 98.19 306 THR B N 1
ATOM 5293 C CA . THR B 1 306 ? 3.557 -25.609 -21.922 1 98.19 306 THR B CA 1
ATOM 5294 C C . THR B 1 306 ? 4.953 -26.203 -21.766 1 98.19 306 THR B C 1
ATOM 5296 O O . THR B 1 306 ? 5.914 -25.484 -21.5 1 98.19 306 THR B O 1
ATOM 5299 N N . PRO B 1 307 ? 5.051 -27.531 -21.969 1 97.44 307 PRO B N 1
ATOM 5300 C CA . PRO B 1 307 ? 6.352 -28.188 -21.781 1 97.44 307 PRO B CA 1
ATOM 5301 C C . PRO B 1 307 ? 7.355 -27.828 -22.875 1 97.44 307 PRO B C 1
ATOM 5303 O O . PRO B 1 307 ? 6.969 -27.359 -23.938 1 97.44 307 PRO B O 1
ATOM 5306 N N . ASP B 1 308 ? 8.625 -28 -22.547 1 96.62 308 ASP B N 1
ATOM 5307 C CA . ASP B 1 308 ? 9.68 -27.859 -23.547 1 96.62 308 ASP B CA 1
ATOM 5308 C C . ASP B 1 308 ? 9.719 -29.047 -24.484 1 96.62 308 ASP B C 1
ATOM 5310 O O . ASP B 1 308 ? 8.773 -29.844 -24.531 1 96.62 308 ASP B O 1
ATOM 5314 N N . SER B 1 309 ? 10.773 -29.156 -25.281 1 93.38 309 SER B N 1
ATOM 5315 C CA . SER B 1 309 ? 10.875 -30.188 -26.312 1 93.38 309 SER B CA 1
ATOM 5316 C C . SER B 1 309 ? 10.969 -31.578 -25.672 1 93.38 309 SER B C 1
ATOM 5318 O O . SER B 1 309 ? 10.648 -32.594 -26.312 1 93.38 309 SER B O 1
ATOM 5320 N N . ASN B 1 310 ? 11.367 -31.625 -24.438 1 91.5 310 ASN B N 1
ATOM 5321 C CA . ASN B 1 310 ? 11.477 -32.906 -23.75 1 91.5 310 ASN B CA 1
ATOM 5322 C C . ASN B 1 310 ? 10.164 -33.312 -23.094 1 91.5 310 ASN B C 1
ATOM 5324 O O . ASN B 1 310 ? 10.008 -34.438 -22.641 1 91.5 310 ASN B O 1
ATOM 5328 N N . GLY B 1 311 ? 9.258 -32.438 -22.984 1 94 311 GLY B N 1
ATOM 5329 C CA . GLY B 1 311 ? 7.934 -32.781 -22.484 1 94 311 GLY B CA 1
ATOM 5330 C C . GLY B 1 311 ? 7.684 -32.344 -21.062 1 94 311 GLY B C 1
ATOM 5331 O O . GLY B 1 311 ? 6.73 -32.781 -20.422 1 94 311 GLY B O 1
ATOM 5332 N N . ARG B 1 312 ? 8.539 -31.484 -20.516 1 95.31 312 ARG B N 1
ATOM 5333 C CA . ARG B 1 312 ? 8.32 -31.016 -19.156 1 95.31 312 ARG B CA 1
ATOM 5334 C C . ARG B 1 312 ? 8.586 -29.516 -19.031 1 95.31 312 ARG B C 1
ATOM 5336 O O . ARG B 1 312 ? 9.203 -28.922 -19.922 1 95.31 312 ARG B O 1
ATOM 5343 N N . THR B 1 313 ? 8.07 -28.922 -18.031 1 98.25 313 THR B N 1
ATOM 5344 C CA . THR B 1 313 ? 8.344 -27.562 -17.578 1 98.25 313 THR B CA 1
ATOM 5345 C C . THR B 1 313 ? 8.984 -27.562 -16.188 1 98.25 313 THR B C 1
ATOM 5347 O O . THR B 1 313 ? 8.547 -28.297 -15.305 1 98.25 313 THR B O 1
ATOM 5350 N N . ILE B 1 314 ? 10.094 -26.859 -16.047 1 98.75 314 ILE B N 1
ATOM 5351 C CA . ILE B 1 314 ? 10.734 -26.703 -14.742 1 98.75 314 ILE B CA 1
ATOM 5352 C C . ILE B 1 314 ? 10.781 -25.234 -14.352 1 98.75 314 ILE B C 1
ATOM 5354 O O . ILE B 1 314 ? 11.211 -24.391 -15.141 1 98.75 314 ILE B O 1
ATOM 5358 N N . ALA B 1 315 ? 10.289 -24.922 -13.203 1 98.81 315 ALA B N 1
ATOM 5359 C CA . ALA B 1 315 ? 10.328 -23.562 -12.664 1 98.81 315 ALA B CA 1
ATOM 5360 C C . ALA B 1 315 ? 10.812 -23.562 -11.211 1 98.81 315 ALA B C 1
ATOM 5362 O O . ALA B 1 315 ? 10.781 -24.609 -10.547 1 98.81 315 ALA B O 1
ATOM 5363 N N . ILE B 1 316 ? 11.32 -22.516 -10.805 1 98.88 316 ILE B N 1
ATOM 5364 C CA . ILE B 1 316 ? 11.719 -22.297 -9.414 1 98.88 316 ILE B CA 1
ATOM 5365 C C . ILE B 1 316 ? 11.164 -20.969 -8.922 1 98.88 316 ILE B C 1
ATOM 5367 O O . ILE B 1 316 ? 11.133 -19.984 -9.672 1 98.88 316 ILE B O 1
ATOM 5371 N N . ASN B 1 317 ? 10.609 -20.906 -7.746 1 98.75 317 ASN B N 1
ATOM 5372 C CA . ASN B 1 317 ? 10.156 -19.625 -7.238 1 98.75 317 ASN B CA 1
ATOM 5373 C C . ASN B 1 317 ? 10.727 -19.328 -5.855 1 98.75 317 ASN B C 1
ATOM 5375 O O . ASN B 1 317 ? 11.102 -20.25 -5.125 1 98.75 317 ASN B O 1
ATOM 5379 N N . TYR B 1 318 ? 10.906 -18.109 -5.594 1 98.88 318 TYR B N 1
ATOM 5380 C CA . TYR B 1 318 ? 11.398 -17.562 -4.332 1 98.88 318 TYR B CA 1
ATOM 5381 C C . TYR B 1 318 ? 10.289 -16.828 -3.596 1 98.88 318 TYR B C 1
ATOM 5383 O O . TYR B 1 318 ? 9.805 -15.789 -4.066 1 98.88 318 TYR B O 1
ATOM 5391 N N . TRP B 1 319 ? 9.859 -17.375 -2.42 1 98.81 319 TRP B N 1
ATOM 5392 C CA . TRP B 1 319 ? 8.82 -16.781 -1.601 1 98.81 319 TRP B CA 1
ATOM 5393 C C . TRP B 1 319 ? 9.422 -15.922 -0.488 1 98.81 319 TRP B C 1
ATOM 5395 O O . TRP B 1 319 ? 10.016 -16.453 0.452 1 98.81 319 TRP B O 1
ATOM 5405 N N . TYR B 1 320 ? 9.258 -14.648 -0.651 1 98.81 320 TYR B N 1
ATOM 5406 C CA . TYR B 1 320 ? 9.617 -13.711 0.407 1 98.81 320 TYR B CA 1
ATOM 5407 C C . TYR B 1 320 ? 8.414 -13.367 1.268 1 98.81 320 TYR B C 1
ATOM 5409 O O . TYR B 1 320 ? 7.324 -13.102 0.746 1 98.81 320 TYR B O 1
ATOM 5417 N N . ASP B 1 321 ? 8.586 -13.352 2.549 1 97.44 321 ASP B N 1
ATOM 5418 C CA . ASP B 1 321 ? 7.48 -12.992 3.428 1 97.44 321 ASP B CA 1
ATOM 5419 C C . ASP B 1 321 ? 6.938 -11.609 3.096 1 97.44 321 ASP B C 1
ATOM 5421 O O . ASP B 1 321 ? 7.711 -10.672 2.877 1 97.44 321 ASP B O 1
ATOM 5425 N N . MET B 1 322 ? 5.633 -11.508 3.064 1 95.88 322 MET B N 1
ATOM 5426 C CA . MET B 1 322 ? 5.039 -10.195 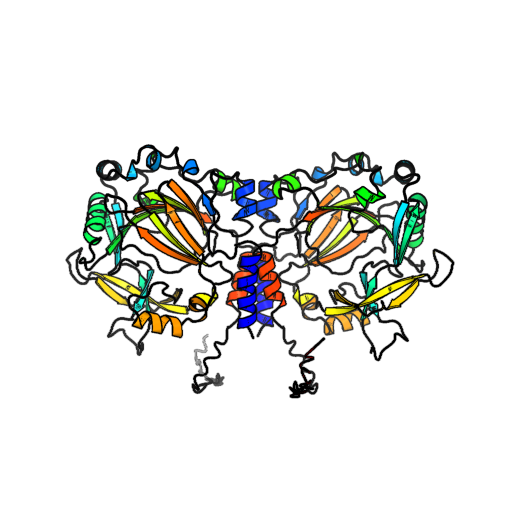2.84 1 95.88 322 MET B CA 1
ATOM 5427 C C . MET B 1 322 ? 4.973 -9.398 4.137 1 95.88 322 MET B C 1
ATOM 5429 O O . MET B 1 322 ? 5.062 -9.969 5.227 1 95.88 322 MET B O 1
ATOM 5433 N N . VAL B 1 323 ? 4.828 -8.094 3.959 1 93.56 323 VAL B N 1
ATOM 5434 C CA . VAL B 1 323 ? 4.551 -7.223 5.094 1 93.56 323 VAL B CA 1
ATOM 5435 C C . VAL B 1 323 ? 3.045 -7.027 5.238 1 93.56 323 VAL B C 1
ATOM 5437 O O . VAL B 1 323 ? 2.361 -6.676 4.273 1 93.56 323 VAL B O 1
ATOM 5440 N N . PHE B 1 324 ? 2.58 -7.352 6.426 1 94.56 324 PHE B N 1
ATOM 5441 C CA . PHE B 1 324 ? 1.178 -7.066 6.707 1 94.56 324 PHE B CA 1
ATOM 5442 C C . PHE B 1 324 ? 0.99 -5.605 7.094 1 94.56 324 PHE B C 1
ATOM 5444 O O . PHE B 1 324 ? 1.226 -5.227 8.242 1 94.56 324 PHE B O 1
ATOM 5451 N N . ASP B 1 325 ? 0.619 -4.855 6.09 1 94.06 325 ASP B N 1
ATOM 5452 C CA . ASP B 1 325 ? 0.485 -3.416 6.281 1 94.06 325 ASP B CA 1
ATOM 5453 C C . ASP B 1 325 ? -0.927 -2.945 5.938 1 94.06 325 ASP B C 1
ATOM 5455 O O . ASP B 1 325 ? -1.883 -3.719 6.023 1 94.06 325 ASP B O 1
ATOM 5459 N N . ILE B 1 326 ? -1.02 -1.684 5.605 1 95.25 326 ILE B N 1
ATOM 5460 C CA . ILE B 1 326 ? -2.312 -1.042 5.395 1 95.25 326 ILE B CA 1
ATOM 5461 C C . ILE B 1 326 ? -3.018 -1.687 4.203 1 95.25 326 ILE B C 1
ATOM 5463 O O . ILE B 1 326 ? -4.246 -1.78 4.18 1 95.25 326 ILE B O 1
ATOM 5467 N N . LYS B 1 327 ? -2.326 -2.172 3.188 1 96.31 327 LYS B N 1
ATOM 5468 C CA . LYS B 1 327 ? -2.93 -2.844 2.041 1 96.31 327 LYS B CA 1
ATOM 5469 C C . LYS B 1 327 ? -3.688 -4.098 2.475 1 96.31 327 LYS B C 1
ATOM 5471 O O . LYS B 1 327 ? -4.793 -4.355 1.998 1 96.31 327 LYS B O 1
ATOM 5476 N N . TYR B 1 328 ? -3.049 -4.828 3.406 1 97.19 328 TYR B N 1
ATOM 5477 C CA . TYR B 1 328 ? -3.695 -6.035 3.912 1 97.19 328 TYR B CA 1
ATOM 5478 C C . TYR B 1 328 ? -4.953 -5.691 4.699 1 97.19 328 TYR B C 1
ATOM 5480 O O . TYR B 1 328 ? -5.973 -6.379 4.59 1 97.19 328 TYR B O 1
ATOM 5488 N N . ALA B 1 329 ? -4.875 -4.645 5.516 1 96.75 329 ALA B N 1
ATOM 5489 C CA . ALA B 1 329 ? -6.043 -4.199 6.273 1 96.75 329 ALA B CA 1
ATOM 5490 C C . ALA B 1 329 ? -7.191 -3.828 5.344 1 96.75 329 ALA B C 1
ATOM 5492 O O . ALA B 1 329 ? -8.336 -4.219 5.574 1 96.75 329 ALA B O 1
ATOM 5493 N N . TYR B 1 330 ? -6.906 -3.104 4.285 1 96.75 330 TYR B N 1
ATOM 5494 C CA . TYR B 1 330 ? -7.91 -2.73 3.291 1 96.75 330 TYR B CA 1
ATOM 5495 C C . TYR B 1 330 ? -8.492 -3.967 2.615 1 96.75 330 TYR B C 1
ATOM 5497 O O . TYR B 1 330 ? -9.703 -4.043 2.381 1 96.75 330 TYR B O 1
ATOM 5505 N N . PHE B 1 331 ? -7.625 -4.859 2.289 1 97 331 PHE B N 1
ATOM 5506 C CA . PHE B 1 331 ? -8.055 -6.09 1.633 1 97 331 PHE B CA 1
ATOM 5507 C C . PHE B 1 331 ? -9.047 -6.848 2.506 1 97 331 PHE B C 1
ATOM 5509 O O . PHE B 1 331 ? -10.094 -7.301 2.023 1 97 331 PHE B O 1
ATOM 5516 N N . ASN B 1 332 ? -8.688 -6.992 3.787 1 95.44 332 ASN B N 1
ATOM 5517 C CA . ASN B 1 332 ? -9.578 -7.672 4.719 1 95.44 332 ASN B CA 1
ATOM 5518 C C . ASN B 1 332 ? -10.906 -6.934 4.863 1 95.44 332 ASN B C 1
ATOM 5520 O O . ASN B 1 332 ? -11.961 -7.562 4.949 1 95.44 332 ASN B O 1
ATOM 5524 N N . PHE B 1 333 ? -10.891 -5.672 4.883 1 95.31 333 PHE B N 1
ATOM 5525 C CA . PHE B 1 333 ? -12.109 -4.871 4.93 1 95.31 333 PHE B CA 1
ATOM 5526 C C . PHE B 1 333 ? -12.977 -5.133 3.701 1 95.31 333 PHE B C 1
ATOM 5528 O O . PHE B 1 333 ? -14.188 -5.344 3.82 1 95.31 333 PHE B O 1
ATOM 5535 N N . LEU B 1 334 ? -12.344 -5.113 2.531 1 94.19 334 LEU B N 1
ATOM 5536 C CA . LEU B 1 334 ? -13.055 -5.391 1.288 1 94.19 334 LEU B CA 1
ATOM 5537 C C . LEU B 1 334 ? -13.766 -6.738 1.359 1 94.19 334 LEU B C 1
ATOM 5539 O O . LEU B 1 334 ? -14.938 -6.844 0.99 1 94.19 334 LEU B O 1
ATOM 5543 N N . GLN B 1 335 ? -13.078 -7.727 1.898 1 92.69 335 GLN B N 1
ATOM 5544 C CA . GLN B 1 335 ? -13.641 -9.07 1.971 1 92.69 335 GLN B CA 1
ATOM 5545 C C . GLN B 1 335 ? -14.805 -9.133 2.955 1 92.69 335 GLN B C 1
ATOM 5547 O O . GLN B 1 335 ? -15.68 -9.992 2.836 1 92.69 335 GLN B O 1
ATOM 5552 N N . SER B 1 336 ? -14.82 -8.258 3.9 1 89.75 336 SER B N 1
ATOM 5553 C CA . SER B 1 336 ? -15.836 -8.289 4.949 1 89.75 336 SER B CA 1
ATOM 5554 C C . SER B 1 336 ? -17.156 -7.699 4.461 1 89.75 336 SER B C 1
ATOM 5556 O O . SER B 1 336 ? -18.188 -7.875 5.102 1 89.75 336 SER B O 1
ATOM 5558 N N . ILE B 1 337 ? -17.125 -6.996 3.387 1 83.81 337 ILE B N 1
ATOM 5559 C CA . ILE B 1 337 ? -18.328 -6.367 2.854 1 83.81 337 ILE B CA 1
ATOM 5560 C C . ILE B 1 337 ? -19.125 -7.379 2.025 1 83.81 337 ILE B C 1
ATOM 5562 O O . ILE B 1 337 ? -18.578 -8.023 1.132 1 83.81 337 ILE B O 1
ATOM 5566 N N . SER B 1 338 ? -20.375 -7.754 2.49 1 72.88 338 SER B N 1
ATOM 5567 C CA . SER B 1 338 ? -21.234 -8.734 1.818 1 72.88 338 SER B CA 1
ATOM 5568 C C . SER B 1 338 ? -21.844 -8.156 0.547 1 72.88 338 SER B C 1
ATOM 5570 O O . SER B 1 338 ? -22.25 -6.988 0.521 1 72.88 338 SER B O 1
ATOM 5572 N N . PHE B 1 339 ? -21.609 -8.883 -0.458 1 65 339 PHE B N 1
ATOM 5573 C CA . PHE B 1 339 ? -22.188 -8.5 -1.742 1 65 339 PHE B CA 1
ATOM 5574 C C . PHE B 1 339 ? -23.516 -9.195 -1.966 1 65 339 PHE B C 1
ATOM 5576 O O . PHE B 1 339 ? -23.656 -10.398 -1.705 1 65 339 PHE B O 1
ATOM 5583 N N . SER B 1 340 ? -24.594 -8.68 -1.393 1 51.25 340 SER B N 1
ATOM 5584 C CA . SER B 1 340 ? -25.859 -9.344 -1.645 1 51.25 340 SER B CA 1
ATOM 5585 C C . SER B 1 340 ? -26.062 -9.609 -3.133 1 51.25 340 SER B C 1
ATOM 5587 O O . SER B 1 340 ? -25.953 -8.695 -3.953 1 51.25 340 SER B O 1
ATOM 5589 N N . HIS B 1 341 ? -25.641 -10.672 -3.559 1 46.44 341 HIS B N 1
ATOM 5590 C CA . HIS B 1 341 ? -26.141 -11.039 -4.879 1 46.44 341 HIS B CA 1
ATOM 5591 C C . HIS B 1 341 ? -27.672 -10.945 -4.941 1 46.44 341 HIS B C 1
ATOM 5593 O O . HIS B 1 341 ? -28.359 -11.578 -4.141 1 46.44 341 HIS B O 1
ATOM 5599 N N . CYS B 1 342 ? -28.203 -9.867 -5.141 1 40.22 342 CYS B N 1
ATOM 5600 C CA . CYS B 1 342 ? -29.625 -9.898 -5.465 1 40.22 342 CYS B CA 1
ATOM 5601 C C . CYS B 1 342 ? -29.953 -11.062 -6.387 1 40.22 342 CYS B C 1
ATOM 5603 O O . CYS B 1 342 ? -29.75 -10.984 -7.598 1 40.22 342 CYS B O 1
ATOM 5605 N N . THR B 1 343 ? -29.609 -12.344 -6.031 1 38.94 343 THR B N 1
ATOM 5606 C CA . THR B 1 343 ? -30.312 -13.344 -6.824 1 38.94 343 THR B CA 1
ATOM 5607 C C . THR B 1 343 ? -31.828 -13.172 -6.691 1 38.94 343 THR B C 1
ATOM 5609 O O . THR B 1 343 ? -32.344 -13.047 -5.578 1 38.94 343 THR B O 1
ATOM 5612 N N . ASN B 1 344 ? -32.5 -12.594 -7.613 1 35.19 344 ASN B N 1
ATOM 5613 C CA . ASN B 1 344 ? -33.938 -12.703 -7.852 1 35.19 344 ASN B CA 1
ATOM 5614 C C . ASN B 1 344 ? -34.438 -14.109 -7.551 1 35.19 344 ASN B C 1
ATOM 5616 O O . ASN B 1 344 ? -35.5 -14.508 -8.039 1 35.19 344 ASN B O 1
ATOM 5620 N N . GLU B 1 345 ? -33.75 -15.133 -7.141 1 35.16 345 GLU B N 1
ATOM 5621 C CA . GLU B 1 345 ? -34.625 -16.266 -6.863 1 35.16 345 GLU B CA 1
ATOM 5622 C C . GLU B 1 345 ? -35.406 -16.062 -5.57 1 35.16 345 GLU B C 1
ATOM 5624 O O . GLU B 1 345 ? -34.844 -15.57 -4.578 1 35.16 345 GLU B O 1
ATOM 5629 N N . PRO B 1 346 ? -36.844 -16.203 -5.566 1 32.25 346 PRO B N 1
ATOM 5630 C CA . PRO B 1 346 ? -37.781 -16.234 -4.457 1 32.25 346 PRO B CA 1
ATOM 5631 C C . PRO B 1 346 ? -37.375 -17.172 -3.336 1 32.25 346 PRO B C 1
ATOM 5633 O O . PRO B 1 346 ? -38.188 -17.531 -2.482 1 32.25 346 PRO B O 1
ATOM 5636 N N . SER B 1 347 ? -36.25 -17.562 -3.08 1 27.94 347 SER B N 1
ATOM 5637 C CA . SER B 1 347 ? -36.25 -18.531 -1.986 1 27.94 347 SER B CA 1
ATOM 5638 C C . SER B 1 347 ? -36.719 -17.875 -0.679 1 27.94 347 SER B C 1
ATOM 5640 O O . SER B 1 347 ? -36.438 -16.703 -0.428 1 27.94 347 SER B O 1
ATOM 5642 N N . ARG B 1 348 ? -37.656 -18.609 0.164 1 27.77 348 ARG B N 1
ATOM 5643 C CA . ARG B 1 348 ? -38.156 -18.547 1.535 1 27.77 348 ARG B CA 1
ATOM 5644 C C . ARG B 1 348 ? -37 -18.359 2.521 1 27.77 348 ARG B C 1
ATOM 5646 O O . ARG B 1 348 ? -36.062 -19.172 2.564 1 27.77 348 ARG B O 1
ATOM 5653 N N . MET B 1 349 ? -36.719 -17.219 2.969 1 26.7 349 MET B N 1
ATOM 5654 C CA . MET B 1 349 ? -35.906 -16.781 4.113 1 26.7 349 MET B CA 1
ATOM 5655 C C . MET B 1 349 ? -36.188 -17.672 5.324 1 26.7 349 MET B C 1
ATOM 5657 O O . MET B 1 349 ? -37.281 -17.625 5.91 1 26.7 349 MET B O 1
ATOM 5661 N N . ILE B 1 350 ? -35.812 -18.969 5.371 1 25.77 350 ILE B N 1
ATOM 5662 C CA . ILE B 1 350 ? -35.875 -19.547 6.711 1 25.77 350 ILE B CA 1
ATOM 5663 C C . ILE B 1 350 ? -35 -18.719 7.668 1 25.77 350 ILE B C 1
ATOM 5665 O O . ILE B 1 350 ? -33.781 -18.656 7.523 1 25.77 350 ILE B O 1
ATOM 5669 N N . CYS B 1 351 ? -35.438 -17.531 8.008 1 24.11 351 CYS B N 1
ATOM 5670 C CA . CYS B 1 351 ? -34.938 -16.719 9.117 1 24.11 351 CYS B CA 1
ATOM 5671 C C . CYS B 1 351 ? -34.875 -17.547 10.406 1 24.11 351 CYS B C 1
ATOM 5673 O O . CYS B 1 351 ? -35.906 -17.906 10.969 1 24.11 351 CYS B O 1
ATOM 5675 N N . ASN B 1 352 ? -33.938 -18.453 10.445 1 23.58 352 ASN B N 1
ATOM 5676 C CA . ASN B 1 352 ? -33.75 -19.125 11.727 1 23.58 352 ASN B CA 1
ATOM 5677 C C . ASN B 1 352 ? -33.625 -18.125 12.875 1 23.58 352 ASN B C 1
ATOM 5679 O O . ASN B 1 352 ? -32.719 -17.281 12.875 1 23.58 352 ASN B O 1
ATOM 5683 N N . SER B 1 353 ? -34.688 -17.672 13.391 1 23.69 353 SER B N 1
ATOM 5684 C CA . SER B 1 353 ? -34.938 -17.047 14.688 1 23.69 353 SER B CA 1
ATOM 5685 C C . SER B 1 353 ? -34.188 -17.766 15.797 1 23.69 353 SER B C 1
ATOM 5687 O O . SER B 1 353 ? -34.25 -19 15.914 1 23.69 353 SER B O 1
ATOM 5689 N N . CYS B 1 354 ? -32.969 -17.25 16.125 1 22.06 354 CYS B N 1
ATOM 5690 C CA . CYS B 1 354 ? -32.25 -17.609 17.344 1 22.06 354 CYS B CA 1
ATOM 5691 C C . CYS B 1 354 ? -33.188 -17.703 18.531 1 22.06 354 CYS B C 1
ATOM 5693 O O . CYS B 1 354 ? -33.75 -16.688 18.969 1 22.06 354 CYS B O 1
ATOM 5695 N N . ASP B 1 355 ? -34.031 -18.641 18.516 1 21.34 355 ASP B N 1
ATOM 5696 C CA . ASP B 1 355 ? -34.75 -18.969 19.75 1 21.34 355 ASP B CA 1
ATOM 5697 C C . ASP B 1 355 ? -33.781 -19.125 20.922 1 21.34 355 ASP B C 1
ATOM 5699 O O . ASP B 1 355 ? -32.906 -20 20.891 1 21.34 355 ASP B O 1
ATOM 5703 N N . VAL B 1 356 ? -33.375 -18 21.562 1 24.39 356 VAL B N 1
ATOM 5704 C CA . VAL B 1 356 ? -32.812 -17.938 22.906 1 24.39 356 VAL B CA 1
ATOM 5705 C C . VAL B 1 356 ? -33.562 -18.859 23.844 1 24.39 356 VAL B C 1
ATOM 5707 O O . VAL B 1 356 ? -34.719 -18.578 24.219 1 24.39 356 VAL B O 1
ATOM 5710 N N . SER B 1 357 ? -33.781 -20.078 23.422 1 19.97 357 SER B N 1
ATOM 5711 C CA . SER B 1 357 ? -34.344 -20.906 24.484 1 19.97 357 SER B CA 1
ATOM 5712 C C . SER B 1 357 ? -33.531 -20.797 25.766 1 19.97 357 SER B C 1
ATOM 5714 O O . SER B 1 357 ? -32.281 -20.812 25.719 1 19.97 357 SER B O 1
ATOM 5716 N N . ASP B 1 358 ? -34.125 -20.109 26.766 1 23.22 358 ASP B N 1
ATOM 5717 C CA . ASP B 1 358 ? -33.906 -20 28.203 1 23.22 358 ASP B CA 1
ATOM 5718 C C . ASP B 1 358 ? -33.594 -21.375 28.797 1 23.22 358 ASP B C 1
ATOM 5720 O O . ASP B 1 358 ? -34.5 -22.188 28.984 1 23.22 358 ASP B O 1
ATOM 5724 N N . LEU B 1 359 ? -32.688 -22.141 28.203 1 20.45 359 LEU B N 1
ATOM 5725 C CA . LEU B 1 359 ? -32.438 -23.391 28.906 1 20.45 359 LEU B CA 1
ATOM 5726 C C . LEU B 1 359 ? -32.031 -23.141 30.359 1 20.45 359 LEU B C 1
ATOM 5728 O O . LEU B 1 359 ? -30.969 -22.609 30.609 1 20.45 359 LEU B O 1
ATOM 5732 N N . SER B 1 360 ? -33.031 -22.609 31.172 1 22.7 360 SER B N 1
ATOM 5733 C CA . SER B 1 360 ? -33.031 -22.688 32.625 1 22.7 360 SER B CA 1
ATOM 5734 C C . SER B 1 360 ? -32.625 -24.078 33.125 1 22.7 360 SER B C 1
ATOM 5736 O O . SER B 1 360 ? -32.781 -24.406 34.281 1 22.7 360 SER B O 1
ATOM 5738 N N . GLY B 1 361 ? -31.953 -24.906 32.25 1 18.67 361 GLY B N 1
ATOM 5739 C CA . GLY B 1 361 ? -31.875 -26.203 32.906 1 18.67 361 GLY B CA 1
ATOM 5740 C C . GLY B 1 361 ? -31.234 -26.125 34.281 1 18.67 361 GLY B C 1
ATOM 5741 O O . GLY B 1 361 ? -30.234 -25.453 34.469 1 18.67 361 GLY B O 1
ATOM 5742 N N . ASP B 1 362 ? -32.062 -26.266 35.312 1 21.55 362 ASP B N 1
ATOM 5743 C CA . ASP B 1 362 ? -31.969 -26.562 36.75 1 21.55 362 ASP B CA 1
ATOM 5744 C C . ASP B 1 362 ? -30.953 -27.672 37.031 1 21.55 362 ASP B C 1
ATOM 5746 O O . ASP B 1 362 ? -31 -28.312 38.094 1 21.55 362 ASP B O 1
ATOM 5750 N N . SER B 1 363 ? -29.953 -27.875 36.156 1 19.12 363 SER B N 1
ATOM 5751 C CA . SER B 1 363 ? -29.328 -29.094 36.656 1 19.12 363 SER B CA 1
ATOM 5752 C C . SER B 1 363 ? -28.859 -28.922 38.094 1 19.12 363 SER B C 1
ATOM 5754 O O . SER B 1 363 ? -28.25 -27.906 38.438 1 19.12 363 SER B O 1
ATOM 5756 N N . GLU B 1 364 ? -29.594 -29.594 39 1 19.78 364 GLU B N 1
ATOM 5757 C CA . GLU B 1 364 ? -29.438 -30 40.406 1 19.78 364 GLU B CA 1
ATOM 5758 C C . GLU B 1 364 ? -28.047 -30.562 40.656 1 19.78 364 GLU B C 1
ATOM 5760 O O . GLU B 1 364 ? -27.75 -31.688 40.25 1 19.78 364 GLU B O 1
ATOM 5765 N N . LEU B 1 365 ? -26.969 -29.906 40.125 1 18.12 365 LEU B N 1
ATOM 5766 C CA . LEU B 1 365 ? -25.797 -30.578 40.688 1 18.12 365 LEU B CA 1
ATOM 5767 C C . LEU B 1 365 ? -25.906 -30.672 42.219 1 18.12 365 LEU B C 1
ATOM 5769 O O . LEU B 1 365 ? -26.031 -29.641 42.906 1 18.12 365 LEU B O 1
ATOM 5773 N N . GLU B 1 366 ? -26.359 -31.781 42.75 1 18.36 366 GLU B N 1
ATOM 5774 C CA . GLU B 1 366 ? -26.453 -32.344 44.062 1 18.36 366 GLU B CA 1
ATOM 5775 C C . GLU B 1 366 ? -25.125 -32.25 44.812 1 18.36 366 GLU B C 1
ATOM 5777 O O . GLU B 1 366 ? -25.062 -32.375 46.031 1 18.36 366 GLU B O 1
ATOM 5782 N N . SER B 1 367 ? -23.938 -32.281 44.062 1 18.64 367 SER B N 1
ATOM 5783 C CA . SER B 1 367 ? -23.078 -33.031 44.969 1 18.64 367 SER B CA 1
ATOM 5784 C C . SER B 1 367 ? -23.078 -32.406 46.375 1 18.64 367 SER B C 1
ATOM 5786 O O . SER B 1 367 ? -23.438 -31.25 46.531 1 18.64 367 SER B O 1
ATOM 5788 N N . THR B 1 368 ? -22.281 -33.188 47.188 1 18.56 368 THR B N 1
ATOM 5789 C CA . THR B 1 368 ? -21.906 -33.75 48.5 1 18.56 368 THR B CA 1
ATOM 5790 C C . THR B 1 368 ? -21.344 -32.656 49.406 1 18.56 368 THR B C 1
ATOM 5792 O O . THR B 1 368 ? -20.656 -31.734 48.938 1 18.56 368 THR B O 1
ATOM 5795 N N . ARG B 1 369 ? -21.906 -32.594 50.656 1 17.12 369 ARG B N 1
ATOM 5796 C CA . ARG B 1 369 ? -21.75 -32.062 52 1 17.12 369 ARG B CA 1
ATOM 5797 C C . ARG B 1 369 ? -20.297 -32.156 52.469 1 17.12 369 ARG B C 1
ATOM 5799 O O . ARG B 1 369 ? -19.984 -31.828 53.594 1 17.12 369 ARG B O 1
ATOM 5806 N N . LYS B 1 370 ? -19.25 -32.75 51.938 1 16.95 370 LYS B N 1
ATOM 5807 C CA . LYS B 1 370 ? -18.359 -32.969 53.062 1 16.95 370 LYS B CA 1
ATOM 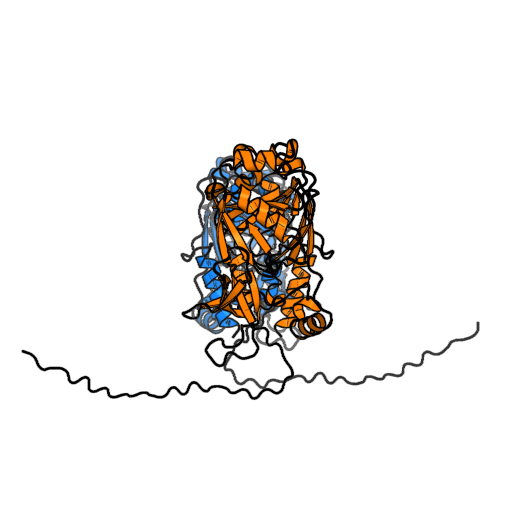5808 C C . LYS B 1 370 ? -18.25 -31.734 53.938 1 16.95 370 LYS B C 1
ATOM 5810 O O . LYS B 1 370 ? -18.469 -30.609 53.469 1 16.95 370 LYS B O 1
ATOM 5815 N N . GLY B 1 371 ? -17.797 -32.219 55.031 1 16.73 371 GLY B N 1
ATOM 5816 C CA . GLY B 1 371 ? -16.719 -32.625 55.938 1 16.73 371 GLY B CA 1
ATOM 5817 C C . GLY B 1 371 ? -15.359 -32.094 55.5 1 16.73 371 GLY B C 1
ATOM 5818 O O . GLY B 1 371 ? -15.109 -31.875 54.312 1 16.73 371 GLY B O 1
#

Organism: Zingiber officinale (NCBI:txid94328)

Foldseek 3Di:
DLVVVLQVLQVCLQVPAAHQPLAAAEAAADDALVCCLPRDQVSVGKYKYDLNQWCPFQCAVVVQVVDPVSQCVLQPPFKAKKFKDQQQEAWDWDWDDPPAPDPPPGGIATEHTDIDIDRPNVLVVQQQVCLDPPQRMHIKRWDWQQCCVVGVCSCPRRGPQARVSNCVNLVHFFPHKTKIKHFQRHKYDKDFAQFFKKKAWAFFKKKKFKDALSLVVLQVWDWHWYWYWDDPDPPPRDHIDIGTDPPTDIDTDGDADPDDPDPVVVVVRCVVRVSNVVGRGTRIDMHHRSMIMGRHGNMIMIMGTHGHPSGMIMMMMGTHHDDDDPVVVVSVVSVVDDDPPPPPPPDDPPVPDPPPPPPPPPPDPPPPDDD/DLVVVLQVLQVCLQVPAAHQPLAAAEAAADDALVCCLPRDQVSVYKYKYDLNQWCPFQCAVVVQVVDPVSQCVLQPPFKAKKFKDQQQEQWDWDWDDPPAPDPPPGDIATEHTDIDIDRVNVLVVQQQVCLDPVQRMHIKRWDWQQRCVVGVVSCPRRGPQARVSNCVNLVHFFPHKTKIKHFQRHKYFKDFAQFFKKKAWAFFKKKKFKDALSLVVLQVWDWHWYWYWDDPDPPPRDHIDIGTDPPTDIDTDGDADPDDPDPVVVVVRCVVRVSNVVGRGTRIDMHHRSMIMGRHGNMIMIMGTHGHPSGMIMMMMGTHHDDDDPVVVVSVVSVPDDDPPPPPPPDDPPVPDPPPPPCPVPPPPPDDDDD

pLDDT: mean 88.25, std 21.12, range [16.73, 98.94]

Secondary structure (DSSP, 8-state):
-HHHHHHHHHHHHIIIII-SS-BPEEESSPPPHHHHIIIIITTT--EEE-GGGTTTSHHHHT-GGG-HHHHHHHTTT-EEEEEEESSSBSSEEEEPPTT-SS---S-EEEEEPEEEEEEHHHHHHHHHHTTSTT-S-EEEB---SSHHHHH-GGGGGGS-SS-HHHHHHHTS--SEEEEEEE-TT-BEEEEE-SEEEEEEEEESEEEEEEE-GGGGGGG--EEEEEEEEEESSSSTTS-EEEEE-SS--EEEE----SS-SSHHHHHHHHHH-HHHHTSPPPEEEEEETT-EEEE-TT-EEEEEEE--TTS-EEEEEEEEEPP--HHHHHHHHHHHS----------------------------------/-HHHHHHHHHHHHIIIII-SS-BPEEESSPPPHHHHIIIIITTT--EEE-GGGTTTSHHHHT-GGG-HHHHHHHTTT-EEEEEEESSSBSEEEEEPPTT-SS---S-EEEEEPEEEEEEHHHHHHHHHHTTSTT-S-EEEB---SSHHHHH-GGGGGGS-SS-HHHHHHHTS--SEEEEEEE-TT-BEEEEE-SEEEEEEEEESEEEEEEE-GGGGGGG--EEEEEEEEEESSSSTTS-EEEEE-SS--EEEE----SS-SSHHHHHHHHHH-HHHHTSPPPEEEEEETT-EEEE-TT-EEEEEEE--TTS-EEEEEEEEEPP--HHHHHHHHHHHS----------------------------------

InterPro domains:
  IPR003347 JmjC domain [PS51184] (139-335)
  IPR003347 JmjC domain [SM00558] (139-335)
  IPR041667 Cupin-like domain 8 [PF13621] (36-325)